Protein AF-0000000075579940 (afdb_homodimer)

Sequence (576 aa):
MAILERKIIHEIDTSCSHIIYPQFVLPRHKHAEYEIMLFTQGSGKQFVGEGVADFQEGDIALIGSNVPHLHLCNSKLNPVANTVCSAGEALQFLPDIFPVHIENLPDYQEIYRLLRKSQYGVRFYDKGLYDEVKELFQEMDLLKHTNRLITILRILGRLTECRNIKLLSDVAYNGSNRLLEVNEPVNKVYTYLFNHFKEKVLLQEVADYVKQNPSALCRYFKQRTDKSIFQCLAEIRIEHACKLLSYSNLSVSQIAFESGFNSVPYFIKQFQSITEKTPGEYRELIGRMAILERKIIHEIDTSCSHIIYPQFVLPRHKHAEYEIMLFTQGSGKQFVGEGVADFQEGDIALIGSNVPHLHLCNSKLNPVANTVCSAGEALQFLPDIFPVHIENLPDYQEIYRLLRKSQYGVRFYDKGLYDEVKELFQEMDLLKHTNRLITILRILGRLTECRNIKLLSDVAYNGSNRLLEVNEPVNKVYTYLFNHFKEKVLLQEVADYVKQNPSALCRYFKQRTDKSIFQCLAEIRIEHACKLLSYSNLSVSQIAFESGFNSVPYFIKQFQSITEKTPGEYRELIGR

Foldseek 3Di:
DAAAEDEDDDDPFAQKDKDWFQAFDDFWYAYQWKKKKAWAAFKFWKDWQPFIDIDHHLKIKIAAGGIIMGTDGVCVVPVVPPGDGIIIMMMIGHPVVDDPPLCPDPVCPLVVVVNQLNLQMKIFDDPPLSVVLVVLSVVLVVDGDPVNVVSVVVNSVSVSVGDDMDGRHPDGDDCVVVVVNCLDLLHQLSVVLLVDLLEDDDLVVSCVSNVHDSVVSQVVNCVVGVDGSVLSSLVQLLVQLLVCLQPHPDDLVRSCNRSNHPDSVVNQVSNCVVSVDGSVVSSVVNPD/DAAAEDDDDDDPFAQKDKDWFQAFDDFWYAYQWKKKKAWAAFKFWKDWQPFIDIDHHLKIKIAAGGIIMGTDGVCVVPVVPPGDGIIIMMMIGHPVVDDPPLCPDPVSPLVVVVNQLNLQMKIFDDPPLSVVLVVLSVVLVVDGDPVNVVSVVVNSVSVSVGDDMDGRHPDGDDCVVVVVNCLDLLHQLSVVLLVDLLEDDDLVVSCVSNVHDSVVSQVVNCVVGVDGSVLSSLVQLLSQLLVCLLPHPDDLVRSCNRSNHPDSVVNQVSNCVVRVDGSVVSSVVSPD

InterPro domains:
  IPR003313 AraC-type arabinose-binding/dimerisation domain [PF02311] (13-69)
  IPR009057 Homedomain-like superfamily [SSF46689] (236-284)
  IPR011051 RmlC-like cupin domain superfamily [SSF51182] (19-76)
  IPR014710 RmlC-like jelly roll fold [G3DSA:2.60.120.10] (14-90)
  IPR018060 AraC-like, DNA binding HTH domain [PF12833] (207-284)
  IPR018060 AraC-like, DNA binding HTH domain [PS01124] (187-285)
  IPR018060 AraC-like, DNA binding HTH domain [SM00342] (200-283)
  IPR018062 HTH domain AraC-type, conserved site [PS00041] (237-279)

Secondary structure (DSSP, 8-state):
---EEE-PPPPTT-SEEEEEESS----SEEESSEEEEEEEE-EEEEEETTEEEEEETT-EEEE-TT--EEEEEHHHH-TTS-PPPPEEEEEEE-GGGS-TTGGG-GGGHHHHHHHHHGGG-EEE--TTHHHHHHHHHHHHHT--HHHHHHHHHHHHHHHHH-SSEEES-SS---THHHHHHHT-HHHHHHHHHHHHTTS---HHHHHHHHTS-HHHHHHHHHHHHSS-HHHHHHHHHHHHHHHHHHH----HHHHHHHTT-S-HHHHHHHHHHHHSS-HHHHHHHTT-/---EEE-PPPPTT-SEEEEEESS----SEEESSEEEEEEEE-EEEEEETTEEEEEETT-EEEE-TT--EEEEEHHHH-TTS-PPPPEEEEEEE-GGGS-TTGGG-GGGHHHHHHHHHGGG-EEE--TTHHHHHHHHHHHHHT--HHHHHHHHHHHHHHHHH-SSEEES-SS---THHHHHHHT-HHHHHHHHHHHHTTS---HHHHHHHHTS-HHHHHHHHHHHHSS-HHHHHHHHHHHHHHHHHHH----HHHHHHHTT-S-HHHHHHHHHHHHSS-HHHHHHHTT-

Structure (mmCIF, N/CA/C/O backbone):
data_AF-0000000075579940-model_v1
#
loop_
_entity.id
_entity.type
_entity.pdbx_description
1 polymer 'AraC-family transcriptional regulator'
#
loop_
_atom_site.group_PDB
_atom_site.id
_atom_site.type_symbol
_atom_site.label_atom_id
_atom_site.label_alt_id
_atom_site.label_comp_id
_atom_site.label_asym_id
_atom_site.label_entity_id
_atom_site.label_seq_id
_atom_site.pdbx_PDB_ins_code
_atom_site.Cartn_x
_atom_site.Cartn_y
_atom_site.Cartn_z
_atom_site.occupancy
_atom_site.B_iso_or_equiv
_atom_site.auth_seq_id
_atom_site.auth_comp_id
_atom_site.auth_asym_id
_atom_site.auth_atom_id
_atom_site.pdbx_PDB_model_num
ATOM 1 N N . MET A 1 1 ? 11.875 24.016 24.141 1 36.66 1 MET A N 1
ATOM 2 C CA . MET A 1 1 ? 10.609 24.5 23.594 1 36.66 1 MET A CA 1
ATOM 3 C C . MET A 1 1 ? 9.617 23.344 23.406 1 36.66 1 MET A C 1
ATOM 5 O O . MET A 1 1 ? 10 22.25 22.969 1 36.66 1 MET A O 1
ATOM 9 N N . ALA A 1 2 ? 8.461 23.453 24.047 1 41.75 2 ALA A N 1
ATOM 10 C CA . ALA A 1 2 ? 7.441 22.406 24.094 1 41.75 2 ALA A CA 1
ATOM 11 C C . ALA A 1 2 ? 7.02 21.984 22.688 1 41.75 2 ALA A C 1
ATOM 13 O O . ALA A 1 2 ? 6.867 22.828 21.797 1 41.75 2 ALA A O 1
ATOM 14 N N . ILE A 1 3 ? 7.328 20.828 22.281 1 46.09 3 ILE A N 1
ATOM 15 C CA . ILE A 1 3 ? 6.875 20.266 21.016 1 46.09 3 ILE A CA 1
ATOM 16 C C . ILE A 1 3 ? 5.406 19.875 21.125 1 46.09 3 ILE A C 1
ATOM 18 O O . ILE A 1 3 ? 5.035 19.047 21.969 1 46.09 3 ILE A O 1
ATOM 22 N N . LEU A 1 4 ? 4.504 20.578 20.344 1 44.56 4 LEU A N 1
ATOM 23 C CA . LEU A 1 4 ? 3.07 20.297 20.328 1 44.56 4 LEU A CA 1
ATOM 24 C C . LEU A 1 4 ? 2.781 19.016 19.578 1 44.56 4 LEU A C 1
ATOM 26 O O . LEU A 1 4 ? 3.268 18.812 18.453 1 44.56 4 LEU A O 1
ATOM 30 N N . GLU A 1 5 ? 2.139 18.016 20.25 1 47.25 5 GLU A N 1
ATOM 31 C CA . GLU A 1 5 ? 1.646 16.844 19.547 1 47.25 5 GLU A CA 1
ATOM 32 C C . GLU A 1 5 ? 0.311 17.125 18.859 1 47.25 5 GLU A C 1
ATOM 34 O O . GLU A 1 5 ? -0.676 17.438 19.531 1 47.25 5 GLU A O 1
ATOM 39 N N . ARG A 1 6 ? 0.292 17.156 17.531 1 48.59 6 ARG A N 1
ATOM 40 C CA . ARG A 1 6 ? -0.914 17.438 16.75 1 48.59 6 ARG A CA 1
ATOM 41 C C . ARG A 1 6 ? -1.572 16.141 16.281 1 48.59 6 ARG A C 1
ATOM 43 O O . ARG A 1 6 ? -0.886 15.211 15.859 1 48.59 6 ARG A O 1
ATOM 50 N N . LYS A 1 7 ? -2.922 16.016 16.547 1 45.16 7 LYS A N 1
ATOM 51 C CA . LYS A 1 7 ? -3.711 14.961 15.906 1 45.16 7 LYS A CA 1
ATOM 52 C C . LYS A 1 7 ? -4.34 15.469 14.617 1 45.16 7 LYS A C 1
ATOM 54 O O . LYS A 1 7 ? -5.121 16.422 14.625 1 45.16 7 LYS A O 1
ATOM 59 N N . ILE A 1 8 ? -3.842 14.992 13.547 1 54.12 8 ILE A N 1
ATOM 60 C CA . ILE A 1 8 ? -4.395 15.367 12.25 1 54.12 8 ILE A CA 1
ATOM 61 C C . ILE A 1 8 ? -5.707 14.625 12.016 1 54.12 8 ILE A C 1
ATOM 63 O O . ILE A 1 8 ? -5.785 13.414 12.211 1 54.12 8 ILE A O 1
ATOM 67 N N . ILE A 1 9 ? -6.734 15.367 11.781 1 43.97 9 ILE A N 1
ATOM 68 C CA . ILE A 1 9 ? -8.031 14.766 11.492 1 43.97 9 ILE A CA 1
ATOM 69 C C . ILE A 1 9 ? -8.156 14.5 9.992 1 43.97 9 ILE A C 1
ATOM 71 O O . ILE A 1 9 ? -8.039 15.422 9.18 1 43.97 9 ILE A O 1
ATOM 75 N N . HIS A 1 10 ? -8.266 13.289 9.734 1 50.88 10 HIS A N 1
ATOM 76 C CA . HIS A 1 10 ? -8.492 12.883 8.352 1 50.88 10 HIS A CA 1
ATOM 77 C C . HIS A 1 10 ? -9.984 12.742 8.055 1 50.88 10 HIS A C 1
ATOM 79 O O . HIS A 1 10 ? -10.781 12.5 8.961 1 50.88 10 HIS A O 1
ATOM 85 N N . GLU A 1 11 ? -10.281 13.008 6.777 1 53.34 11 GLU A N 1
ATOM 86 C CA . GLU A 1 11 ? -11.641 12.695 6.352 1 53.34 11 GLU A CA 1
ATOM 87 C C . GLU A 1 11 ? -11.961 11.219 6.598 1 53.34 11 GLU A C 1
ATOM 89 O O . GLU A 1 11 ? -11.062 10.375 6.613 1 53.34 11 GLU A O 1
ATOM 94 N N . ILE A 1 12 ? -13.188 11.047 6.879 1 49.69 12 ILE A N 1
ATOM 95 C CA . ILE A 1 12 ? -13.648 9.711 7.23 1 49.69 12 ILE A CA 1
ATOM 96 C C . ILE A 1 12 ? -13.258 8.719 6.133 1 49.69 12 ILE A C 1
ATOM 98 O O . ILE A 1 12 ? -13 7.547 6.406 1 49.69 12 ILE A O 1
ATOM 102 N N . ASP A 1 13 ? -13.117 9.227 5.059 1 63.84 13 ASP A N 1
ATOM 103 C CA . ASP A 1 13 ? -12.984 8.305 3.936 1 63.84 13 ASP A CA 1
ATOM 104 C C . ASP A 1 13 ? -11.531 8.203 3.479 1 63.84 13 ASP A C 1
ATOM 106 O O . ASP A 1 13 ? -11.242 7.633 2.424 1 63.84 13 ASP A O 1
ATOM 110 N N . THR A 1 14 ? -10.664 8.797 4.336 1 77.62 14 THR A N 1
ATOM 111 C CA . THR A 1 14 ? -9.273 8.695 3.902 1 77.62 14 THR A CA 1
ATOM 112 C C . THR A 1 14 ? -8.328 8.781 5.098 1 77.62 14 THR A C 1
ATOM 114 O O . THR A 1 14 ? -8.672 9.359 6.129 1 77.62 14 THR A O 1
ATOM 117 N N . SER A 1 15 ? -7.195 8.203 4.938 1 78.19 15 SER A N 1
ATOM 118 C CA . SER A 1 15 ? -6.102 8.328 5.895 1 78.19 15 SER A CA 1
ATOM 119 C C . SER A 1 15 ? -5.082 9.359 5.438 1 78.19 15 SER A C 1
ATOM 121 O O . SER A 1 15 ? -4.016 9.5 6.039 1 78.19 15 SER A O 1
ATOM 123 N N . CYS A 1 16 ? -5.395 10.016 4.355 1 86.69 16 CYS A N 1
ATOM 124 C CA . CYS A 1 16 ? -4.535 11.039 3.764 1 86.69 16 CYS A CA 1
ATOM 125 C C . CYS A 1 16 ? -5.273 12.367 3.631 1 86.69 16 CYS A C 1
ATOM 127 O O . CYS A 1 16 ? -6.387 12.414 3.104 1 86.69 16 CYS A O 1
ATOM 129 N N . SER A 1 17 ? -4.648 13.422 4.125 1 85.62 17 SER A N 1
ATOM 130 C CA . SER A 1 17 ? -5.289 14.734 4.09 1 85.62 17 SER A CA 1
ATOM 131 C C . SER A 1 17 ? -4.426 15.75 3.357 1 85.62 17 SER A C 1
ATOM 133 O O . SER A 1 17 ? -3.213 15.812 3.572 1 85.62 17 SER A O 1
ATOM 135 N N . HIS A 1 18 ? -5.059 16.391 2.439 1 89.5 18 HIS A N 1
ATOM 136 C CA . HIS A 1 18 ? -4.473 17.562 1.811 1 89.5 18 HIS A CA 1
ATOM 137 C C . HIS A 1 18 ? -4.945 18.844 2.488 1 89.5 18 HIS A C 1
ATOM 139 O O . HIS A 1 18 ? -6.133 19.172 2.449 1 89.5 18 HIS A O 1
ATOM 145 N N . ILE A 1 19 ? -4 19.578 3.107 1 83.19 19 ILE A N 1
ATOM 146 C CA . ILE A 1 19 ? -4.34 20.781 3.881 1 83.19 19 ILE A CA 1
ATOM 147 C C . ILE A 1 19 ? -3.664 22 3.268 1 83.19 19 ILE A C 1
ATOM 149 O O . ILE A 1 19 ? -2.469 21.969 2.973 1 83.19 19 ILE A O 1
ATOM 153 N N . ILE A 1 20 ? -4.426 22.969 3.078 1 82.75 20 ILE A N 1
ATOM 154 C CA . ILE A 1 20 ? -3.902 24.25 2.578 1 82.75 20 ILE A CA 1
ATOM 155 C C . ILE A 1 20 ? -3.691 25.203 3.744 1 82.75 20 ILE A C 1
ATOM 157 O O . ILE A 1 20 ? -4.602 25.438 4.547 1 82.75 20 ILE A O 1
ATOM 161 N N . TYR A 1 21 ? -2.488 25.75 3.846 1 79.31 21 TYR A N 1
ATOM 162 C CA . TYR A 1 21 ? -2.141 26.766 4.832 1 79.31 21 TYR A CA 1
ATOM 163 C C . TYR A 1 21 ? -1.938 28.125 4.164 1 79.31 21 TYR A C 1
ATOM 165 O O . TYR A 1 21 ? -0.864 28.406 3.627 1 79.31 21 TYR A O 1
ATOM 173 N N . PRO A 1 22 ? -2.877 28.938 4.227 1 76.88 22 PRO A N 1
ATOM 174 C CA . PRO A 1 22 ? -2.729 30.266 3.611 1 76.88 22 PRO A CA 1
ATOM 175 C C . PRO A 1 22 ? -1.65 31.109 4.281 1 76.88 22 PRO A C 1
ATOM 177 O O . PRO A 1 22 ? -1.083 32 3.652 1 76.88 22 PRO A O 1
ATOM 180 N N . GLN A 1 23 ? -1.472 30.844 5.555 1 75.19 23 GLN A N 1
ATOM 181 C CA . GLN A 1 23 ? -0.4 31.438 6.348 1 75.19 23 GLN A CA 1
ATOM 182 C C . GLN A 1 23 ? 0.121 30.453 7.391 1 75.19 23 GLN A C 1
ATOM 184 O O . GLN A 1 23 ? -0.66 29.734 8.016 1 75.19 23 GLN A O 1
ATOM 189 N N . PHE A 1 24 ? 1.455 30.469 7.461 1 72.56 24 PHE A N 1
ATOM 190 C CA . PHE A 1 24 ? 2.025 29.609 8.492 1 72.56 24 PHE A CA 1
ATOM 191 C C . PHE A 1 24 ? 1.885 30.25 9.867 1 72.56 24 PHE A C 1
ATOM 193 O O . PHE A 1 24 ? 2.436 31.312 10.117 1 72.56 24 PHE A O 1
ATOM 200 N N . VAL A 1 25 ? 1.138 29.578 10.734 1 60 25 VAL A N 1
ATOM 201 C CA . VAL A 1 25 ? 0.918 30.156 12.055 1 60 25 VAL A CA 1
ATOM 202 C C . VAL A 1 25 ? 1.103 29.078 13.125 1 60 25 VAL A C 1
ATOM 204 O O . VAL A 1 25 ? 1.058 29.375 14.32 1 60 25 VAL A O 1
ATOM 207 N N . LEU A 1 26 ? 1.456 27.922 12.68 1 63.75 26 LEU A N 1
ATOM 208 C CA . LEU A 1 26 ? 1.506 26.812 13.641 1 63.75 26 LEU A CA 1
ATOM 209 C C . LEU A 1 26 ? 2.795 26.859 14.453 1 63.75 26 LEU A C 1
ATOM 211 O O . LEU A 1 26 ? 3.871 27.109 13.906 1 63.75 26 LEU A O 1
ATOM 215 N N . PRO A 1 27 ? 2.68 26.703 15.766 1 60.94 27 PRO A N 1
ATOM 216 C CA . PRO A 1 27 ? 3.885 26.547 16.594 1 60.94 27 PRO A CA 1
ATOM 217 C C . PRO A 1 27 ? 4.641 25.266 16.297 1 60.94 27 PRO A C 1
ATOM 219 O O . PRO A 1 27 ? 4.188 24.438 15.492 1 60.94 27 PRO A O 1
ATOM 222 N N . ARG A 1 28 ? 5.805 25.141 16.938 1 72.56 28 ARG A N 1
ATOM 223 C CA . ARG A 1 28 ? 6.551 23.906 16.828 1 72.56 28 ARG A CA 1
ATOM 224 C C . ARG A 1 28 ? 5.703 22.703 17.25 1 72.56 28 ARG A C 1
ATOM 226 O O . ARG A 1 28 ? 5.094 22.734 18.328 1 72.56 28 ARG A O 1
ATOM 233 N N . HIS A 1 29 ? 5.547 21.719 16.438 1 74.06 29 HIS A N 1
ATOM 234 C CA . HIS A 1 29 ? 4.637 20.609 16.703 1 74.06 29 HIS A CA 1
ATOM 235 C C . HIS A 1 29 ? 5.102 19.344 16.016 1 74.06 29 HIS A C 1
ATOM 237 O O . HIS A 1 29 ? 6.055 19.359 15.234 1 74.06 29 HIS A O 1
ATOM 243 N N . LYS A 1 30 ? 4.492 18.281 16.438 1 80.06 30 LYS A N 1
ATOM 244 C CA . LYS A 1 30 ? 4.695 16.984 15.805 1 80.06 30 LYS A CA 1
ATOM 245 C C . LYS A 1 30 ? 3.373 16.219 15.664 1 80.06 30 LYS A C 1
ATOM 247 O O . LYS A 1 30 ? 2.381 16.578 16.312 1 80.06 30 LYS A O 1
ATOM 252 N N . HIS A 1 31 ? 3.262 15.312 14.82 1 77.88 31 HIS A N 1
ATOM 253 C CA . HIS A 1 31 ? 2.104 14.453 14.594 1 77.88 31 HIS A CA 1
ATOM 254 C C . HIS A 1 31 ? 2.518 13.117 13.984 1 77.88 31 HIS A C 1
ATOM 256 O O . HIS A 1 31 ? 3.646 12.977 13.516 1 77.88 31 HIS A O 1
ATOM 262 N N . ALA A 1 32 ? 1.557 12.188 14.047 1 83.06 32 ALA A N 1
ATOM 263 C CA . ALA A 1 32 ? 1.831 10.805 13.656 1 83.06 32 ALA A CA 1
ATOM 264 C C . ALA A 1 32 ? 2.018 10.695 12.148 1 83.06 32 ALA A C 1
ATOM 266 O O . ALA A 1 32 ? 2.676 9.766 11.664 1 83.06 32 ALA A O 1
ATOM 267 N N . GLU A 1 33 ? 1.493 11.609 11.438 1 90 33 GLU A N 1
ATOM 268 C CA . GLU A 1 33 ? 1.5 11.539 9.984 1 90 33 GLU A CA 1
ATOM 269 C C . GLU A 1 33 ? 2.873 11.891 9.422 1 90 33 GLU A C 1
ATOM 271 O O . GLU A 1 33 ? 3.586 12.727 9.984 1 90 33 GLU A O 1
ATOM 276 N N . TYR A 1 34 ? 3.25 11.258 8.352 1 95.5 34 TYR A N 1
ATOM 277 C CA . TYR A 1 34 ? 4.211 11.867 7.441 1 95.5 34 TYR A CA 1
ATOM 278 C C . TYR A 1 34 ? 3.641 13.141 6.816 1 95.5 34 TYR A C 1
ATOM 280 O O . TYR A 1 34 ? 2.422 13.273 6.668 1 95.5 34 TYR A O 1
ATOM 288 N N . GLU A 1 35 ? 4.52 14.055 6.5 1 96.44 35 GLU A N 1
ATOM 289 C CA . GLU A 1 35 ? 4.043 15.289 5.895 1 96.44 35 GLU A CA 1
ATOM 290 C C . GLU A 1 35 ? 4.914 15.695 4.707 1 96.44 35 GLU A C 1
ATOM 292 O O . GLU A 1 35 ? 6.137 15.766 4.824 1 96.44 35 GLU A O 1
ATOM 297 N N . ILE A 1 36 ? 4.293 15.836 3.543 1 98.44 36 ILE A N 1
ATOM 298 C CA . ILE A 1 36 ? 4.918 16.484 2.396 1 98.44 36 ILE A CA 1
ATOM 299 C C . ILE A 1 36 ? 4.461 17.938 2.314 1 98.44 36 ILE A C 1
ATOM 301 O O . ILE A 1 36 ? 3.268 18.219 2.182 1 98.44 36 ILE A O 1
ATOM 305 N N . MET A 1 37 ? 5.344 18.844 2.377 1 97.56 37 MET A N 1
ATOM 306 C CA . MET A 1 37 ? 5.039 20.266 2.381 1 97.56 37 MET A CA 1
ATOM 307 C C . MET A 1 37 ? 5.465 20.922 1.07 1 97.56 37 MET A C 1
ATOM 309 O O . MET A 1 37 ? 6.613 20.781 0.648 1 97.56 37 MET A O 1
ATOM 313 N N . LEU A 1 38 ? 4.562 21.547 0.384 1 98 38 LEU A N 1
ATOM 314 C CA . LEU A 1 38 ? 4.828 22.453 -0.718 1 98 38 LEU A CA 1
ATOM 315 C C . LEU A 1 38 ? 4.801 23.906 -0.236 1 98 38 LEU A C 1
ATOM 317 O O . LEU A 1 38 ? 3.783 24.375 0.274 1 98 38 LEU A O 1
ATOM 321 N N . PHE A 1 39 ? 5.879 24.594 -0.348 1 96.44 39 PHE A N 1
ATOM 322 C CA . PHE A 1 39 ? 5.887 26 -0.008 1 96.44 39 PHE A CA 1
ATOM 323 C C . PHE A 1 39 ? 5.402 26.844 -1.183 1 96.44 39 PHE A C 1
ATOM 325 O O . PHE A 1 39 ? 6.113 27 -2.178 1 96.44 39 PHE A O 1
ATOM 332 N N . THR A 1 40 ? 4.242 27.406 -1.021 1 95.81 40 THR A N 1
ATOM 333 C CA . THR A 1 40 ? 3.557 27.953 -2.182 1 95.81 40 THR A CA 1
ATOM 334 C C . THR A 1 40 ? 3.748 29.469 -2.252 1 95.81 40 THR A C 1
ATOM 336 O O . THR A 1 40 ? 3.496 30.094 -3.291 1 95.81 40 THR A O 1
ATOM 339 N N . GLN A 1 41 ? 4.098 30.094 -1.17 1 92.88 41 GLN A N 1
ATOM 340 C CA . GLN A 1 41 ? 4.285 31.531 -1.14 1 92.88 41 GLN A CA 1
ATOM 341 C C . GLN A 1 41 ? 5.281 31.938 -0.056 1 92.88 41 GLN A C 1
ATOM 343 O O . GLN A 1 41 ? 5.309 31.344 1.022 1 92.88 41 GLN A O 1
ATOM 348 N N . GLY A 1 42 ? 6.152 32.938 -0.404 1 91.12 42 GLY A N 1
ATOM 349 C CA . GLY A 1 42 ? 6.992 33.594 0.601 1 91.12 42 GLY A CA 1
ATOM 350 C C . GLY A 1 42 ? 8.242 32.781 0.917 1 91.12 42 GLY A C 1
ATOM 351 O O . GLY A 1 42 ? 8.711 32 0.09 1 91.12 42 GLY A O 1
ATOM 352 N N . SER A 1 43 ? 8.914 33.219 2.01 1 89.06 43 SER A N 1
ATOM 353 C CA . SER A 1 43 ? 10.141 32.594 2.484 1 89.06 43 SER A CA 1
ATOM 354 C C . SER A 1 43 ? 10.25 32.656 4.004 1 89.06 43 SER A C 1
ATOM 356 O O . SER A 1 43 ? 9.492 33.375 4.648 1 89.06 43 SER A O 1
ATOM 358 N N . GLY A 1 44 ? 11.172 31.828 4.539 1 85.56 44 GLY A N 1
ATOM 359 C CA . GLY A 1 44 ? 11.375 31.812 5.98 1 85.56 44 GLY A CA 1
ATOM 360 C C . GLY A 1 44 ? 12.328 30.719 6.434 1 85.56 44 GLY A C 1
ATOM 361 O O . GLY A 1 44 ? 13.227 30.328 5.684 1 85.56 44 GLY A O 1
ATOM 362 N N . LYS A 1 45 ? 12.156 30.391 7.715 1 84.75 45 LYS A N 1
ATOM 363 C CA . LYS A 1 45 ? 12.984 29.344 8.305 1 84.75 45 LYS A CA 1
ATOM 364 C C . LYS A 1 45 ? 12.148 28.125 8.664 1 84.75 45 LYS A C 1
ATOM 366 O O . LYS A 1 45 ? 11.055 28.266 9.227 1 84.75 45 LYS A O 1
ATOM 371 N N . GLN A 1 46 ? 12.656 27.047 8.266 1 89.94 46 GLN A N 1
ATOM 372 C CA . GLN A 1 46 ? 12.016 25.781 8.609 1 89.94 46 GLN A CA 1
ATOM 373 C C . GLN A 1 46 ? 12.836 25.016 9.633 1 89.94 46 GLN A C 1
ATOM 375 O O . GLN A 1 46 ? 14.031 24.781 9.438 1 89.94 46 GLN A O 1
ATOM 380 N N . PHE A 1 47 ? 12.141 24.688 10.695 1 82.56 47 PHE A N 1
ATOM 381 C CA . PHE A 1 47 ? 12.734 23.844 11.727 1 82.56 47 PHE A CA 1
ATOM 382 C C . PHE A 1 47 ? 12.211 22.406 11.625 1 82.56 47 PHE A C 1
ATOM 384 O O . PHE A 1 47 ? 11 22.188 11.578 1 82.56 47 PHE A O 1
ATOM 391 N N . VAL A 1 48 ? 13.133 21.484 11.547 1 88.94 48 VAL A N 1
ATOM 392 C CA . VAL A 1 48 ? 12.781 20.062 11.516 1 88.94 48 VAL A CA 1
ATOM 393 C C . VAL A 1 48 ? 13.719 19.281 12.438 1 88.94 48 VAL A C 1
ATOM 395 O O . VAL A 1 48 ? 14.93 19.25 12.211 1 88.94 48 VAL A O 1
ATOM 398 N N . GLY A 1 49 ? 13.062 18.578 13.375 1 80.69 49 GLY A N 1
ATOM 399 C CA . GLY A 1 49 ? 13.938 17.984 14.375 1 80.69 49 GLY A CA 1
ATOM 400 C C . GLY A 1 49 ? 14.891 18.984 15 1 80.69 49 GLY A C 1
ATOM 401 O O . GLY A 1 49 ? 14.469 20 15.547 1 80.69 49 GLY A O 1
ATOM 402 N N . GLU A 1 50 ? 16.172 18.734 14.766 1 74.56 50 GLU A N 1
ATOM 403 C CA . GLU A 1 50 ? 17.188 19.625 15.328 1 74.56 50 GLU A CA 1
ATOM 404 C C . GLU A 1 50 ? 17.781 20.531 14.25 1 74.56 50 GLU A C 1
ATOM 406 O O . GLU A 1 50 ? 18.672 21.344 14.531 1 74.56 50 GLU A O 1
ATOM 411 N N . GLY A 1 51 ? 17.297 20.359 13.133 1 77.25 51 GLY A N 1
ATOM 412 C CA . GLY A 1 51 ? 17.844 21.109 12.023 1 77.25 51 GLY A CA 1
ATOM 413 C C . GLY A 1 51 ? 17.031 22.359 11.688 1 77.25 51 GLY A C 1
ATOM 414 O O . GLY A 1 51 ? 15.859 22.453 12.047 1 77.25 51 GLY A O 1
ATOM 415 N N . VAL A 1 52 ? 17.734 23.328 11.055 1 83.38 52 VAL A N 1
ATOM 416 C CA . VAL A 1 52 ? 17.109 24.562 10.578 1 83.38 52 VAL A CA 1
ATOM 417 C C . VAL A 1 52 ? 17.578 24.859 9.156 1 83.38 52 VAL A C 1
ATOM 419 O O . VAL A 1 52 ? 18.75 24.672 8.836 1 83.38 52 VAL A O 1
ATOM 422 N N . ALA A 1 53 ? 16.656 25.25 8.344 1 87.75 53 ALA A N 1
ATOM 423 C CA . ALA A 1 53 ? 17 25.625 6.98 1 87.75 53 ALA A CA 1
ATOM 424 C C . ALA A 1 53 ? 16.062 26.719 6.461 1 87.75 53 ALA A C 1
ATOM 426 O O . ALA A 1 53 ? 14.93 26.844 6.922 1 87.75 53 ALA A O 1
ATOM 427 N N . ASP A 1 54 ? 16.609 27.469 5.539 1 89.31 54 ASP A N 1
ATOM 428 C CA . ASP A 1 54 ? 15.734 28.422 4.848 1 89.31 54 ASP A CA 1
ATOM 429 C C . ASP A 1 54 ? 14.781 27.719 3.896 1 89.31 54 ASP A C 1
ATOM 431 O O . ASP A 1 54 ? 15.094 26.641 3.383 1 89.31 54 ASP A O 1
ATOM 435 N N . PHE A 1 55 ? 13.594 28.297 3.77 1 93.5 55 PHE A N 1
ATOM 436 C CA . PHE A 1 55 ? 12.695 27.844 2.709 1 93.5 55 PHE A CA 1
ATOM 437 C C . PHE A 1 55 ? 12.227 29.031 1.861 1 93.5 55 PHE A C 1
ATOM 439 O O . PHE A 1 55 ? 12.305 30.172 2.291 1 93.5 55 PHE A O 1
ATOM 446 N N . GLN A 1 56 ? 11.805 28.766 0.625 1 94.69 56 GLN A N 1
ATOM 447 C CA . GLN A 1 56 ? 11.211 29.734 -0.281 1 94.69 56 GLN A CA 1
ATOM 448 C C . GLN A 1 56 ? 10.117 29.109 -1.141 1 94.69 56 GLN A C 1
ATOM 450 O O . GLN A 1 56 ? 10.047 27.875 -1.253 1 94.69 56 GLN A O 1
ATOM 455 N N . GLU A 1 57 ? 9.344 29.984 -1.729 1 96 57 GLU A N 1
ATOM 456 C CA . GLU A 1 57 ? 8.328 29.516 -2.674 1 96 57 GLU A CA 1
ATOM 457 C C . GLU A 1 57 ? 8.93 28.562 -3.705 1 96 57 GLU A C 1
ATOM 459 O O . GLU A 1 57 ? 10 28.828 -4.254 1 96 57 GLU A O 1
ATOM 464 N N . GLY A 1 58 ? 8.227 27.391 -3.879 1 97.44 58 GLY A N 1
ATOM 465 C CA . GLY A 1 58 ? 8.703 26.422 -4.855 1 97.44 58 GLY A CA 1
ATOM 466 C C . GLY A 1 58 ? 9.422 25.25 -4.227 1 97.44 58 GLY A C 1
ATOM 467 O O . GLY A 1 58 ? 9.68 24.25 -4.895 1 97.44 58 GLY A O 1
ATOM 468 N N . ASP A 1 59 ? 9.719 25.344 -2.961 1 97.5 59 ASP A N 1
ATOM 469 C CA . ASP A 1 59 ? 10.414 24.266 -2.271 1 97.5 59 ASP A CA 1
ATOM 470 C C . ASP A 1 59 ? 9.445 23.141 -1.898 1 97.5 59 ASP A C 1
ATOM 472 O O . ASP A 1 59 ? 8.242 23.375 -1.74 1 97.5 59 ASP A O 1
ATOM 476 N N . ILE A 1 60 ? 10 21.938 -1.789 1 98.69 60 ILE A N 1
ATOM 477 C CA . ILE A 1 60 ? 9.305 20.75 -1.313 1 98.69 60 ILE A CA 1
ATOM 478 C C . ILE A 1 60 ? 10.07 20.125 -0.152 1 98.69 60 ILE A C 1
ATOM 480 O O . ILE A 1 60 ? 11.297 19.984 -0.21 1 98.69 60 ILE A O 1
ATOM 484 N N . ALA A 1 61 ? 9.367 19.75 0.864 1 98.56 61 ALA A N 1
ATOM 485 C CA . ALA A 1 61 ? 10 19.031 1.973 1 98.56 61 ALA A CA 1
ATOM 486 C C . ALA A 1 61 ? 9.172 17.828 2.395 1 98.56 61 ALA A C 1
ATOM 488 O O . ALA A 1 61 ? 7.941 17.844 2.309 1 98.56 61 ALA A O 1
ATOM 489 N N . LEU A 1 62 ? 9.844 16.781 2.789 1 98.69 62 LEU A N 1
ATOM 490 C CA . LEU A 1 62 ? 9.227 15.617 3.414 1 98.69 62 LEU A CA 1
ATOM 491 C C . LEU A 1 62 ? 9.664 15.484 4.867 1 98.69 62 LEU A C 1
ATOM 493 O O . LEU A 1 62 ? 10.867 15.43 5.16 1 98.69 62 LEU A O 1
ATOM 497 N N . ILE A 1 63 ? 8.695 15.516 5.773 1 96.88 63 ILE A N 1
ATOM 498 C CA . ILE A 1 63 ? 8.922 15.43 7.211 1 96.88 63 ILE A CA 1
ATOM 499 C C . ILE A 1 63 ? 8.406 14.094 7.738 1 96.88 63 ILE A C 1
ATOM 501 O O . ILE A 1 63 ? 7.266 13.711 7.453 1 96.88 63 ILE A O 1
ATOM 505 N N . GLY A 1 64 ? 9.203 13.422 8.516 1 95.62 64 GLY A N 1
ATOM 506 C CA . GLY A 1 64 ? 8.867 12.094 9.008 1 95.62 64 GLY A CA 1
ATOM 507 C C . GLY A 1 64 ? 7.797 12.102 10.078 1 95.62 64 GLY A C 1
ATOM 508 O O . GLY A 1 64 ? 7.43 13.156 10.594 1 95.62 64 GLY A O 1
ATOM 509 N N . SER A 1 65 ? 7.27 10.898 10.312 1 92 65 SER A N 1
ATOM 510 C CA . SER A 1 65 ? 6.27 10.695 11.359 1 92 65 SER A CA 1
ATOM 511 C C . SER A 1 65 ? 6.82 11.062 12.727 1 92 65 SER A C 1
ATOM 513 O O . SER A 1 65 ? 7.93 10.664 13.086 1 92 65 SER A O 1
ATOM 515 N N . ASN A 1 66 ? 6.082 11.938 13.406 1 85.19 66 ASN A N 1
ATOM 516 C CA . ASN A 1 66 ? 6.355 12.367 14.773 1 85.19 66 ASN A CA 1
ATOM 517 C C . ASN A 1 66 ? 7.629 13.203 14.852 1 85.19 66 ASN A C 1
ATOM 519 O O . ASN A 1 66 ? 8.234 13.312 15.922 1 85.19 66 ASN A O 1
ATOM 523 N N . VAL A 1 67 ? 8.094 13.711 13.836 1 88.31 67 VAL A N 1
ATOM 524 C CA . VAL A 1 67 ? 9.234 14.625 13.836 1 88.31 67 VAL A CA 1
ATOM 525 C C . VAL A 1 67 ? 8.75 16.047 14.133 1 88.31 67 VAL A C 1
ATOM 527 O O . VAL A 1 67 ? 7.941 16.594 13.383 1 88.31 67 VAL A O 1
ATOM 530 N N . PRO A 1 68 ? 9.219 16.625 15.164 1 82.5 68 PRO A N 1
ATOM 531 C CA . PRO A 1 68 ? 8.836 18.016 15.438 1 82.5 68 PRO A CA 1
ATOM 532 C C . PRO A 1 68 ? 9.266 18.969 14.328 1 82.5 68 PRO A C 1
ATOM 534 O O . PRO A 1 68 ? 10.352 18.828 13.766 1 82.5 68 PRO A O 1
ATOM 537 N N . HIS A 1 69 ? 8.359 19.938 14.016 1 87.62 69 HIS A N 1
ATOM 538 C CA . HIS A 1 69 ? 8.688 20.891 12.961 1 87.62 69 HIS A CA 1
ATOM 539 C C . HIS A 1 69 ? 7.938 22.203 13.156 1 87.62 69 HIS A C 1
ATOM 541 O O . HIS A 1 69 ? 6.965 22.25 13.914 1 87.62 69 HIS A O 1
ATOM 547 N N . LEU A 1 70 ? 8.539 23.219 12.555 1 79 70 LEU A N 1
ATOM 548 C CA . LEU A 1 70 ? 8.047 24.594 12.609 1 79 70 LEU A CA 1
ATOM 549 C C . LEU A 1 70 ? 8.438 25.359 11.359 1 79 70 LEU A C 1
ATOM 551 O O . LEU A 1 70 ? 9.57 25.25 10.891 1 79 70 LEU A O 1
ATOM 555 N N . HIS A 1 71 ? 7.457 26.016 10.805 1 85.31 71 HIS A N 1
ATOM 556 C CA . HIS A 1 71 ? 7.715 26.953 9.711 1 85.31 71 HIS A CA 1
ATOM 557 C C . HIS A 1 71 ? 7.551 28.391 10.164 1 85.31 71 HIS A C 1
ATOM 559 O O . HIS A 1 71 ? 6.438 28.828 10.492 1 85.31 71 HIS A O 1
ATOM 565 N N . LEU A 1 72 ? 8.633 29.094 10.219 1 75.38 72 LEU A N 1
ATOM 566 C CA . LEU A 1 72 ? 8.609 30.5 10.609 1 75.38 72 LEU A CA 1
ATOM 567 C C . LEU A 1 72 ? 8.672 31.406 9.383 1 75.38 72 LEU A C 1
ATOM 569 O O . LEU A 1 72 ? 9.531 31.219 8.516 1 75.38 72 LEU A O 1
ATOM 573 N N . CYS A 1 73 ? 7.742 32.344 9.32 1 75.19 73 CYS A N 1
ATOM 574 C CA . CYS A 1 73 ? 7.711 33.312 8.227 1 75.19 73 CYS A CA 1
ATOM 575 C C . CYS A 1 73 ? 8.703 34.438 8.469 1 75.19 73 CYS A C 1
ATOM 577 O O . CYS A 1 73 ? 8.883 34.875 9.609 1 75.19 73 CYS A O 1
ATOM 579 N N . ASN A 1 74 ? 9.43 34.844 7.48 1 65.75 74 ASN A N 1
ATOM 580 C CA . ASN A 1 74 ? 10.375 35.938 7.598 1 65.75 74 ASN A CA 1
ATOM 581 C C . ASN A 1 74 ? 9.695 37.219 8.07 1 65.75 74 ASN A C 1
ATOM 583 O O . ASN A 1 74 ? 10.312 38.031 8.758 1 65.75 74 ASN A O 1
ATOM 587 N N . SER A 1 75 ? 8.438 37.375 7.574 1 58.94 75 SER A N 1
ATOM 588 C CA . SER A 1 75 ? 7.766 38.594 8.016 1 58.94 75 SER A CA 1
ATOM 589 C C . SER A 1 75 ? 7.695 38.688 9.539 1 58.94 75 SER A C 1
ATOM 591 O O . SER A 1 75 ? 7.707 39.781 10.109 1 58.94 75 SER A O 1
ATOM 593 N N . LYS A 1 76 ? 7.633 37.594 10.125 1 54.59 76 LYS A N 1
ATOM 594 C CA . LYS A 1 76 ? 7.59 37.562 11.578 1 54.59 76 LYS A CA 1
ATOM 595 C C . LYS A 1 76 ? 8.977 37.812 12.18 1 54.59 76 LYS A C 1
ATOM 597 O O . LYS A 1 76 ? 9.102 38.25 13.312 1 54.59 76 LYS A O 1
ATOM 602 N N . LEU A 1 77 ? 9.906 37.531 11.398 1 50.06 77 LEU A N 1
ATOM 603 C CA . LEU A 1 77 ? 11.281 37.75 11.844 1 50.06 77 LEU A CA 1
ATOM 604 C C . LEU A 1 77 ? 11.68 39.219 11.711 1 50.06 77 LEU A C 1
ATOM 606 O O . LEU A 1 77 ? 12.492 39.719 12.484 1 50.06 77 LEU A O 1
ATOM 610 N N . ASN A 1 78 ? 11.078 39.844 10.648 1 49.22 78 ASN A N 1
ATOM 611 C CA . ASN A 1 78 ? 11.281 41.281 10.445 1 49.22 78 ASN A CA 1
ATOM 612 C C . ASN A 1 78 ? 9.977 42 10.109 1 49.22 78 ASN A C 1
ATOM 614 O O . ASN A 1 78 ? 9.617 42.125 8.938 1 49.22 78 ASN A O 1
ATOM 618 N N . PRO A 1 79 ? 9.148 42.312 11.148 1 48.75 79 PRO A N 1
ATOM 619 C CA . PRO A 1 79 ? 7.82 42.906 10.938 1 48.75 79 PRO A CA 1
ATOM 620 C C . PRO A 1 79 ? 7.859 44.156 10.094 1 48.75 79 PRO A C 1
ATOM 622 O O . PRO A 1 79 ? 6.824 44.594 9.578 1 48.75 79 PRO A O 1
ATOM 625 N N . VAL A 1 80 ? 8.805 45 10.086 1 51.5 80 VAL A N 1
ATOM 626 C CA . VAL A 1 80 ? 8.844 46.25 9.359 1 51.5 80 VAL A CA 1
ATOM 627 C C . VAL A 1 80 ? 8.797 46 7.859 1 51.5 80 VAL A C 1
ATOM 629 O O . VAL A 1 80 ? 8.531 46.906 7.07 1 51.5 80 VAL A O 1
ATOM 632 N N . ALA A 1 81 ? 9.344 44.781 7.434 1 50.53 81 ALA A N 1
ATOM 633 C CA . ALA A 1 81 ? 9.5 44.562 6 1 50.53 81 ALA A CA 1
ATOM 634 C C . ALA A 1 81 ? 8.211 44.031 5.379 1 50.53 81 ALA A C 1
ATOM 636 O O . ALA A 1 81 ? 7.457 43.312 6.023 1 50.53 81 ALA A O 1
ATOM 637 N N . ASN A 1 82 ? 7.492 44.719 4.625 1 53.97 82 ASN A N 1
ATOM 638 C CA . ASN A 1 82 ? 6.375 44.312 3.771 1 53.97 82 ASN A CA 1
ATOM 639 C C . ASN A 1 82 ? 6.48 42.875 3.314 1 53.97 82 ASN A C 1
ATOM 641 O O . ASN A 1 82 ? 6.562 42.594 2.117 1 53.97 82 ASN A O 1
ATOM 645 N N . THR A 1 83 ? 6.879 42.094 4.219 1 58.44 83 THR A N 1
ATOM 646 C CA . THR A 1 83 ? 7.211 40.75 3.738 1 58.44 83 THR A CA 1
ATOM 647 C C . THR A 1 83 ? 5.949 39.906 3.576 1 58.44 83 THR A C 1
ATOM 649 O O . THR A 1 83 ? 5 40.031 4.352 1 58.44 83 THR A O 1
ATOM 652 N N . VAL A 1 84 ? 5.676 39.312 2.426 1 66.38 84 VAL A N 1
ATOM 653 C CA . VAL A 1 84 ? 4.609 38.438 1.969 1 66.38 84 VAL A CA 1
ATOM 654 C C . VAL A 1 84 ? 4.457 37.25 2.938 1 66.38 84 VAL A C 1
ATOM 656 O O . VAL A 1 84 ? 5.453 36.688 3.377 1 66.38 84 VAL A O 1
ATOM 659 N N . CYS A 1 85 ? 3.219 37.188 3.438 1 77.81 85 CYS A N 1
ATOM 660 C CA . CYS A 1 85 ? 2.914 36.031 4.277 1 77.81 85 CYS A CA 1
ATOM 661 C C . CYS A 1 85 ? 3.33 34.75 3.594 1 77.81 85 CYS A C 1
ATOM 663 O O . CYS A 1 85 ? 3.256 34.625 2.369 1 77.81 85 CYS A O 1
ATOM 665 N N . SER A 1 86 ? 4.008 33.875 4.402 1 84.88 86 SER A N 1
ATOM 666 C CA . SER A 1 86 ? 4.387 32.562 3.865 1 84.88 86 SER A CA 1
ATOM 667 C C . SER A 1 86 ? 3.234 31.578 3.963 1 84.88 86 SER A C 1
ATOM 669 O O . SER A 1 86 ? 2.49 31.578 4.945 1 84.88 86 SER A O 1
ATOM 671 N N . ALA A 1 87 ? 3.021 30.875 2.871 1 87.88 87 ALA A N 1
ATOM 672 C CA . ALA A 1 87 ? 1.929 29.906 2.746 1 87.88 87 ALA A CA 1
ATOM 673 C C . ALA A 1 87 ? 2.43 28.578 2.209 1 87.88 87 ALA A C 1
ATOM 675 O O . ALA A 1 87 ? 3.537 28.484 1.67 1 87.88 87 ALA A O 1
ATOM 676 N N . GLY A 1 88 ? 1.632 27.531 2.459 1 91.81 88 GLY A N 1
ATOM 677 C CA . GLY A 1 88 ? 1.993 26.219 1.964 1 91.81 88 GLY A CA 1
ATOM 678 C C . GLY A 1 88 ? 0.823 25.25 1.924 1 91.81 88 GLY A C 1
ATOM 679 O O . GLY A 1 88 ? -0.288 25.594 2.328 1 91.81 88 GLY A O 1
ATOM 680 N N . GLU A 1 89 ? 1.067 24.141 1.252 1 93.94 89 GLU A N 1
ATOM 681 C CA . GLU A 1 89 ? 0.142 23.016 1.222 1 93.94 89 GLU A CA 1
ATOM 682 C C . GLU A 1 89 ? 0.81 21.734 1.73 1 93.94 89 GLU A C 1
ATOM 684 O O . GLU A 1 89 ? 1.963 21.453 1.396 1 93.94 89 GLU A O 1
ATOM 689 N N . ALA A 1 90 ? 0.069 21.062 2.611 1 94.06 90 ALA A N 1
ATOM 690 C CA . ALA A 1 90 ? 0.625 19.844 3.199 1 94.06 90 ALA A CA 1
ATOM 691 C C . ALA A 1 90 ? -0.196 18.625 2.807 1 94.06 90 ALA A C 1
ATOM 693 O O . ALA A 1 90 ? -1.428 18.688 2.766 1 94.06 90 ALA A O 1
ATOM 694 N N . LEU A 1 91 ? 0.465 17.625 2.398 1 95.69 91 LEU A N 1
ATOM 695 C CA . LEU A 1 91 ? -0.121 16.297 2.334 1 95.69 91 LEU A CA 1
ATOM 696 C C . LEU A 1 91 ? 0.312 15.453 3.529 1 95.69 91 LEU A C 1
ATOM 698 O O . LEU A 1 91 ? 1.505 15.219 3.727 1 95.69 91 LEU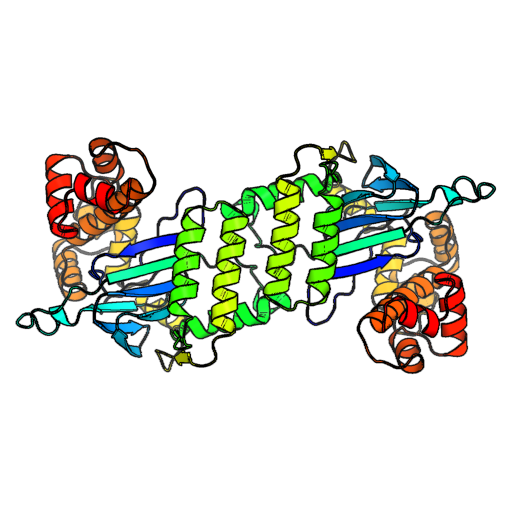 A O 1
ATOM 702 N N . GLN A 1 92 ? -0.656 15.078 4.312 1 93.19 92 GLN A N 1
ATOM 703 C CA . GLN A 1 92 ? -0.388 14.32 5.527 1 93.19 92 GLN A CA 1
ATOM 704 C C . GLN A 1 92 ? -1.026 12.938 5.461 1 93.19 92 GLN A C 1
ATOM 706 O O . GLN A 1 92 ? -2.197 12.805 5.102 1 93.19 92 GLN A O 1
ATOM 711 N N . PHE A 1 93 ? -0.243 11.906 5.707 1 94.06 93 PHE A N 1
ATOM 712 C CA . PHE A 1 93 ? -0.76 10.547 5.648 1 94.06 93 PHE A CA 1
ATOM 713 C C . PHE A 1 93 ? -0.157 9.695 6.754 1 94.06 93 PHE A C 1
ATOM 715 O O . PHE A 1 93 ? 1.005 9.875 7.125 1 94.06 93 PHE A O 1
ATOM 722 N N . LEU A 1 94 ? -0.904 8.773 7.254 1 89.19 94 LEU A N 1
ATOM 723 C CA . LEU A 1 94 ? -0.52 7.957 8.398 1 89.19 94 LEU A CA 1
ATOM 724 C C . LEU A 1 94 ? 0.411 6.828 7.98 1 89.19 94 LEU A C 1
ATOM 726 O O . LEU A 1 94 ? 0.283 6.289 6.879 1 89.19 94 LEU A O 1
ATOM 730 N N . PRO A 1 95 ? 1.295 6.422 8.906 1 91.31 95 PRO A N 1
ATOM 731 C CA . PRO A 1 95 ? 2.193 5.305 8.609 1 91.31 95 PRO A CA 1
ATOM 732 C C . PRO A 1 95 ? 1.444 4 8.352 1 91.31 95 PRO A C 1
ATOM 734 O O . PRO A 1 95 ? 1.955 3.119 7.652 1 91.31 95 PRO A O 1
ATOM 737 N N . ASP A 1 96 ? 0.269 3.859 8.836 1 89.06 96 ASP A N 1
ATOM 738 C CA . ASP A 1 96 ? -0.424 2.574 8.812 1 89.06 96 ASP A CA 1
ATOM 739 C C . ASP A 1 96 ? -0.972 2.27 7.422 1 89.06 96 ASP A C 1
ATOM 741 O O . ASP A 1 96 ? -1.472 1.17 7.176 1 89.06 96 ASP A O 1
ATOM 745 N N . ILE A 1 97 ? -0.858 3.174 6.484 1 93.81 97 ILE A N 1
ATOM 746 C CA . ILE A 1 97 ? -1.273 2.869 5.117 1 93.81 97 ILE A CA 1
ATOM 747 C C . ILE A 1 97 ? -0.247 1.952 4.457 1 93.81 97 ILE A C 1
ATOM 749 O O . ILE A 1 97 ? -0.492 1.412 3.377 1 93.81 97 ILE A O 1
ATOM 753 N N . PHE A 1 98 ? 0.88 1.821 5.109 1 95.19 98 PHE A N 1
ATOM 754 C CA . PHE A 1 98 ? 1.929 0.941 4.605 1 95.19 98 PHE A CA 1
ATOM 755 C C . PHE A 1 98 ? 1.952 -0.371 5.379 1 95.19 98 PHE A C 1
ATOM 757 O O . PHE A 1 98 ? 1.483 -0.434 6.52 1 95.19 98 PHE A O 1
ATOM 764 N N . PRO A 1 99 ? 2.539 -1.385 4.738 1 92.5 99 PRO A N 1
ATOM 765 C CA . PRO A 1 99 ? 2.707 -2.648 5.457 1 92.5 99 PRO A CA 1
ATOM 766 C C . PRO A 1 99 ? 3.605 -2.512 6.688 1 92.5 99 PRO A C 1
ATOM 768 O O . PRO A 1 99 ? 4.531 -1.696 6.691 1 92.5 99 PRO A O 1
ATOM 771 N N . VAL A 1 100 ? 3.369 -3.33 7.707 1 83.25 100 VAL A N 1
ATOM 772 C CA . VAL A 1 100 ? 4.09 -3.277 8.977 1 83.25 100 VAL A CA 1
ATOM 773 C C . VAL A 1 100 ? 5.555 -3.643 8.758 1 83.25 100 VAL A C 1
ATOM 775 O O . VAL A 1 100 ? 6.449 -3.039 9.359 1 83.25 100 VAL A O 1
ATOM 778 N N . HIS A 1 101 ? 5.895 -4.57 7.945 1 84.12 101 HIS A N 1
ATOM 779 C CA . HIS A 1 101 ? 7.27 -4.973 7.668 1 84.12 101 HIS A CA 1
ATOM 780 C C . HIS A 1 101 ? 7.719 -4.488 6.293 1 84.12 101 HIS A C 1
ATOM 782 O O . HIS A 1 101 ? 8.25 -5.266 5.5 1 84.12 101 HIS A O 1
ATOM 788 N N . ILE A 1 102 ? 7.422 -3.219 6.152 1 92.38 102 ILE A N 1
ATOM 789 C CA . ILE A 1 102 ? 7.684 -2.598 4.859 1 92.38 102 ILE A CA 1
ATOM 790 C C . ILE A 1 102 ? 9.164 -2.748 4.504 1 92.38 102 ILE A C 1
ATOM 792 O O . ILE A 1 102 ? 9.516 -2.867 3.326 1 92.38 102 ILE A O 1
ATOM 796 N N . GLU A 1 103 ? 10.07 -2.832 5.484 1 87.5 103 GLU A N 1
ATOM 797 C CA . GLU A 1 103 ? 11.516 -2.92 5.285 1 87.5 103 GLU A CA 1
ATOM 798 C C . GLU A 1 103 ? 11.906 -4.25 4.648 1 87.5 103 GLU A C 1
ATOM 800 O O . GLU A 1 103 ? 12.961 -4.355 4.016 1 87.5 103 GLU A O 1
ATOM 805 N N . ASN A 1 104 ? 11.031 -5.207 4.781 1 85.12 104 ASN A N 1
ATOM 806 C CA . ASN A 1 104 ? 11.336 -6.547 4.285 1 85.12 104 ASN A CA 1
ATOM 807 C C . ASN A 1 104 ? 10.711 -6.793 2.914 1 85.12 104 ASN A C 1
ATOM 809 O O . ASN A 1 104 ? 10.867 -7.871 2.342 1 85.12 104 ASN A O 1
ATOM 813 N N . LEU A 1 105 ? 10.039 -5.871 2.379 1 90.44 105 LEU A N 1
ATOM 814 C CA . LEU A 1 105 ? 9.344 -6.035 1.111 1 90.44 105 LEU A CA 1
ATOM 815 C C . LEU A 1 105 ? 10.102 -5.363 -0.024 1 90.44 105 LEU A C 1
ATOM 817 O O . LEU A 1 105 ? 10.242 -4.137 -0.042 1 90.44 105 LEU A O 1
ATOM 821 N N . PRO A 1 106 ? 10.469 -6.078 -0.966 1 87 106 PRO A N 1
ATOM 822 C CA . PRO A 1 106 ? 11.344 -5.551 -2.018 1 87 106 PRO A CA 1
ATOM 823 C C . PRO A 1 106 ? 10.695 -4.414 -2.807 1 87 106 PRO A C 1
ATOM 825 O O . PRO A 1 106 ? 11.352 -3.43 -3.137 1 87 106 PRO A O 1
ATOM 828 N N . ASP A 1 107 ? 9.445 -4.566 -3.068 1 92.25 107 ASP A N 1
ATOM 829 C CA . ASP A 1 107 ? 8.773 -3.578 -3.91 1 92.25 107 ASP A CA 1
ATOM 830 C C . ASP A 1 107 ? 8.625 -2.248 -3.178 1 92.25 107 ASP A C 1
ATOM 832 O O . ASP A 1 107 ? 8.406 -1.209 -3.807 1 92.25 107 ASP A O 1
ATOM 836 N N . TYR A 1 108 ? 8.773 -2.232 -1.819 1 94.88 108 TYR A N 1
ATOM 837 C CA . TYR A 1 108 ? 8.633 -1.025 -1.012 1 94.88 108 TYR A CA 1
ATOM 838 C C . TYR A 1 108 ? 10 -0.45 -0.652 1 94.88 108 TYR A C 1
ATOM 840 O O . TYR A 1 108 ? 10.094 0.545 0.071 1 94.88 108 TYR A O 1
ATOM 848 N N . GLN A 1 109 ? 11.031 -1.006 -1.112 1 91.12 109 GLN A N 1
ATOM 849 C CA . GLN A 1 109 ? 12.367 -0.686 -0.607 1 91.12 109 GLN A CA 1
ATOM 850 C C . GLN A 1 109 ? 12.68 0.796 -0.787 1 91.12 109 GLN A C 1
ATOM 852 O O . GLN A 1 109 ? 13.203 1.44 0.125 1 91.12 109 GLN A O 1
ATOM 857 N N . GLU A 1 110 ? 12.406 1.303 -1.933 1 94.56 110 GLU A N 1
ATOM 858 C CA . GLU A 1 110 ? 12.711 2.705 -2.197 1 94.56 110 GLU A CA 1
ATOM 859 C C . GLU A 1 110 ? 11.852 3.627 -1.332 1 94.56 110 GLU A C 1
ATOM 861 O O . GLU A 1 110 ? 12.344 4.637 -0.821 1 94.56 110 GLU A O 1
ATOM 866 N N . ILE A 1 111 ? 10.586 3.264 -1.202 1 96.88 111 ILE A N 1
ATOM 867 C CA . ILE A 1 111 ? 9.695 4.043 -0.357 1 96.88 111 ILE A CA 1
ATOM 868 C C . ILE A 1 111 ? 10.156 3.971 1.096 1 96.88 111 ILE A C 1
ATOM 870 O O . ILE A 1 111 ? 10.188 4.984 1.796 1 96.88 111 ILE A O 1
ATOM 874 N N . TYR A 1 112 ? 10.539 2.801 1.514 1 95.56 112 TYR A N 1
ATOM 875 C CA . TYR A 1 112 ? 11.031 2.605 2.873 1 95.56 112 TYR A CA 1
ATOM 876 C C . TYR A 1 112 ? 12.234 3.492 3.15 1 95.56 112 TYR A C 1
ATOM 878 O O . TYR A 1 112 ? 12.297 4.168 4.18 1 95.56 112 TYR A O 1
ATOM 886 N N . ARG A 1 113 ? 13.125 3.494 2.254 1 95.12 113 ARG A N 1
ATOM 887 C CA . ARG A 1 113 ? 14.328 4.301 2.42 1 95.12 113 ARG A CA 1
ATOM 888 C C . ARG A 1 113 ? 13.992 5.785 2.48 1 95.12 113 ARG A C 1
ATOM 890 O O . ARG A 1 113 ? 14.57 6.527 3.279 1 95.12 113 ARG A O 1
ATOM 897 N N . LEU A 1 114 ? 13.125 6.18 1.615 1 97.75 114 LEU A N 1
ATOM 898 C CA . LEU A 1 114 ? 12.703 7.578 1.609 1 97.75 114 LEU A CA 1
ATOM 899 C C . LEU A 1 114 ? 12.062 7.953 2.939 1 97.75 114 LEU A C 1
ATOM 901 O O . LEU A 1 114 ? 12.367 9.008 3.502 1 97.75 114 LEU A O 1
ATOM 905 N N . LEU A 1 115 ? 11.148 7.113 3.422 1 96.75 115 LEU A N 1
ATOM 906 C CA . LEU A 1 115 ? 10.445 7.395 4.664 1 96.75 115 LEU A CA 1
ATOM 907 C C . LEU A 1 115 ? 11.406 7.406 5.848 1 96.75 115 LEU A C 1
ATOM 909 O O . LEU A 1 115 ? 11.227 8.18 6.793 1 96.75 115 LEU A O 1
ATOM 913 N N . ARG A 1 116 ? 12.43 6.598 5.766 1 93.25 116 ARG A N 1
ATOM 914 C CA . ARG A 1 116 ? 13.469 6.625 6.793 1 93.25 116 ARG A CA 1
ATOM 915 C C . ARG A 1 116 ? 14.234 7.945 6.766 1 93.25 116 ARG A C 1
ATOM 917 O O . ARG A 1 116 ? 14.508 8.531 7.816 1 93.25 116 ARG A O 1
ATOM 924 N N . LYS A 1 117 ? 14.578 8.367 5.625 1 95.62 117 LYS A N 1
ATOM 925 C CA . LYS A 1 117 ? 15.289 9.633 5.477 1 95.62 117 LYS A CA 1
ATOM 926 C C . LYS A 1 117 ? 14.445 10.805 5.98 1 95.62 117 LYS A C 1
ATOM 928 O O . LYS A 1 117 ? 14.977 11.797 6.473 1 95.62 117 LYS A O 1
ATOM 933 N N . SER A 1 118 ? 13.164 10.617 5.863 1 96.88 118 SER A N 1
ATOM 934 C CA . SER A 1 118 ? 12.266 11.695 6.25 1 96.88 118 SER A CA 1
ATOM 935 C C . SER A 1 118 ? 12.367 12 7.742 1 96.88 118 SER A C 1
ATOM 937 O O . SER A 1 118 ? 11.953 13.07 8.195 1 96.88 118 SER A O 1
ATOM 939 N N . GLN A 1 119 ? 12.93 11.109 8.523 1 92.62 119 GLN A N 1
ATOM 940 C CA . GLN A 1 119 ? 13.141 11.328 9.953 1 92.62 119 GLN A CA 1
ATOM 941 C C . GLN A 1 119 ? 14.188 12.414 10.188 1 92.62 119 GLN A C 1
ATOM 943 O O . GLN A 1 119 ? 14.281 12.961 11.289 1 92.62 119 GLN A O 1
ATOM 948 N N . TYR A 1 120 ? 14.969 12.734 9.156 1 91.12 120 TYR A N 1
ATOM 949 C CA . TYR A 1 120 ? 15.914 13.852 9.164 1 91.12 120 TYR A CA 1
ATOM 950 C C . TYR A 1 120 ? 15.289 15.094 8.547 1 91.12 120 TYR A C 1
ATOM 952 O O . TYR A 1 120 ? 15.891 16.172 8.586 1 91.12 120 TYR A O 1
ATOM 960 N N . GLY A 1 121 ? 14.125 14.961 8.039 1 96.12 121 GLY A N 1
ATOM 961 C CA . GLY A 1 121 ? 13.648 15.977 7.109 1 96.12 121 GLY A CA 1
ATOM 962 C C . GLY A 1 121 ? 14.406 15.984 5.797 1 96.12 121 GLY A C 1
ATOM 963 O O . GLY A 1 121 ? 15.633 15.836 5.781 1 96.12 121 GLY A O 1
ATOM 964 N N . VAL A 1 122 ? 13.672 16.078 4.691 1 98.19 122 VAL A N 1
ATOM 965 C CA . VAL A 1 122 ? 14.32 16.062 3.385 1 98.19 122 VAL A CA 1
ATOM 966 C C . VAL A 1 122 ? 13.812 17.219 2.533 1 98.19 122 VAL A C 1
ATOM 968 O O . VAL A 1 122 ? 12.609 17.484 2.484 1 98.19 122 VAL A O 1
ATOM 971 N N . ARG A 1 123 ? 14.695 17.938 1.892 1 98.44 123 ARG A N 1
ATOM 972 C CA . ARG A 1 123 ? 14.391 18.953 0.888 1 98.44 123 ARG A CA 1
ATOM 973 C C . ARG A 1 123 ? 14.711 18.453 -0.515 1 98.44 123 ARG A C 1
ATOM 975 O O . ARG A 1 123 ? 15.727 17.781 -0.723 1 98.44 123 ARG A O 1
ATOM 982 N N . PHE A 1 124 ? 13.859 18.75 -1.476 1 98.44 124 PHE A N 1
ATOM 983 C CA . PHE A 1 124 ? 14.008 18.281 -2.846 1 98.44 124 PHE A CA 1
ATOM 984 C C . PHE A 1 124 ? 14.188 19.453 -3.805 1 98.44 124 PHE A C 1
ATOM 986 O O . PHE A 1 124 ? 13.453 20.438 -3.719 1 98.44 124 PHE A O 1
ATOM 993 N N . TYR A 1 125 ? 15.094 19.281 -4.848 1 96.69 125 TYR A N 1
ATOM 994 C CA . TYR A 1 125 ? 15.461 20.469 -5.617 1 96.69 125 TYR A CA 1
ATOM 995 C C . TYR A 1 125 ? 15.383 20.203 -7.113 1 96.69 125 TYR A C 1
ATOM 997 O O . TYR A 1 125 ? 15.719 21.062 -7.93 1 96.69 125 TYR A O 1
ATOM 1005 N N . ASP A 1 126 ? 15.031 19.047 -7.574 1 97.12 126 ASP A N 1
ATOM 1006 C CA . ASP A 1 126 ? 15.008 18.766 -9.008 1 97.12 126 ASP A CA 1
ATOM 1007 C C . ASP A 1 126 ? 14.07 19.719 -9.734 1 97.12 126 ASP A C 1
ATOM 1009 O O . ASP A 1 126 ? 12.969 20 -9.25 1 97.12 126 ASP A O 1
ATOM 1013 N N . LYS A 1 127 ? 14.484 20.125 -10.891 1 95.88 127 LYS A N 1
ATOM 1014 C CA . LYS A 1 127 ? 13.68 21.016 -11.719 1 95.88 127 LYS A CA 1
ATOM 1015 C C . LYS A 1 127 ? 12.367 20.359 -12.133 1 95.88 127 LYS A C 1
ATOM 1017 O O . LYS A 1 127 ? 12.352 19.188 -12.539 1 95.88 127 LYS A O 1
ATOM 1022 N N . GLY A 1 128 ? 11.281 21.125 -11.953 1 96.75 128 GLY A N 1
ATOM 1023 C CA . GLY A 1 128 ? 9.984 20.656 -12.406 1 96.75 128 GLY A CA 1
ATOM 1024 C C . GLY A 1 128 ? 9.258 19.812 -11.383 1 96.75 128 GLY A C 1
ATOM 1025 O O . GLY A 1 128 ? 8.055 19.562 -11.5 1 96.75 128 GLY A O 1
ATOM 1026 N N . LEU A 1 129 ? 10 19.344 -10.359 1 98.06 129 LEU A N 1
ATOM 1027 C CA . LEU A 1 129 ? 9.422 18.453 -9.367 1 98.06 129 LEU A CA 1
ATOM 1028 C C . LEU A 1 129 ? 8.281 19.125 -8.625 1 98.06 129 LEU A C 1
ATOM 1030 O O . LEU A 1 129 ? 7.23 18.531 -8.391 1 98.06 129 LEU A O 1
ATOM 1034 N N . TYR A 1 130 ? 8.461 20.328 -8.266 1 98.12 130 TYR A N 1
ATOM 1035 C CA . TYR A 1 130 ? 7.457 21.094 -7.531 1 98.12 130 TYR A CA 1
ATOM 1036 C C . TYR A 1 130 ? 6.137 21.125 -8.289 1 98.12 130 TYR A C 1
ATOM 1038 O O . TYR A 1 130 ? 5.086 20.812 -7.723 1 98.12 130 TYR A O 1
ATOM 1046 N N . ASP A 1 131 ? 6.184 21.5 -9.523 1 98.06 131 ASP A N 1
ATOM 1047 C CA . ASP A 1 131 ? 4.977 21.594 -10.336 1 98.06 131 ASP A CA 1
ATOM 1048 C C . ASP A 1 131 ? 4.297 20.234 -10.477 1 98.06 131 ASP A C 1
ATOM 1050 O O . ASP A 1 131 ? 3.068 20.141 -10.445 1 98.06 131 ASP A O 1
ATOM 1054 N N . GLU A 1 132 ? 5.094 19.25 -10.656 1 98.06 132 GLU A N 1
ATOM 1055 C CA . GLU A 1 132 ? 4.559 17.906 -10.789 1 98.06 132 GLU A CA 1
ATOM 1056 C C . GLU A 1 132 ? 3.832 17.469 -9.516 1 98.06 132 GLU A C 1
ATOM 1058 O O . GLU A 1 132 ? 2.709 16.969 -9.578 1 98.06 132 GLU A O 1
ATOM 1063 N N . VAL A 1 133 ? 4.484 17.656 -8.406 1 98.38 133 VAL A N 1
ATOM 1064 C CA . VAL A 1 133 ? 3.912 17.234 -7.133 1 98.38 133 VAL A CA 1
ATOM 1065 C C . VAL A 1 133 ? 2.672 18.062 -6.824 1 98.38 133 VAL A C 1
ATOM 1067 O O . VAL A 1 133 ? 1.666 17.547 -6.344 1 98.38 133 VAL A O 1
ATOM 1070 N N . LYS A 1 134 ? 2.719 19.297 -7.098 1 97.81 134 LYS A N 1
ATOM 1071 C CA . LYS A 1 134 ? 1.566 20.172 -6.891 1 97.81 134 LYS A CA 1
ATOM 1072 C C . LYS A 1 134 ? 0.367 19.703 -7.711 1 97.81 134 LYS A C 1
ATOM 1074 O O . LYS A 1 134 ? -0.761 19.688 -7.215 1 97.81 134 LYS A O 1
ATOM 1079 N N . GLU A 1 135 ? 0.603 19.375 -8.891 1 97.69 135 GLU A N 1
ATOM 1080 C CA . GLU A 1 135 ? -0.46 18.844 -9.742 1 97.69 135 GLU A CA 1
ATOM 1081 C C . GLU A 1 135 ? -1.05 17.562 -9.164 1 97.69 135 GLU A C 1
ATOM 1083 O O . GLU A 1 135 ? -2.264 17.359 -9.211 1 97.69 135 GLU A O 1
ATOM 1088 N N . LEU A 1 136 ? -0.241 16.719 -8.672 1 97.69 136 LEU A N 1
ATOM 1089 C CA . LEU A 1 136 ? -0.7 15.469 -8.086 1 97.69 136 LEU A CA 1
ATOM 1090 C C . LEU A 1 136 ? -1.518 15.727 -6.828 1 97.69 136 LEU A C 1
ATOM 1092 O O . LEU A 1 136 ? -2.488 15.016 -6.555 1 97.69 136 LEU A O 1
ATOM 1096 N N . PHE A 1 137 ? -1.089 16.75 -6.023 1 96 137 PHE A N 1
ATOM 1097 C CA . PHE A 1 137 ? -1.9 17.172 -4.883 1 96 137 PHE A CA 1
ATOM 1098 C C . PHE A 1 137 ? -3.318 17.5 -5.324 1 96 137 PHE A C 1
ATOM 1100 O O . PHE A 1 137 ? -4.289 17.047 -4.723 1 96 137 PHE A O 1
ATOM 1107 N N . GLN A 1 138 ? -3.42 18.266 -6.371 1 94.19 138 GLN A N 1
ATOM 1108 C CA . GLN A 1 138 ? -4.715 18.688 -6.883 1 94.19 138 GLN A CA 1
ATOM 1109 C C . GLN A 1 138 ? -5.527 17.516 -7.402 1 94.19 138 GLN A C 1
ATOM 1111 O O . GLN A 1 138 ? -6.734 17.422 -7.168 1 94.19 138 GLN A O 1
ATOM 1116 N N . GLU A 1 139 ? -4.867 16.656 -8.086 1 94.44 139 GLU A N 1
ATOM 1117 C CA . GLU A 1 139 ? -5.527 15.461 -8.586 1 94.44 139 GLU A CA 1
ATOM 1118 C C . GLU A 1 139 ? -6.09 14.617 -7.449 1 94.44 139 GLU A C 1
ATOM 1120 O O . GLU A 1 139 ? -7.195 14.078 -7.555 1 94.44 139 GLU A O 1
ATOM 1125 N N . MET A 1 140 ? -5.336 14.5 -6.473 1 91.88 140 MET A N 1
ATOM 1126 C CA . MET A 1 140 ? -5.703 13.664 -5.336 1 91.88 140 MET A CA 1
ATOM 1127 C C . MET A 1 140 ? -7.02 14.125 -4.723 1 91.88 140 MET A C 1
ATOM 1129 O O . MET A 1 140 ? -7.82 13.305 -4.266 1 91.88 140 MET A O 1
ATOM 1133 N N . ASP A 1 141 ? -7.254 15.422 -4.703 1 88.19 141 ASP A N 1
ATOM 1134 C CA . ASP A 1 141 ? -8.453 15.992 -4.102 1 88.19 141 ASP A CA 1
ATOM 1135 C C . ASP A 1 141 ? -9.711 15.523 -4.824 1 88.19 141 ASP A C 1
ATOM 1137 O O . ASP A 1 141 ? -10.797 15.523 -4.25 1 88.19 141 ASP A O 1
ATOM 1141 N N . LEU A 1 142 ? -9.508 15.133 -6.023 1 90.06 142 LEU A N 1
ATOM 1142 C CA . LEU A 1 142 ? -10.656 14.727 -6.84 1 90.06 142 LEU A CA 1
ATOM 1143 C C . LEU A 1 142 ? -10.836 13.219 -6.812 1 90.06 142 LEU A C 1
ATOM 1145 O O . LEU A 1 142 ? -11.805 12.695 -7.371 1 90.06 142 LEU A O 1
ATOM 1149 N N . LEU A 1 143 ? -9.953 12.547 -6.188 1 90.56 143 LEU A N 1
ATOM 1150 C CA . LEU A 1 143 ? -9.938 11.086 -6.23 1 90.56 143 LEU A CA 1
ATOM 1151 C C . LEU A 1 143 ? -10.375 10.5 -4.895 1 90.56 143 LEU A C 1
ATOM 1153 O O . LEU A 1 143 ? -10.406 11.203 -3.883 1 90.56 143 LEU A O 1
ATOM 1157 N N . LYS A 1 144 ? -10.758 9.188 -4.961 1 87.44 144 LYS A N 1
ATOM 1158 C CA . LYS A 1 144 ? -11.18 8.477 -3.76 1 87.44 144 LYS A CA 1
ATOM 1159 C C . LYS A 1 144 ? -10.555 7.086 -3.701 1 87.44 144 LYS A C 1
ATOM 1161 O O . LYS A 1 144 ? -10.102 6.559 -4.723 1 87.44 144 LYS A O 1
ATOM 1166 N N . HIS A 1 145 ? -10.438 6.621 -2.494 1 90.31 145 HIS A N 1
ATOM 1167 C CA . HIS A 1 145 ? -10.109 5.223 -2.221 1 90.31 145 HIS A CA 1
ATOM 1168 C C . HIS A 1 145 ? -8.812 4.816 -2.91 1 90.31 145 HIS A C 1
ATOM 1170 O O . HIS A 1 145 ? -7.773 5.449 -2.711 1 90.31 145 HIS A O 1
ATOM 1176 N N . THR A 1 146 ? -8.906 3.779 -3.797 1 92.94 146 THR A N 1
ATOM 1177 C CA . THR A 1 146 ? -7.715 3.174 -4.387 1 92.94 146 THR A CA 1
ATOM 1178 C C . THR A 1 146 ? -6.93 4.199 -5.199 1 92.94 146 THR A C 1
ATOM 1180 O O . THR A 1 146 ? -5.699 4.223 -5.156 1 92.94 146 THR A O 1
ATOM 1183 N N . ASN A 1 147 ? -7.637 5.043 -5.902 1 94.38 147 ASN A N 1
ATOM 1184 C CA . ASN A 1 147 ? -6.961 6.02 -6.746 1 94.38 147 ASN A CA 1
ATOM 1185 C C . ASN A 1 147 ? -6.172 7.027 -5.91 1 94.38 147 ASN A C 1
ATOM 1187 O O . ASN A 1 147 ? -5.133 7.523 -6.348 1 94.38 147 ASN A O 1
ATOM 1191 N N . ARG A 1 148 ? -6.676 7.324 -4.773 1 94 148 ARG A N 1
ATOM 1192 C CA . ARG A 1 148 ? -5.914 8.18 -3.869 1 94 148 ARG A CA 1
ATOM 1193 C C . ARG A 1 148 ? -4.621 7.504 -3.428 1 94 148 ARG A C 1
ATOM 1195 O O . ARG A 1 148 ? -3.566 8.141 -3.387 1 94 148 ARG A O 1
ATOM 1202 N N . LEU A 1 149 ? -4.703 6.246 -3.115 1 94.81 149 LEU A N 1
ATOM 1203 C CA . LEU A 1 149 ? -3.525 5.473 -2.742 1 94.81 149 LEU A CA 1
ATOM 1204 C C . LEU A 1 149 ? -2.498 5.469 -3.869 1 94.81 149 LEU A C 1
ATOM 1206 O O . LEU A 1 149 ? -1.304 5.656 -3.629 1 94.81 149 LEU A O 1
ATOM 1210 N N . ILE A 1 150 ? -2.982 5.246 -5.008 1 96.75 150 ILE A N 1
ATOM 1211 C CA . ILE A 1 150 ? -2.125 5.227 -6.184 1 96.75 150 ILE A CA 1
ATOM 1212 C C . ILE A 1 150 ? -1.403 6.566 -6.32 1 96.75 150 ILE A C 1
ATOM 1214 O O . ILE A 1 150 ? -0.196 6.605 -6.57 1 96.75 150 ILE A O 1
ATOM 1218 N N . THR A 1 151 ? -2.143 7.602 -6.121 1 97.12 151 THR A N 1
ATOM 1219 C CA . THR A 1 151 ? -1.566 8.938 -6.266 1 97.12 151 THR A CA 1
ATOM 1220 C C . THR A 1 151 ? -0.508 9.188 -5.195 1 97.12 151 THR A C 1
ATOM 1222 O O . THR A 1 151 ? 0.539 9.773 -5.473 1 97.12 151 THR A O 1
ATOM 1225 N N . ILE A 1 152 ? -0.763 8.773 -4.016 1 96.81 152 ILE A N 1
ATOM 1226 C CA . ILE A 1 152 ? 0.219 8.914 -2.947 1 96.81 152 ILE A CA 1
ATOM 1227 C C . ILE A 1 152 ? 1.5 8.172 -3.324 1 96.81 152 ILE A C 1
ATOM 1229 O O . ILE A 1 152 ? 2.6 8.711 -3.199 1 96.81 152 ILE A O 1
ATOM 1233 N N . LEU A 1 153 ? 1.357 6.965 -3.797 1 97.44 153 LEU A N 1
ATOM 1234 C CA . LEU A 1 153 ? 2.523 6.184 -4.191 1 97.44 153 LEU A CA 1
ATOM 1235 C C . LEU A 1 153 ? 3.244 6.836 -5.367 1 97.44 153 LEU A C 1
ATOM 1237 O O . LEU A 1 153 ? 4.473 6.789 -5.449 1 97.44 153 LEU A O 1
ATOM 1241 N N . ARG A 1 154 ? 2.506 7.406 -6.277 1 97.62 154 ARG A N 1
ATOM 1242 C CA . ARG A 1 154 ? 3.111 8.133 -7.391 1 97.62 154 ARG A CA 1
ATOM 1243 C C . ARG A 1 154 ? 3.949 9.305 -6.887 1 97.62 154 ARG A C 1
ATOM 1245 O O . ARG A 1 154 ? 5.062 9.531 -7.371 1 97.62 154 ARG A O 1
ATOM 1252 N N . ILE A 1 155 ? 3.391 10.039 -5.953 1 98.31 155 ILE A N 1
ATOM 1253 C CA . ILE A 1 155 ? 4.109 11.164 -5.379 1 98.31 155 ILE A CA 1
ATOM 1254 C C . ILE A 1 155 ? 5.398 10.68 -4.719 1 98.31 155 ILE A C 1
ATOM 1256 O O . ILE A 1 155 ? 6.48 11.195 -5 1 98.31 155 ILE A O 1
ATOM 1260 N N . LEU A 1 156 ? 5.289 9.695 -3.908 1 98.31 156 LEU A N 1
ATOM 1261 C CA . LEU A 1 156 ? 6.453 9.164 -3.215 1 98.31 156 LEU A CA 1
ATOM 1262 C C . LEU A 1 156 ? 7.469 8.602 -4.211 1 98.31 156 LEU A C 1
ATOM 1264 O O . LEU A 1 156 ? 8.68 8.766 -4.027 1 98.31 156 LEU A O 1
ATOM 1268 N N . GLY A 1 157 ? 6.945 7.922 -5.227 1 97.44 157 GLY A N 1
ATOM 1269 C CA . GLY A 1 157 ? 7.832 7.438 -6.273 1 97.44 157 GLY A CA 1
ATOM 1270 C C . GLY A 1 157 ? 8.641 8.539 -6.93 1 97.44 157 GLY A C 1
ATOM 1271 O O . GLY A 1 157 ? 9.844 8.391 -7.156 1 97.44 157 GLY A O 1
ATOM 1272 N N . ARG A 1 158 ? 8.031 9.609 -7.211 1 97.38 158 ARG A N 1
ATOM 1273 C CA . ARG A 1 158 ? 8.719 10.742 -7.816 1 97.38 158 ARG A CA 1
ATOM 1274 C C . ARG A 1 158 ? 9.766 11.32 -6.867 1 97.38 158 ARG A C 1
ATOM 1276 O O . ARG A 1 158 ? 10.859 11.703 -7.301 1 97.38 158 ARG A O 1
ATOM 1283 N N . LEU A 1 159 ? 9.422 11.414 -5.613 1 98.38 159 LEU A N 1
ATOM 1284 C CA . LEU A 1 159 ? 10.359 11.938 -4.621 1 98.38 159 LEU A CA 1
ATOM 1285 C C . LEU A 1 159 ? 11.57 11.023 -4.492 1 98.38 159 LEU A C 1
ATOM 1287 O O . LEU A 1 159 ? 12.695 11.5 -4.328 1 98.38 159 LEU A O 1
ATOM 1291 N N . THR A 1 160 ? 11.359 9.742 -4.602 1 97 160 THR A N 1
ATOM 1292 C CA . THR A 1 160 ? 12.461 8.789 -4.531 1 97 160 THR A CA 1
ATOM 1293 C C . THR A 1 160 ? 13.414 8.984 -5.707 1 97 160 THR A C 1
ATOM 1295 O O . THR A 1 160 ? 14.617 8.719 -5.59 1 97 160 THR A O 1
ATOM 1298 N N . GLU A 1 161 ? 12.938 9.422 -6.816 1 95.81 161 GLU A N 1
ATOM 1299 C CA . GLU A 1 161 ? 13.727 9.57 -8.039 1 95.81 161 GLU A CA 1
ATOM 1300 C C . GLU A 1 161 ? 14.508 10.875 -8.039 1 95.81 161 GLU A C 1
ATOM 1302 O O . GLU A 1 161 ? 15.398 11.07 -8.875 1 95.81 161 GLU A O 1
ATOM 1307 N N . CYS A 1 162 ? 14.141 11.766 -7.105 1 96.69 162 CYS A N 1
ATOM 1308 C CA . CYS A 1 162 ? 14.828 13.055 -7.039 1 96.69 162 CYS A CA 1
ATOM 1309 C C . CYS A 1 162 ? 16.312 12.867 -6.746 1 96.69 162 CYS A C 1
ATOM 1311 O O . CYS A 1 162 ? 16.672 12.156 -5.805 1 96.69 162 CYS A O 1
ATOM 1313 N N . ARG A 1 163 ? 17.156 13.531 -7.516 1 94.75 163 ARG A N 1
ATOM 1314 C CA . ARG A 1 163 ? 18.609 13.359 -7.379 1 94.75 163 ARG A CA 1
ATOM 1315 C C . ARG A 1 163 ? 19.203 14.445 -6.488 1 94.75 163 ARG A C 1
ATOM 1317 O O . ARG A 1 163 ? 20.203 14.219 -5.805 1 94.75 163 ARG A O 1
ATOM 1324 N N . ASN A 1 164 ? 18.625 15.602 -6.582 1 96.94 164 ASN A N 1
ATOM 1325 C CA . ASN A 1 164 ? 19.109 16.719 -5.773 1 96.94 164 ASN A CA 1
ATOM 1326 C C . ASN A 1 164 ? 18.297 16.875 -4.492 1 96.94 164 ASN A C 1
ATOM 1328 O O . ASN A 1 164 ? 17.266 17.547 -4.484 1 96.94 164 ASN A O 1
ATOM 1332 N N . ILE A 1 165 ? 18.875 16.25 -3.426 1 97.38 165 ILE A N 1
ATOM 1333 C CA . ILE A 1 165 ? 18.172 16.328 -2.146 1 97.38 165 ILE A CA 1
ATOM 1334 C C . ILE A 1 165 ? 19.109 16.859 -1.071 1 97.38 165 ILE A C 1
ATOM 1336 O O . ILE A 1 165 ? 20.344 16.797 -1.228 1 97.38 165 ILE A O 1
ATOM 1340 N N . LYS A 1 166 ? 18.562 17.406 -0.043 1 96.69 166 LYS A N 1
ATOM 1341 C CA . LYS A 1 166 ? 19.297 17.859 1.142 1 96.69 166 LYS A CA 1
ATOM 1342 C C . LYS A 1 166 ? 18.578 17.422 2.42 1 96.69 166 LYS A C 1
ATOM 1344 O O . LYS A 1 166 ? 17.375 17.625 2.555 1 96.69 166 LYS A O 1
ATOM 1349 N N . LEU A 1 167 ? 19.328 16.828 3.34 1 94.81 167 LEU A N 1
ATOM 1350 C CA . LEU A 1 167 ? 18.781 16.547 4.66 1 94.81 167 LEU A CA 1
ATOM 1351 C C . LEU A 1 167 ? 18.703 17.812 5.5 1 94.81 167 LEU A C 1
ATOM 1353 O O . LEU A 1 167 ? 19.594 18.656 5.453 1 94.81 167 LEU A O 1
ATOM 1357 N N . LEU A 1 168 ? 17.656 17.922 6.25 1 93.75 168 LEU A N 1
ATOM 1358 C CA . LEU A 1 168 ? 17.406 19.141 7 1 93.75 168 LEU A CA 1
ATOM 1359 C C . LEU A 1 168 ? 18 19.047 8.406 1 93.75 168 LEU A C 1
ATOM 1361 O O . LEU A 1 168 ? 18.188 20.078 9.07 1 93.75 168 LEU A O 1
ATOM 1365 N N . SER A 1 169 ? 18.234 17.875 8.898 1 87.88 169 SER A N 1
ATOM 1366 C CA . SER A 1 169 ? 18.859 17.625 10.188 1 87.88 169 SER A CA 1
ATOM 1367 C C . SER A 1 169 ? 20 16.625 10.062 1 87.88 169 SER A C 1
ATOM 1369 O O . SER A 1 169 ? 19.938 15.727 9.219 1 87.88 169 SER A O 1
ATOM 1371 N N . ASP A 1 170 ? 21.031 16.734 10.922 1 80.75 170 ASP A N 1
ATOM 1372 C CA . ASP A 1 170 ? 22.156 15.805 10.914 1 80.75 170 ASP A CA 1
ATOM 1373 C C . ASP A 1 170 ? 21.828 14.539 11.695 1 80.75 170 ASP A C 1
ATOM 1375 O O . ASP A 1 170 ? 22.516 13.523 11.562 1 80.75 170 ASP A O 1
ATOM 1379 N N . VAL A 1 171 ? 20.781 14.688 12.5 1 79.12 171 VAL A N 1
ATOM 1380 C CA . VAL A 1 171 ? 20.391 13.539 13.312 1 79.12 171 VAL A CA 1
ATOM 1381 C C . VAL A 1 171 ? 18.938 13.188 13.055 1 79.12 171 VAL A C 1
ATOM 1383 O O . VAL A 1 171 ? 18.094 14.078 12.906 1 79.12 171 VAL A O 1
ATOM 1386 N N . ALA A 1 172 ? 18.734 11.867 12.93 1 84.88 172 ALA A N 1
ATOM 1387 C CA . ALA A 1 172 ? 17.359 11.414 12.797 1 84.88 172 ALA A CA 1
ATOM 1388 C C . ALA A 1 172 ? 16.578 11.617 14.102 1 84.88 172 ALA A C 1
ATOM 1390 O O . ALA A 1 172 ? 17.125 11.391 15.188 1 84.88 172 ALA A O 1
ATOM 1391 N N . TYR A 1 173 ? 15.43 12.172 13.906 1 78.12 173 TYR A N 1
ATOM 1392 C CA . TYR A 1 173 ? 14.602 12.234 15.109 1 78.12 173 TYR A CA 1
ATOM 1393 C C . TYR A 1 173 ? 14.055 10.859 15.469 1 78.12 173 TYR A C 1
ATOM 1395 O O . TYR A 1 173 ? 13.445 10.188 14.633 1 78.12 173 TYR A O 1
ATOM 1403 N N . ASN A 1 174 ? 14.477 10.172 16.5 1 62.09 174 ASN A N 1
ATOM 1404 C CA . ASN A 1 174 ? 14.023 8.852 16.922 1 62.09 174 ASN A CA 1
ATOM 1405 C C . ASN A 1 174 ? 13.336 8.906 18.297 1 62.09 174 ASN A C 1
ATOM 1407 O O . ASN A 1 174 ? 13.422 9.922 18.984 1 62.09 174 ASN A O 1
ATOM 1411 N N . GLY A 1 175 ? 12.273 8.016 18.609 1 53.41 175 GLY A N 1
ATOM 1412 C CA . GLY A 1 175 ? 11.5 7.879 19.828 1 53.41 175 GLY A CA 1
ATOM 1413 C C . GLY A 1 175 ? 12.344 8.023 21.078 1 53.41 175 GLY A C 1
ATOM 1414 O O . GLY A 1 175 ? 11.812 8.102 22.188 1 53.41 175 GLY A O 1
ATOM 1415 N N . SER A 1 176 ? 13.469 7.523 21.078 1 45.94 176 SER A N 1
ATOM 1416 C CA . SER A 1 176 ? 14.172 7.688 22.344 1 45.94 176 SER A CA 1
ATOM 1417 C C . SER A 1 176 ? 14.078 9.125 22.844 1 45.94 176 SER A C 1
ATOM 1419 O O . SER A 1 176 ? 14.016 9.359 24.062 1 45.94 176 SER A O 1
ATOM 1421 N N . ASN A 1 177 ? 14.125 10.008 22.062 1 42.81 177 ASN A N 1
ATOM 1422 C CA . ASN A 1 177 ? 13.906 11.375 22.516 1 42.81 177 ASN A CA 1
ATOM 1423 C C . ASN A 1 177 ? 12.438 11.617 22.875 1 42.81 177 ASN A C 1
ATOM 1425 O O . ASN A 1 177 ? 12.102 12.625 23.5 1 42.81 177 ASN A O 1
ATOM 1429 N N . ARG A 1 178 ? 11.594 10.664 22.422 1 45.25 178 ARG A N 1
ATOM 1430 C CA . ARG A 1 178 ? 10.164 10.602 22.703 1 45.25 178 ARG A CA 1
ATOM 1431 C C . ARG A 1 178 ? 9.906 10.57 24.203 1 45.25 178 ARG A C 1
ATOM 1433 O O . ARG A 1 178 ? 8.906 11.125 24.672 1 45.25 178 ARG A O 1
ATOM 1440 N N . LEU A 1 179 ? 10.688 9.734 24.844 1 41.22 179 LEU A N 1
ATOM 1441 C CA . LEU A 1 179 ? 10.453 9.586 26.281 1 41.22 179 LEU A CA 1
ATOM 1442 C C . LEU A 1 179 ? 10.422 10.953 26.953 1 41.22 179 LEU A C 1
ATOM 1444 O O . LEU A 1 179 ? 9.633 11.164 27.875 1 41.22 179 LEU A O 1
ATOM 1448 N N . LEU A 1 180 ? 11.406 11.695 26.734 1 42.53 180 LEU A N 1
ATOM 1449 C CA . LEU A 1 180 ? 11.469 12.953 27.469 1 42.53 180 LEU A CA 1
ATOM 1450 C C . LEU A 1 180 ? 10.273 13.844 27.141 1 42.53 180 LEU A C 1
ATOM 1452 O O . LEU A 1 180 ? 9.82 14.617 27.984 1 42.53 180 LEU A O 1
ATOM 1456 N N . GLU A 1 181 ? 9.695 13.688 26.031 1 46.78 181 GLU A N 1
ATOM 1457 C CA . GLU A 1 181 ? 8.703 14.633 25.516 1 46.78 181 GLU A CA 1
ATOM 1458 C C . GLU A 1 181 ? 7.301 14.273 26 1 46.78 181 GLU A C 1
ATOM 1460 O O . GLU A 1 181 ? 6.488 15.164 26.266 1 46.78 181 GLU A O 1
ATOM 1465 N N . VAL A 1 182 ? 7 12.984 26.094 1 45.69 182 VAL A N 1
ATOM 1466 C CA . VAL A 1 182 ? 5.656 12.555 26.469 1 45.69 182 VAL A CA 1
ATOM 1467 C C . VAL A 1 182 ? 5.32 13.078 27.859 1 45.69 182 VAL A C 1
ATOM 1469 O O . VAL A 1 182 ? 4.172 13.43 28.141 1 45.69 182 VAL A O 1
ATOM 1472 N N . ASN A 1 183 ? 6.309 13.203 28.719 1 50.25 183 ASN A N 1
ATOM 1473 C CA . ASN A 1 183 ? 6.004 13.609 30.094 1 50.25 183 ASN A CA 1
ATOM 1474 C C . ASN A 1 183 ? 6.027 15.125 30.25 1 50.25 183 ASN A C 1
ATOM 1476 O O . ASN A 1 183 ? 5.867 15.641 31.359 1 50.25 183 ASN A O 1
ATOM 1480 N N . GLU A 1 184 ? 6.105 15.742 29.219 1 60 184 GLU A N 1
ATOM 1481 C CA . GLU A 1 184 ? 6.129 17.203 29.312 1 60 184 GLU A CA 1
ATOM 1482 C C . GLU A 1 184 ? 4.715 17.766 29.391 1 60 184 GLU A C 1
ATOM 1484 O O . GLU A 1 184 ? 3.838 17.391 28.609 1 60 184 GLU A O 1
ATOM 1489 N N . PRO A 1 185 ? 4.379 18.484 30.469 1 69 185 PRO A N 1
ATOM 1490 C CA . PRO A 1 185 ? 3.037 19 30.734 1 69 185 PRO A CA 1
ATOM 1491 C C . PRO A 1 185 ? 2.404 19.656 29.516 1 69 185 PRO A C 1
ATOM 1493 O O . PRO A 1 185 ? 1.201 19.5 29.281 1 69 185 PRO A O 1
ATOM 1496 N N . VAL A 1 186 ? 3.279 20.188 28.703 1 72.62 186 VAL A N 1
ATOM 1497 C CA . VAL A 1 186 ? 2.75 20.875 27.531 1 72.62 186 VAL A CA 1
ATOM 1498 C C . VAL A 1 186 ? 2.131 19.859 26.578 1 72.62 186 VAL A C 1
ATOM 1500 O O . VAL A 1 186 ? 1.033 20.078 26.062 1 72.62 186 VAL A O 1
ATOM 1503 N N . ASN A 1 187 ? 2.77 18.766 26.5 1 67.88 187 ASN A N 1
ATOM 1504 C CA . ASN A 1 187 ? 2.252 17.75 25.609 1 67.88 187 ASN A CA 1
ATOM 1505 C C . ASN A 1 187 ? 0.962 17.125 26.141 1 67.88 187 ASN A C 1
ATOM 1507 O O . ASN A 1 187 ? 0.045 16.828 25.375 1 67.88 187 ASN A O 1
ATOM 1511 N N . LYS A 1 188 ? 0.923 16.969 27.328 1 72.69 188 LYS A N 1
ATOM 1512 C CA . LYS A 1 188 ? -0.28 16.438 27.953 1 72.69 188 LYS A CA 1
ATOM 1513 C C . LYS A 1 188 ? -1.461 17.375 27.781 1 72.69 188 LYS A C 1
ATOM 1515 O O . LYS A 1 188 ? -2.592 16.938 27.562 1 72.69 188 LYS A O 1
ATOM 1520 N N . VAL A 1 189 ? -1.188 18.672 27.859 1 80.31 189 VAL A N 1
ATOM 1521 C CA . VAL A 1 189 ? -2.238 19.672 27.672 1 80.31 189 VAL A CA 1
ATOM 1522 C C . VAL A 1 189 ? -2.787 19.578 26.25 1 80.31 189 VAL A C 1
ATOM 1524 O O . VAL A 1 189 ? -4.004 19.516 26.047 1 80.31 189 VAL A O 1
ATOM 1527 N N . TYR A 1 190 ? -1.856 19.5 25.359 1 73.25 190 TYR A N 1
ATOM 1528 C CA . TYR A 1 190 ? -2.295 19.422 23.969 1 73.25 190 TYR A CA 1
ATOM 1529 C C . TYR A 1 190 ? -3.113 18.156 23.734 1 73.25 190 TYR A C 1
ATOM 1531 O O . TYR A 1 190 ? -4.148 18.203 23.062 1 73.25 190 TYR A O 1
ATOM 1539 N N . THR A 1 191 ? -2.646 17.047 24.266 1 67.81 191 THR A N 1
ATOM 1540 C CA . THR A 1 191 ? -3.377 15.781 24.141 1 67.81 191 THR A CA 1
ATOM 1541 C C . THR A 1 191 ? -4.797 15.922 24.672 1 67.81 191 THR A C 1
ATOM 1543 O O . THR A 1 191 ? -5.758 15.5 24.031 1 67.81 191 THR A O 1
ATOM 1546 N N . TYR A 1 192 ? -4.887 16.547 25.797 1 78.62 192 TYR A N 1
ATOM 1547 C CA . TYR A 1 192 ? -6.195 16.766 26.406 1 78.62 192 TYR A CA 1
ATOM 1548 C C . TYR A 1 192 ? -7.07 17.625 25.5 1 78.62 192 TYR A C 1
ATOM 1550 O O . TYR A 1 192 ? -8.227 17.281 25.234 1 78.62 192 TYR A O 1
ATOM 1558 N N . LEU A 1 193 ? -6.523 18.703 25 1 81.75 193 LEU A N 1
ATOM 1559 C CA . LEU A 1 193 ? -7.289 19.656 24.188 1 81.75 193 LEU A CA 1
ATOM 1560 C C . LEU A 1 193 ? -7.773 19.016 22.891 1 81.75 193 LEU A C 1
ATOM 1562 O O . LEU A 1 193 ? -8.914 19.219 22.484 1 81.75 193 LEU A O 1
ATOM 1566 N N . PHE A 1 194 ? -6.945 18.234 22.344 1 73.81 194 PHE A N 1
ATOM 1567 C CA . PHE A 1 194 ? -7.305 17.609 21.078 1 73.81 194 PHE A CA 1
ATOM 1568 C C . PHE A 1 194 ? -8.43 16.594 21.281 1 73.81 194 PHE A C 1
ATOM 1570 O O . PHE A 1 194 ? -9.297 16.453 20.406 1 73.81 194 PHE A O 1
ATOM 1577 N N . ASN A 1 195 ? -8.352 15.977 22.344 1 71.88 195 ASN A N 1
ATOM 1578 C CA . ASN A 1 195 ? -9.344 14.938 22.609 1 71.88 195 ASN A CA 1
ATOM 1579 C C . ASN A 1 195 ? -10.656 15.523 23.109 1 71.88 195 ASN A C 1
ATOM 1581 O O . ASN A 1 195 ? -11.703 14.883 23.031 1 71.88 195 ASN A O 1
ATOM 1585 N N . HIS A 1 196 ? -10.594 16.797 23.5 1 80.19 196 HIS A N 1
ATOM 1586 C CA . HIS A 1 196 ? -11.766 17.328 24.172 1 80.19 196 HIS A CA 1
ATOM 1587 C C . HIS A 1 196 ? -12.188 18.672 23.578 1 80.19 196 HIS A C 1
ATOM 1589 O O . HIS A 1 196 ? -13.008 19.375 24.156 1 80.19 196 HIS A O 1
ATOM 1595 N N . PHE A 1 197 ? -11.656 19 22.391 1 84.94 197 PHE A N 1
ATOM 1596 C CA . PHE A 1 197 ? -11.836 20.359 21.891 1 84.94 197 PHE A CA 1
ATOM 1597 C C . PHE A 1 197 ? -13.297 20.625 21.547 1 84.94 197 PHE A C 1
ATOM 1599 O O . PHE A 1 197 ? -13.719 21.781 21.453 1 84.94 197 PHE A O 1
ATOM 1606 N N . LYS A 1 198 ? -14.023 19.609 21.344 1 86.5 198 LYS A N 1
ATOM 1607 C CA . LYS A 1 198 ? -15.414 19.781 20.938 1 86.5 198 LYS A CA 1
ATOM 1608 C C . LYS A 1 198 ? -16.297 20.078 22.156 1 86.5 198 LYS A C 1
ATOM 1610 O O . LYS A 1 198 ? -17.438 20.516 22 1 86.5 198 LYS A O 1
ATOM 1615 N N . GLU A 1 199 ? -15.805 19.891 23.297 1 86.31 199 GLU A N 1
ATOM 1616 C CA . GLU A 1 199 ? -16.562 20.078 24.531 1 86.31 199 GLU A CA 1
ATOM 1617 C C . GLU A 1 199 ? -16.094 21.328 25.297 1 86.31 199 GLU A C 1
ATOM 1619 O O . GLU A 1 199 ? -15.172 22 24.859 1 86.31 199 GLU A O 1
ATOM 1624 N N . LYS A 1 200 ? -16.969 21.625 26.359 1 90.12 200 LYS A N 1
ATOM 1625 C CA . LYS A 1 200 ? -16.531 22.688 27.234 1 90.12 200 LYS A CA 1
ATOM 1626 C C . LYS A 1 200 ? -15.266 22.297 28 1 90.12 200 LYS A C 1
ATOM 1628 O O . LYS A 1 200 ? -15.258 21.266 28.688 1 90.12 200 LYS A O 1
ATOM 1633 N N . VAL A 1 201 ? -14.25 23.078 27.75 1 91 201 VAL A N 1
ATOM 1634 C CA . VAL A 1 201 ? -12.969 22.781 28.391 1 91 201 VAL A CA 1
ATOM 1635 C C . VAL A 1 201 ? -12.758 23.75 29.562 1 91 201 VAL A C 1
ATOM 1637 O O . VAL A 1 201 ? -12.836 24.969 29.391 1 91 201 VAL A O 1
ATOM 1640 N N . LEU A 1 202 ? -12.609 23.172 30.734 1 90.69 202 LEU A N 1
ATOM 1641 C CA . LEU A 1 202 ? -12.32 23.953 31.938 1 90.69 202 LEU A CA 1
ATOM 1642 C C . LEU A 1 202 ? -10.859 23.812 32.344 1 90.69 202 LEU A C 1
ATOM 1644 O O . LEU A 1 202 ? -10.281 22.734 32.25 1 90.69 202 LEU A O 1
ATOM 1648 N N . LEU A 1 203 ? -10.312 24.969 32.75 1 91.5 203 LEU A N 1
ATOM 1649 C CA . LEU A 1 203 ? -8.906 24.984 33.125 1 91.5 203 LEU A CA 1
ATOM 1650 C C . LEU A 1 203 ? -8.617 23.938 34.219 1 91.5 203 LEU A C 1
ATOM 1652 O O . LEU A 1 203 ? -7.59 23.266 34.156 1 91.5 203 LEU A O 1
ATOM 1656 N N . GLN A 1 204 ? -9.578 23.828 35.094 1 92 204 GLN A N 1
ATOM 1657 C CA . GLN A 1 204 ? -9.398 22.906 36.219 1 92 204 GLN A CA 1
ATOM 1658 C C . GLN A 1 204 ? -9.289 21.469 35.719 1 92 204 GLN A C 1
ATOM 1660 O O . GLN A 1 204 ? -8.484 20.688 36.219 1 92 204 GLN A O 1
ATOM 1665 N N . GLU A 1 205 ? -10.055 21.125 34.781 1 91.44 205 GLU A N 1
ATOM 1666 C CA . GLU A 1 205 ? -10.047 19.781 34.219 1 91.44 205 GLU A CA 1
ATOM 1667 C C . GLU A 1 205 ? -8.742 19.469 33.5 1 91.44 205 GLU A C 1
ATOM 1669 O O . GLU A 1 205 ? -8.211 18.359 33.625 1 91.44 205 GLU A O 1
ATOM 1674 N N . VAL A 1 206 ? -8.242 20.469 32.781 1 91 206 VAL A N 1
ATOM 1675 C CA . VAL A 1 206 ? -6.961 20.312 32.062 1 91 206 VAL A CA 1
ATOM 1676 C C . VAL A 1 206 ? -5.84 20.141 33.094 1 91 206 VAL A C 1
ATOM 1678 O O . VAL A 1 206 ? -4.992 19.266 32.969 1 91 206 VAL A O 1
ATOM 1681 N N . ALA A 1 207 ? -5.879 20.953 34.094 1 91.12 207 ALA A N 1
ATOM 1682 C CA . ALA A 1 207 ? -4.867 20.922 35.156 1 91.12 207 ALA A CA 1
ATOM 1683 C C . ALA A 1 207 ? -4.867 19.562 35.875 1 91.12 207 ALA A C 1
ATOM 1685 O O . ALA A 1 207 ? -3.809 19 36.156 1 91.12 207 ALA A O 1
ATOM 1686 N N . ASP A 1 208 ? -6.047 19.078 36.188 1 90.56 208 ASP A N 1
ATOM 1687 C CA . ASP A 1 208 ? -6.188 17.766 36.844 1 90.56 208 ASP A CA 1
ATOM 1688 C C . ASP A 1 208 ? -5.605 16.656 35.969 1 90.56 208 ASP A C 1
ATOM 1690 O O . ASP A 1 208 ? -4.941 15.75 36.469 1 90.56 208 ASP A O 1
ATOM 1694 N N . TYR A 1 209 ? -5.82 16.766 34.75 1 84.75 209 TYR A N 1
ATOM 1695 C CA . TYR A 1 209 ? -5.348 15.773 33.781 1 84.75 209 TYR A CA 1
ATOM 1696 C C . TYR A 1 209 ? -3.824 15.719 33.781 1 84.75 209 TYR A C 1
ATOM 1698 O O . TYR A 1 209 ? -3.238 14.633 33.688 1 84.75 209 TYR A O 1
ATOM 1706 N N . VAL A 1 210 ? -3.219 16.891 33.812 1 81.56 210 VAL A N 1
ATOM 1707 C CA . VAL A 1 210 ? -1.764 16.938 33.719 1 81.56 210 VAL A CA 1
ATOM 1708 C C . VAL A 1 210 ? -1.148 16.922 35.125 1 81.56 210 VAL A C 1
ATOM 1710 O O . VAL A 1 210 ? 0.074 16.984 35.25 1 81.56 210 VAL A O 1
ATOM 1713 N N . LYS A 1 211 ? -1.979 16.891 36.188 1 87.12 211 LYS A N 1
ATOM 1714 C CA . LYS A 1 211 ? -1.594 16.797 37.594 1 87.12 211 LYS A CA 1
ATOM 1715 C C . LYS A 1 211 ? -0.754 18 38.031 1 87.12 211 LYS A C 1
ATOM 1717 O O . LYS A 1 211 ? 0.31 17.844 38.625 1 87.12 211 LYS A O 1
ATOM 1722 N N . GLN A 1 212 ? -1.266 19.156 37.688 1 84.69 212 GLN A N 1
ATOM 1723 C CA . GLN A 1 212 ? -0.646 20.422 38.094 1 84.69 212 GLN A CA 1
ATOM 1724 C C . GLN A 1 212 ? -1.69 21.422 38.562 1 84.69 212 GLN A C 1
ATOM 1726 O O . GLN A 1 212 ? -2.889 21.234 38.344 1 84.69 212 GLN A O 1
ATOM 1731 N N . ASN A 1 213 ? -1.289 22.375 39.375 1 89.62 213 ASN A N 1
ATOM 1732 C CA . ASN A 1 213 ? -2.17 23.484 39.719 1 89.62 213 ASN A CA 1
ATOM 1733 C C . ASN A 1 213 ? -2.463 24.375 38.531 1 89.62 213 ASN A C 1
ATOM 1735 O O . ASN A 1 213 ? -1.584 24.625 37.688 1 89.62 213 ASN A O 1
ATOM 1739 N N . PRO A 1 214 ? -3.725 24.875 38.438 1 91.12 214 PRO A N 1
ATOM 1740 C CA . PRO A 1 214 ? -4.148 25.641 37.25 1 91.12 214 PRO A CA 1
ATOM 1741 C C . PRO A 1 214 ? -3.262 26.844 37 1 91.12 214 PRO A C 1
ATOM 1743 O O . PRO A 1 214 ? -2.859 27.078 35.844 1 91.12 214 PRO A O 1
ATOM 1746 N N . SER A 1 215 ? -2.939 27.531 38.094 1 90.25 215 SER A N 1
ATOM 1747 C CA . SER A 1 215 ? -2.152 28.75 37.906 1 90.25 215 SER A CA 1
ATOM 1748 C C . SER A 1 215 ? -0.741 28.438 37.406 1 90.25 215 SER A C 1
ATOM 1750 O O . SER A 1 215 ? -0.214 29.109 36.531 1 90.25 215 SER A O 1
ATOM 1752 N N . ALA A 1 216 ? -0.112 27.438 37.938 1 87.75 216 ALA A N 1
ATOM 1753 C CA . ALA A 1 216 ? 1.228 27 37.562 1 87.75 216 ALA A CA 1
ATOM 1754 C C . ALA A 1 216 ? 1.23 26.453 36.125 1 87.75 216 ALA A C 1
ATOM 1756 O O . ALA A 1 216 ? 2.148 26.734 35.344 1 87.75 216 ALA A O 1
ATOM 1757 N N . LEU A 1 217 ? 0.175 25.812 35.844 1 89.25 217 LEU A N 1
ATOM 1758 C CA . LEU A 1 217 ? 0.065 25.234 34.5 1 89.25 217 LEU A CA 1
ATOM 1759 C C . LEU A 1 217 ? -0.032 26.328 33.438 1 89.25 217 LEU A C 1
ATOM 1761 O O . LEU A 1 217 ? 0.649 26.266 32.438 1 89.25 217 LEU A O 1
ATOM 1765 N N . CYS A 1 218 ? -0.872 27.281 33.719 1 87.25 218 CYS A N 1
ATOM 1766 C CA . CYS A 1 218 ? -1.055 28.375 32.75 1 87.25 218 CYS A CA 1
ATOM 1767 C C . CYS A 1 218 ? 0.257 29.109 32.531 1 87.25 218 CYS A C 1
ATOM 1769 O O . CYS A 1 218 ? 0.61 29.391 31.375 1 87.25 218 CYS A O 1
ATOM 1771 N N . ARG A 1 219 ? 0.98 29.328 33.594 1 83.06 219 ARG A N 1
ATOM 1772 C CA . ARG A 1 219 ? 2.254 30.031 33.469 1 83.06 219 ARG A CA 1
ATOM 1773 C C . ARG A 1 219 ? 3.27 29.188 32.688 1 83.06 219 ARG A C 1
ATOM 1775 O O . ARG A 1 219 ? 3.926 29.703 31.781 1 83.06 219 ARG A O 1
ATOM 1782 N N . TYR A 1 220 ? 3.371 28 33.062 1 78.25 220 TYR A N 1
ATOM 1783 C CA . TYR A 1 220 ? 4.301 27.078 32.438 1 78.25 220 TYR A CA 1
ATOM 1784 C C . TYR A 1 220 ? 3.992 26.938 30.938 1 78.25 220 TYR A C 1
ATOM 1786 O O . TYR A 1 220 ? 4.895 27.016 30.109 1 78.25 220 TYR A O 1
ATOM 1794 N N . PHE A 1 221 ? 2.756 26.75 30.688 1 81.75 221 PHE A N 1
ATOM 1795 C CA . PHE A 1 221 ? 2.305 26.562 29.312 1 81.75 221 PHE A CA 1
ATOM 1796 C C . PHE A 1 221 ? 2.615 27.797 28.469 1 81.75 221 PHE A C 1
ATOM 1798 O O . PHE A 1 221 ? 3.145 27.672 27.359 1 81.75 221 PHE A O 1
ATOM 1805 N N . LYS A 1 222 ? 2.303 28.906 28.984 1 77.12 222 LYS A N 1
ATOM 1806 C CA . LYS A 1 222 ? 2.553 30.156 28.266 1 77.12 222 LYS A CA 1
ATOM 1807 C C . LYS A 1 222 ? 4.047 30.375 28.047 1 77.12 222 LYS A C 1
ATOM 1809 O O . LYS A 1 222 ? 4.465 30.797 26.969 1 77.12 222 LYS A O 1
ATOM 1814 N N . GLN A 1 223 ? 4.777 30.078 29.016 1 71.62 223 GLN A N 1
ATOM 1815 C CA . GLN A 1 223 ? 6.227 30.219 28.922 1 71.62 223 GLN A CA 1
ATOM 1816 C C . GLN A 1 223 ? 6.809 29.312 27.844 1 71.62 223 GLN A C 1
ATOM 1818 O O . GLN A 1 223 ? 7.73 29.703 27.125 1 71.62 223 GLN A O 1
ATOM 1823 N N . ARG A 1 224 ? 6.176 28.234 27.75 1 65.19 224 ARG A N 1
ATOM 1824 C CA . ARG A 1 224 ? 6.742 27.219 26.859 1 65.19 224 ARG A CA 1
ATOM 1825 C C . ARG A 1 224 ? 6.203 27.359 25.438 1 65.19 224 ARG A C 1
ATOM 1827 O O . ARG A 1 224 ? 6.871 26.984 24.484 1 65.19 224 ARG A O 1
ATOM 1834 N N . THR A 1 225 ? 4.969 27.906 25.359 1 64.31 225 THR A N 1
ATOM 1835 C CA . THR A 1 225 ? 4.324 27.875 24.062 1 64.31 225 THR A CA 1
ATOM 1836 C C . THR A 1 225 ? 4.059 29.297 23.562 1 64.31 225 THR A C 1
ATOM 1838 O O . THR A 1 225 ? 3.707 29.5 22.391 1 64.31 225 THR A O 1
ATOM 1841 N N . ASP A 1 226 ? 4.188 30.281 24.359 1 65.69 226 ASP A N 1
ATOM 1842 C CA . ASP A 1 226 ? 3.891 31.688 24.109 1 65.69 226 ASP A CA 1
ATOM 1843 C C . ASP A 1 226 ? 2.398 31.891 23.859 1 65.69 226 ASP A C 1
ATOM 1845 O O . ASP A 1 226 ? 1.999 32.906 23.281 1 65.69 226 ASP A O 1
ATOM 1849 N N . LYS A 1 227 ? 1.602 30.906 24.188 1 73.38 227 LYS A N 1
ATOM 1850 C CA . LYS A 1 227 ? 0.151 30.984 24.047 1 73.38 227 LYS A CA 1
ATOM 1851 C C . LYS A 1 227 ? -0.555 30.5 25.297 1 73.38 227 LYS A C 1
ATOM 1853 O O . LYS A 1 227 ? 0.019 29.734 26.094 1 73.38 227 LYS A O 1
ATOM 1858 N N . SER A 1 228 ? -1.703 31.047 25.5 1 84.81 228 SER A N 1
ATOM 1859 C CA . SER A 1 228 ? -2.516 30.5 26.578 1 84.81 228 SER A CA 1
ATOM 1860 C C . SER A 1 228 ? -3.164 29.188 26.156 1 84.81 228 SER A C 1
ATOM 1862 O O . SER A 1 228 ? -3.277 28.891 24.969 1 84.81 228 SER A O 1
ATOM 1864 N N . ILE A 1 229 ? -3.559 28.453 27.094 1 86.31 229 ILE A N 1
ATOM 1865 C CA . ILE A 1 229 ? -4.223 27.172 26.875 1 86.31 229 ILE A CA 1
ATOM 1866 C C . ILE A 1 229 ? -5.48 27.375 26.047 1 86.31 229 ILE A C 1
ATOM 1868 O O . ILE A 1 229 ? -5.746 26.625 25.109 1 86.31 229 ILE A O 1
ATOM 1872 N N . PHE A 1 230 ? -6.152 28.422 26.281 1 86.5 230 PHE A N 1
ATOM 1873 C CA . PHE A 1 230 ? -7.422 28.641 25.594 1 86.5 230 PHE A CA 1
ATOM 1874 C C . PHE A 1 230 ? -7.188 29.219 24.203 1 86.5 230 PHE A C 1
ATOM 1876 O O . PHE A 1 230 ? -7.996 29 23.297 1 86.5 230 PHE A O 1
ATOM 1883 N N . GLN A 1 231 ? -6.062 29.938 24.047 1 83.19 231 GLN A N 1
ATOM 1884 C CA . GLN A 1 231 ? -5.676 30.297 22.688 1 83.19 231 GLN A CA 1
ATOM 1885 C C . GLN A 1 231 ? -5.391 29.062 21.844 1 83.19 231 GLN A C 1
ATOM 1887 O O . GLN A 1 231 ? -5.801 28.984 20.672 1 83.19 231 GLN A O 1
ATOM 1892 N N . CYS A 1 232 ? -4.727 28.141 22.484 1 81.12 232 CYS A N 1
ATOM 1893 C CA . CYS A 1 232 ? -4.449 26.875 21.812 1 81.12 232 CYS A CA 1
ATOM 1894 C C . CYS A 1 232 ? -5.738 26.125 21.5 1 81.12 232 CYS A C 1
ATOM 1896 O O . CYS A 1 232 ? -5.895 25.578 20.406 1 81.12 232 CYS A O 1
ATOM 1898 N N . LEU A 1 233 ? -6.625 26.109 22.422 1 86.69 233 LEU A N 1
ATOM 1899 C CA . LEU A 1 233 ? -7.93 25.484 22.203 1 86.69 233 LEU A CA 1
ATOM 1900 C C . LEU A 1 233 ? -8.641 26.125 21.016 1 86.69 233 LEU A C 1
ATOM 1902 O O . LEU A 1 233 ? -9.164 25.406 20.156 1 86.69 233 LEU A O 1
ATOM 1906 N N . ALA A 1 234 ? -8.594 27.375 20.938 1 86.75 234 ALA A N 1
ATOM 1907 C CA . ALA A 1 234 ? -9.242 28.094 19.844 1 86.75 234 ALA A CA 1
ATOM 1908 C C . ALA A 1 234 ? -8.625 27.719 18.5 1 86.75 234 ALA A C 1
ATOM 1910 O O . ALA A 1 234 ? -9.336 27.516 17.516 1 86.75 234 ALA A O 1
ATOM 1911 N N . GLU A 1 235 ? -7.367 27.641 18.5 1 80.62 235 GLU A N 1
ATOM 1912 C CA . GLU A 1 235 ? -6.668 27.281 17.266 1 80.62 235 GLU A CA 1
ATOM 1913 C C . GLU A 1 235 ? -7.039 25.891 16.797 1 80.62 235 GLU A C 1
ATOM 1915 O O . GLU A 1 235 ? -7.258 25.656 15.602 1 80.62 235 GLU A O 1
ATOM 1920 N N . ILE A 1 236 ? -7.07 24.984 17.703 1 78.31 236 ILE A N 1
ATOM 1921 C CA . ILE A 1 236 ? -7.465 23.625 17.391 1 78.31 236 ILE A CA 1
ATOM 1922 C C . ILE A 1 236 ? -8.883 23.609 16.828 1 78.31 236 ILE A C 1
ATOM 1924 O O . ILE A 1 236 ? -9.148 22.953 15.812 1 78.31 236 ILE A O 1
ATOM 1928 N N . ARG A 1 237 ? -9.734 24.281 17.469 1 84.94 237 ARG A N 1
ATOM 1929 C CA . ARG A 1 237 ? -11.125 24.344 17.062 1 84.94 237 ARG A CA 1
ATOM 1930 C C . ARG A 1 237 ? -11.266 24.984 15.68 1 84.94 237 ARG A C 1
ATOM 1932 O O . ARG A 1 237 ? -12.023 24.5 14.836 1 84.94 237 ARG A O 1
ATOM 1939 N N . ILE A 1 238 ? -10.516 26.031 15.445 1 83.88 238 ILE A N 1
ATOM 1940 C CA . ILE A 1 238 ? -10.594 26.734 14.172 1 83.88 238 ILE A CA 1
ATOM 1941 C C . ILE A 1 238 ? -10.016 25.875 13.055 1 83.88 238 ILE A C 1
ATOM 1943 O O . ILE A 1 238 ? -10.539 25.859 11.938 1 83.88 238 ILE A O 1
ATOM 1947 N N . GLU A 1 239 ? -8.984 25.203 13.406 1 74 239 GLU A N 1
ATOM 1948 C CA . GLU A 1 239 ? -8.438 24.281 12.422 1 74 239 GLU A CA 1
ATOM 1949 C C . GLU A 1 239 ? -9.484 23.25 12.008 1 74 239 GLU A C 1
ATOM 1951 O O . GLU A 1 239 ? -9.609 22.938 10.82 1 74 239 GLU A O 1
ATOM 1956 N N . HIS A 1 240 ? -10.125 22.719 12.898 1 76.25 240 HIS A N 1
ATOM 1957 C CA . HIS A 1 240 ? -11.203 21.766 12.617 1 76.25 240 HIS A CA 1
ATOM 1958 C C . HIS A 1 240 ? -12.297 22.422 11.773 1 76.25 240 HIS A C 1
ATOM 1960 O O . HIS A 1 240 ? -12.812 21.797 10.844 1 76.25 240 HIS A O 1
ATOM 1966 N N . ALA A 1 241 ? -12.547 23.594 12.094 1 81.31 241 ALA A N 1
ATOM 1967 C CA . ALA A 1 241 ? -13.555 24.328 11.344 1 81.31 241 ALA A CA 1
ATOM 1968 C C . ALA A 1 241 ? -13.133 24.516 9.891 1 81.31 241 ALA A C 1
ATOM 1970 O O . ALA A 1 241 ? -13.945 24.359 8.977 1 81.31 241 ALA A O 1
ATOM 1971 N N . CYS A 1 242 ? -11.906 24.844 9.758 1 74.25 242 CYS A N 1
ATOM 1972 C CA . CYS A 1 242 ? -11.383 25.016 8.406 1 74.25 242 CYS A CA 1
ATOM 1973 C C . CYS A 1 242 ? -11.523 23.734 7.594 1 74.25 242 CYS A C 1
ATOM 1975 O O . CYS A 1 242 ? -11.906 23.766 6.422 1 74.25 242 CYS A O 1
ATOM 1977 N N . LYS A 1 243 ? -11.305 22.703 8.234 1 68.5 243 LYS A N 1
ATOM 1978 C CA . LYS A 1 243 ? -11.445 21.391 7.59 1 68.5 243 LYS A CA 1
ATOM 1979 C C . LYS A 1 243 ? -12.891 21.141 7.176 1 68.5 243 LYS A C 1
ATOM 1981 O O . LYS A 1 243 ? -13.156 20.719 6.047 1 68.5 243 LYS A O 1
ATOM 1986 N N . LEU A 1 244 ? -13.734 21.422 8.07 1 73.38 244 LEU A N 1
ATOM 1987 C CA . LEU A 1 244 ? -15.156 21.219 7.793 1 73.38 244 LEU A CA 1
ATOM 1988 C C . LEU A 1 244 ? -15.625 22.125 6.66 1 73.38 244 LEU A C 1
ATOM 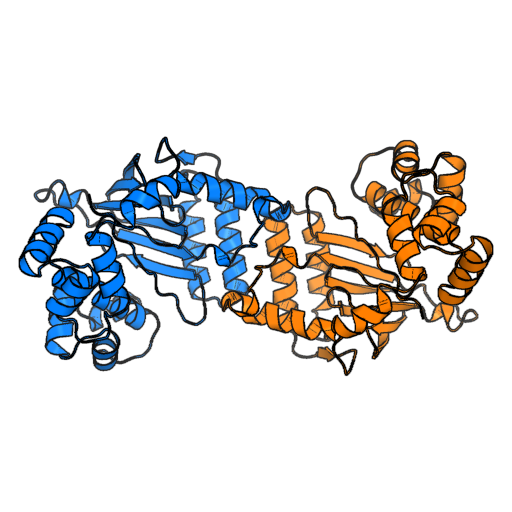1990 O O . LEU A 1 244 ? -16.438 21.719 5.828 1 73.38 244 LEU A O 1
ATOM 1994 N N . LEU A 1 245 ? -15.062 23.297 6.652 1 76.81 245 LEU A N 1
ATOM 1995 C CA . LEU A 1 245 ? -15.43 24.234 5.605 1 76.81 245 LEU A CA 1
ATOM 1996 C C . LEU A 1 245 ? -14.961 23.75 4.238 1 76.81 245 LEU A C 1
ATOM 1998 O O . LEU A 1 245 ? -15.602 24.016 3.221 1 76.81 245 LEU A O 1
ATOM 2002 N N . SER A 1 246 ? -13.906 23.062 4.32 1 65.19 246 SER A N 1
ATOM 2003 C CA . SER A 1 246 ? -13.273 22.609 3.082 1 65.19 246 SER A CA 1
ATOM 2004 C C . SER A 1 246 ? -13.969 21.391 2.512 1 65.19 246 SER A C 1
ATOM 2006 O O . SER A 1 246 ? -14.008 21.188 1.295 1 65.19 246 SER A O 1
ATOM 2008 N N . TYR A 1 247 ? -14.555 20.594 3.395 1 59.75 247 TYR A N 1
ATOM 2009 C CA . TYR A 1 247 ? -14.953 19.297 2.838 1 59.75 247 TYR A CA 1
ATOM 2010 C C . TYR A 1 247 ? -16.438 19.031 3.076 1 59.75 247 TYR A C 1
ATOM 2012 O O . TYR A 1 247 ? -16.953 18 2.645 1 59.75 247 TYR A O 1
ATOM 2020 N N . SER A 1 248 ? -17 19.922 3.834 1 62.41 248 SER A N 1
ATOM 2021 C CA . SER A 1 248 ? -18.406 19.688 4.145 1 62.41 248 SER A CA 1
ATOM 2022 C C . SER A 1 248 ? -19.297 20.812 3.621 1 62.41 248 SER A C 1
ATOM 2024 O O . SER A 1 248 ? -18.797 21.859 3.195 1 62.41 248 SER A O 1
ATOM 2026 N N . ASN A 1 249 ? -20.562 20.469 3.543 1 76.06 249 ASN A N 1
ATOM 2027 C CA . ASN A 1 249 ? -21.547 21.484 3.184 1 76.06 249 ASN A CA 1
ATOM 2028 C C . ASN A 1 249 ? -22.281 22 4.41 1 76.06 249 ASN A C 1
ATOM 2030 O O . ASN A 1 249 ? -23.391 22.531 4.289 1 76.06 249 ASN A O 1
ATOM 2034 N N . LEU A 1 250 ? -21.688 21.844 5.512 1 81.44 250 LEU A N 1
ATOM 2035 C CA . LEU A 1 250 ? -22.312 22.312 6.746 1 81.44 250 LEU A CA 1
ATOM 2036 C C . LEU A 1 250 ? -22.375 23.828 6.781 1 81.44 250 LEU A C 1
ATOM 2038 O O . LEU A 1 250 ? -21.5 24.5 6.215 1 81.44 250 LEU A O 1
ATOM 2042 N N . SER A 1 251 ? -23.5 24.281 7.348 1 89.38 251 SER A N 1
ATOM 2043 C CA . SER A 1 251 ? -23.594 25.734 7.527 1 89.38 251 SER A CA 1
ATOM 2044 C C . SER A 1 251 ? -22.531 26.234 8.508 1 89.38 251 SER A C 1
ATOM 2046 O O . SER A 1 251 ? -21.984 25.453 9.297 1 89.38 251 SER A O 1
ATOM 2048 N N . VAL A 1 252 ? -22.297 27.484 8.422 1 90.75 252 VAL A N 1
ATOM 2049 C CA . VAL A 1 252 ? -21.328 28.109 9.312 1 90.75 252 VAL A CA 1
ATOM 2050 C C . VAL A 1 252 ? -21.719 27.875 10.766 1 90.75 252 VAL A C 1
ATOM 2052 O O . VAL A 1 252 ? -20.859 27.609 11.609 1 90.75 252 VAL A O 1
ATOM 2055 N N . SER A 1 253 ? -23.047 27.906 10.992 1 92.19 253 SER A N 1
ATOM 2056 C CA . SER A 1 253 ? -23.531 27.672 12.344 1 92.19 253 SER A CA 1
ATOM 2057 C C . SER A 1 253 ? -23.25 26.234 12.781 1 92.19 253 SER A C 1
ATOM 2059 O O . SER A 1 253 ? -22.797 26 13.898 1 92.19 253 SER A O 1
ATOM 2061 N N . GLN A 1 254 ? -23.469 25.328 11.961 1 90.94 254 GLN A N 1
ATOM 2062 C CA . GLN A 1 254 ? -23.219 23.922 12.258 1 90.94 254 GLN A CA 1
ATOM 2063 C C . GLN A 1 254 ? -21.734 23.672 12.5 1 90.94 254 GLN A C 1
ATOM 2065 O O . GLN A 1 254 ? -21.375 22.938 13.414 1 90.94 254 GLN A O 1
ATOM 2070 N N . ILE A 1 255 ? -20.953 24.328 11.703 1 90.5 255 ILE A N 1
ATOM 2071 C CA . ILE A 1 255 ? -19.516 24.156 11.805 1 90.5 255 ILE A CA 1
ATOM 2072 C C . ILE A 1 255 ? -19.016 24.719 13.133 1 90.5 255 ILE A C 1
ATOM 2074 O O . ILE A 1 255 ? -18.141 24.125 13.781 1 90.5 255 ILE A O 1
ATOM 2078 N N . ALA A 1 256 ? -19.609 25.828 13.5 1 92.69 256 ALA A N 1
ATOM 2079 C CA . ALA A 1 256 ? -19.234 26.438 14.781 1 92.69 256 ALA A CA 1
ATOM 2080 C C . ALA A 1 256 ? -19.453 25.453 15.93 1 92.69 256 ALA A C 1
ATOM 2082 O O . ALA A 1 256 ? -18.547 25.203 16.734 1 92.69 256 ALA A O 1
ATOM 2083 N N . PHE A 1 257 ? -20.594 24.828 15.898 1 89.5 257 PHE A N 1
ATOM 2084 C CA . PHE A 1 257 ? -20.953 23.906 16.984 1 89.5 257 PHE A CA 1
ATOM 2085 C C . PHE A 1 257 ? -20.141 22.625 16.891 1 89.5 257 PHE A C 1
ATOM 2087 O O . PHE A 1 257 ? -19.656 22.109 17.906 1 89.5 257 PHE A O 1
ATOM 2094 N N . GLU A 1 258 ? -19.906 22.188 15.719 1 86.44 258 GLU A N 1
ATOM 2095 C CA . GLU A 1 258 ? -19.156 20.953 15.508 1 86.44 258 GLU A CA 1
ATOM 2096 C C . GLU A 1 258 ? -17.688 21.141 15.891 1 86.44 258 GLU A C 1
ATOM 2098 O O . GLU A 1 258 ? -16.984 20.172 16.156 1 86.44 258 GLU A O 1
ATOM 2103 N N . SER A 1 259 ? -17.328 22.328 15.875 1 88.06 259 SER A N 1
ATOM 2104 C CA . SER A 1 259 ? -15.93 22.625 16.172 1 88.06 259 SER A CA 1
ATOM 2105 C C . SER A 1 259 ? -15.734 22.938 17.656 1 88.06 259 SER A C 1
ATOM 2107 O O . SER A 1 259 ? -14.617 23.203 18.094 1 88.06 259 SER A O 1
ATOM 2109 N N . GLY A 1 260 ? -16.766 22.969 18.422 1 90.88 260 GLY A N 1
ATOM 2110 C CA . GLY A 1 260 ? -16.641 23.078 19.875 1 90.88 260 GLY A CA 1
ATOM 2111 C C . GLY A 1 260 ? -17.031 24.453 20.391 1 90.88 260 GLY A C 1
ATOM 2112 O O . GLY A 1 260 ? -16.891 24.734 21.578 1 90.88 260 GLY A O 1
ATOM 2113 N N . PHE A 1 261 ? -17.547 25.328 19.531 1 92.25 261 PHE A N 1
ATOM 2114 C CA . PHE A 1 261 ? -18 26.656 19.969 1 92.25 261 PHE A CA 1
ATOM 2115 C C . PHE A 1 261 ? -19.453 26.609 20.375 1 92.25 261 PHE A C 1
ATOM 2117 O O . PHE A 1 261 ? -20.266 25.891 19.781 1 92.25 261 PHE A O 1
ATOM 2124 N N . ASN A 1 262 ? -19.75 27.422 21.453 1 88.69 262 ASN A N 1
ATOM 2125 C CA . ASN A 1 262 ? -21.125 27.5 21.922 1 88.69 262 ASN A CA 1
ATOM 2126 C C . ASN A 1 262 ? -21.781 28.812 21.531 1 88.69 262 ASN A C 1
ATOM 2128 O O . ASN A 1 262 ? -22.875 29.141 22 1 88.69 262 ASN A O 1
ATOM 2132 N N . SER A 1 263 ? -21.109 29.594 20.828 1 91.38 263 SER A N 1
ATOM 2133 C CA . SER A 1 263 ? -21.578 30.891 20.328 1 91.38 263 SER A CA 1
ATOM 2134 C C . SER A 1 263 ? -21.047 31.172 18.922 1 91.38 263 SER A C 1
ATOM 2136 O O . SER A 1 263 ? -19.828 31.25 18.719 1 91.38 263 SER A O 1
ATOM 2138 N N . VAL A 1 264 ? -22.016 31.344 17.969 1 92 264 VAL A N 1
ATOM 2139 C CA . VAL A 1 264 ? -21.625 31.562 16.578 1 92 264 VAL A CA 1
ATOM 2140 C C . VAL A 1 264 ? -20.906 32.906 16.438 1 92 264 VAL A C 1
ATOM 2142 O O . VAL A 1 264 ? -19.844 32.969 15.805 1 92 264 VAL A O 1
ATOM 2145 N N . PRO A 1 265 ? -21.406 33.938 17.125 1 91.19 265 PRO A N 1
ATOM 2146 C CA . PRO A 1 265 ? -20.656 35.188 17.047 1 91.19 265 PRO A CA 1
ATOM 2147 C C . PRO A 1 265 ? -19.234 35.062 17.562 1 91.19 265 PRO A C 1
ATOM 2149 O O . PRO A 1 265 ? -18.297 35.625 16.969 1 91.19 265 PRO A O 1
ATOM 2152 N N . TYR A 1 266 ? -19.125 34.344 18.656 1 92.19 266 TYR A N 1
ATOM 2153 C CA . TYR A 1 266 ? -17.797 34.125 19.219 1 92.19 266 TYR A CA 1
ATOM 2154 C C . TYR A 1 266 ? -16.922 33.312 18.281 1 92.19 266 TYR A C 1
ATOM 2156 O O . TYR A 1 266 ? -15.734 33.594 18.109 1 92.19 266 TYR A O 1
ATOM 2164 N N . PHE A 1 267 ? -17.484 32.312 17.672 1 94.56 267 PHE A N 1
ATOM 2165 C CA . PHE A 1 267 ? -16.781 31.531 16.672 1 94.56 267 PHE A CA 1
ATOM 2166 C C . PHE A 1 267 ? -16.297 32.406 15.531 1 94.56 267 PHE A C 1
ATOM 2168 O O . PHE A 1 267 ? -15.125 32.344 15.156 1 94.56 267 PHE A O 1
ATOM 2175 N N . ILE A 1 268 ? -17.141 33.25 15.008 1 90.31 268 ILE A N 1
ATOM 2176 C CA . ILE A 1 268 ? -16.812 34.094 13.867 1 90.31 268 ILE A CA 1
ATOM 2177 C C . ILE A 1 268 ? -15.664 35.031 14.242 1 90.31 268 ILE A C 1
ATOM 2179 O O . ILE A 1 268 ? -14.727 35.219 13.469 1 90.31 268 ILE A O 1
ATOM 2183 N N . LYS A 1 269 ? -15.734 35.562 15.422 1 91.75 269 LYS A N 1
ATOM 2184 C CA . LYS A 1 269 ? -14.688 36.469 15.906 1 91.75 269 LYS A CA 1
ATOM 2185 C C . LYS A 1 269 ? -13.344 35.75 16 1 91.75 269 LYS A C 1
ATOM 2187 O O . LYS A 1 269 ? -12.328 36.25 15.523 1 91.75 269 LYS A O 1
ATOM 2192 N N . GLN A 1 270 ? -13.344 34.562 16.594 1 89.44 270 GLN A N 1
ATOM 2193 C CA . GLN A 1 270 ? -12.117 33.812 16.734 1 89.44 270 GLN A CA 1
ATOM 2194 C C . GLN A 1 270 ? -11.57 33.344 15.383 1 89.44 270 GLN A C 1
ATOM 2196 O O . GLN A 1 270 ? -10.359 33.406 15.148 1 89.44 270 GLN A O 1
ATOM 2201 N N . PHE A 1 271 ? -12.438 32.938 14.508 1 89.25 271 PHE A N 1
ATOM 2202 C CA . PHE A 1 271 ? -12.062 32.5 13.172 1 89.25 271 PHE A CA 1
ATOM 2203 C C . PHE A 1 271 ? -11.344 33.594 12.414 1 89.25 271 PHE A C 1
ATOM 2205 O O . PHE A 1 271 ? -10.258 33.406 11.867 1 89.25 271 PHE A O 1
ATOM 2212 N N . GLN A 1 272 ? -11.93 34.781 12.523 1 86.31 272 GLN A N 1
ATOM 2213 C CA . GLN A 1 272 ? -11.352 35.938 11.852 1 86.31 272 GLN A CA 1
ATOM 2214 C C . GLN A 1 272 ? -10 36.312 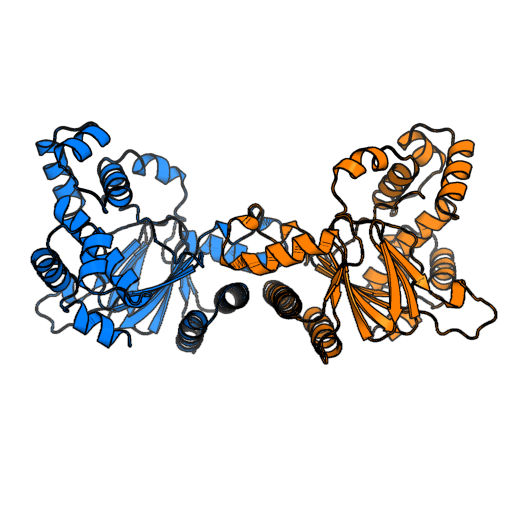12.461 1 86.31 272 GLN A C 1
ATOM 2216 O O . GLN A 1 272 ? -9.062 36.656 11.742 1 86.31 272 GLN A O 1
ATOM 2221 N N . SER A 1 273 ? -9.984 36.281 13.711 1 82.38 273 SER A N 1
ATOM 2222 C CA . SER A 1 273 ? -8.75 36.656 14.406 1 82.38 273 SER A CA 1
ATOM 2223 C C . SER A 1 273 ? -7.605 35.719 14.031 1 82.38 273 SER A C 1
ATOM 2225 O O . SER A 1 273 ? -6.457 36.156 13.922 1 82.38 273 SER A O 1
ATOM 2227 N N . ILE A 1 274 ? -7.957 34.531 13.836 1 76.62 274 ILE A N 1
ATOM 2228 C CA . ILE A 1 274 ? -6.93 33.5 13.641 1 76.62 274 ILE A CA 1
ATOM 2229 C C . ILE A 1 274 ? -6.621 33.344 12.148 1 76.62 274 ILE A C 1
ATOM 2231 O O . ILE A 1 274 ? -5.461 33.25 11.758 1 76.62 274 ILE A O 1
ATOM 2235 N N . THR A 1 275 ? -7.684 33.406 11.273 1 74.12 275 THR A N 1
ATOM 2236 C CA . THR A 1 275 ? -7.492 33.094 9.852 1 74.12 275 THR A CA 1
ATOM 2237 C C . THR A 1 275 ? -7.438 34.406 9.047 1 74.12 275 THR A C 1
ATOM 2239 O O . THR A 1 275 ? -7.055 34.406 7.871 1 74.12 275 THR A O 1
ATOM 2242 N N . GLU A 1 276 ? -7.82 35.469 9.656 1 74 276 GLU A N 1
ATOM 2243 C CA . GLU A 1 276 ? -7.891 36.781 9.055 1 74 276 GLU A CA 1
ATOM 2244 C C . GLU A 1 276 ? -8.953 36.844 7.965 1 74 276 GLU A C 1
ATOM 2246 O O . GLU A 1 276 ? -8.914 37.719 7.098 1 74 276 GLU A O 1
ATOM 2251 N N . LYS A 1 277 ? -9.852 35.812 7.941 1 78.38 277 LYS A N 1
ATOM 2252 C CA . LYS A 1 277 ? -11.008 35.75 7.051 1 78.38 277 LYS A CA 1
ATOM 2253 C C . LYS A 1 277 ? -12.25 35.281 7.797 1 78.38 277 LYS A C 1
ATOM 2255 O O . LYS A 1 277 ? -12.148 34.625 8.828 1 78.38 277 LYS A O 1
ATOM 2260 N N . THR A 1 278 ? -13.359 35.719 7.262 1 86.88 278 THR A N 1
ATOM 2261 C CA . THR A 1 278 ? -14.586 35.125 7.785 1 86.88 278 THR A CA 1
ATOM 2262 C C . THR A 1 278 ? -14.773 33.719 7.266 1 86.88 278 THR A C 1
ATOM 2264 O O . THR A 1 278 ? -14.18 33.344 6.254 1 86.88 278 THR A O 1
ATOM 2267 N N . PRO A 1 279 ? -15.523 32.969 8.086 1 87.56 279 PRO A N 1
ATOM 2268 C CA . PRO A 1 279 ? -15.797 31.609 7.59 1 87.56 279 PRO A CA 1
ATOM 2269 C C . PRO A 1 279 ? -16.359 31.609 6.168 1 87.56 279 PRO A C 1
ATOM 2271 O O . PRO A 1 279 ? -15.984 30.766 5.355 1 87.56 279 PRO A O 1
ATOM 2274 N N . GLY A 1 280 ? -17.172 32.5 5.844 1 84.56 280 GLY A N 1
ATOM 2275 C CA . GLY A 1 280 ? -17.719 32.625 4.504 1 84.56 280 GLY A CA 1
ATOM 2276 C C . GLY A 1 280 ? -16.656 32.906 3.455 1 84.56 280 GLY A C 1
ATOM 2277 O O . GLY A 1 280 ? -16.625 32.281 2.4 1 84.56 280 GLY A O 1
ATOM 2278 N N . GLU A 1 281 ? -15.836 33.875 3.721 1 78.62 281 GLU A N 1
ATOM 2279 C CA . GLU A 1 281 ? -14.742 34.219 2.828 1 78.62 281 GLU A CA 1
ATOM 2280 C C . GLU A 1 281 ? -13.797 33.031 2.613 1 78.62 281 GLU A C 1
ATOM 2282 O O . GLU A 1 281 ? -13.297 32.844 1.503 1 78.62 281 GLU A O 1
ATOM 2287 N N . TYR A 1 282 ? -13.523 32.438 3.727 1 77.69 282 TYR A N 1
ATOM 2288 C CA . TYR A 1 282 ? -12.648 31.266 3.662 1 77.69 282 TYR A CA 1
ATOM 2289 C C . TYR A 1 282 ? -13.211 30.219 2.717 1 77.69 282 TYR A C 1
ATOM 2291 O O . TYR A 1 282 ? -12.484 29.656 1.887 1 77.69 282 TYR A O 1
ATOM 2299 N N . ARG A 1 283 ? -14.438 29.875 2.879 1 79.31 283 ARG A N 1
ATOM 2300 C CA . ARG A 1 283 ? -15.109 28.906 2.014 1 79.31 283 ARG A CA 1
ATOM 2301 C C . ARG A 1 283 ? -15.039 29.328 0.553 1 79.31 283 ARG A C 1
ATOM 2303 O O . ARG A 1 283 ? -14.797 28.516 -0.331 1 79.31 283 ARG A O 1
ATOM 2310 N N . GLU A 1 284 ? -15.258 30.562 0.28 1 73.31 284 GLU A N 1
ATOM 2311 C CA . GLU A 1 284 ? -15.164 31.094 -1.077 1 73.31 284 GLU A CA 1
ATOM 2312 C C . GLU A 1 284 ? -13.75 30.938 -1.637 1 73.31 284 GLU A C 1
ATOM 2314 O O . GLU A 1 284 ? -13.578 30.625 -2.816 1 73.31 284 GLU A O 1
ATOM 2319 N N . LEU A 1 285 ? -12.914 31.156 -0.773 1 63.62 285 LEU A N 1
ATOM 2320 C CA . LEU A 1 285 ? -11.508 31.109 -1.155 1 63.62 285 LEU A CA 1
ATOM 2321 C C . LEU A 1 285 ? -11.109 29.703 -1.584 1 63.62 285 LEU A C 1
ATOM 2323 O O . LEU A 1 285 ? -10.312 29.531 -2.51 1 63.62 285 LEU A O 1
ATOM 2327 N N . ILE A 1 286 ? -11.719 28.812 -0.942 1 59.03 286 ILE A N 1
ATOM 2328 C CA . ILE A 1 286 ? -11.305 27.438 -1.243 1 59.03 286 ILE A CA 1
ATOM 2329 C C . ILE A 1 286 ? -12.219 26.859 -2.314 1 59.03 286 ILE A C 1
ATOM 2331 O O . ILE A 1 286 ? -12.102 25.672 -2.658 1 59.03 286 ILE A O 1
ATOM 2335 N N . GLY A 1 287 ? -12.961 27.672 -2.824 1 57 287 GLY A N 1
ATOM 2336 C CA . GLY A 1 287 ? -13.789 27.328 -3.973 1 57 287 GLY A CA 1
ATOM 2337 C C . GLY A 1 287 ? -15.031 26.531 -3.605 1 57 287 GLY A C 1
ATOM 2338 O O . GLY A 1 287 ? -15.461 25.656 -4.359 1 57 287 GLY A O 1
ATOM 2339 N N . ARG A 1 288 ? -15.484 26.625 -2.387 1 57.81 288 ARG A N 1
ATOM 2340 C CA . ARG A 1 288 ? -16.719 25.953 -1.979 1 57.81 288 ARG A CA 1
ATOM 2341 C C . ARG A 1 288 ? -17.828 26.984 -1.74 1 57.81 288 ARG A C 1
ATOM 2343 O O . ARG A 1 288 ? -17.562 28.125 -1.4 1 57.81 288 ARG A O 1
ATOM 2350 N N . MET B 1 1 ? -9.539 -35.094 -2.047 1 36.41 1 MET B N 1
ATOM 2351 C CA . MET B 1 1 ? -8.398 -34.875 -2.936 1 36.41 1 MET B CA 1
ATOM 2352 C C . MET B 1 1 ? -7.387 -33.938 -2.303 1 36.41 1 MET B C 1
ATOM 2354 O O . MET B 1 1 ? -7.762 -32.938 -1.692 1 36.41 1 MET B O 1
ATOM 2358 N N . ALA B 1 2 ? -6.168 -34.406 -2.141 1 42.28 2 ALA B N 1
ATOM 2359 C CA . ALA B 1 2 ? -5.098 -33.688 -1.438 1 42.28 2 ALA B CA 1
ATOM 2360 C C . ALA B 1 2 ? -4.852 -32.312 -2.053 1 42.28 2 ALA B C 1
ATOM 2362 O O . ALA B 1 2 ? -4.891 -32.156 -3.275 1 42.28 2 ALA B O 1
ATOM 2363 N N . ILE B 1 3 ? -5.141 -31.312 -1.397 1 45.97 3 ILE B N 1
ATOM 2364 C CA . ILE B 1 3 ? -4.84 -29.938 -1.814 1 45.97 3 ILE B CA 1
ATOM 2365 C C . ILE B 1 3 ? -3.346 -29.672 -1.652 1 45.97 3 ILE B C 1
ATOM 2367 O O . ILE B 1 3 ? -2.805 -29.781 -0.549 1 45.97 3 ILE B O 1
ATOM 2371 N N . LEU B 1 4 ? -2.617 -29.453 -2.826 1 44.09 4 LEU B N 1
ATOM 2372 C CA . LEU B 1 4 ? -1.186 -29.156 -2.83 1 44.09 4 LEU B CA 1
ATOM 2373 C C . LEU B 1 4 ? -0.912 -27.75 -2.338 1 44.09 4 LEU B C 1
ATOM 2375 O O . LEU B 1 4 ? -1.532 -26.797 -2.809 1 44.09 4 LEU B O 1
ATOM 2379 N N . GLU B 1 5 ? -0.11 -27.594 -1.236 1 47.06 5 GLU B N 1
ATOM 2380 C CA . GLU B 1 5 ? 0.359 -26.281 -0.837 1 47.06 5 GLU B CA 1
ATOM 2381 C C . GLU B 1 5 ? 1.563 -25.844 -1.669 1 47.06 5 GLU B C 1
ATOM 2383 O O . GLU B 1 5 ? 2.609 -26.5 -1.645 1 47.06 5 GLU B O 1
ATOM 2388 N N . ARG B 1 6 ? 1.398 -24.828 -2.521 1 48.56 6 ARG B N 1
ATOM 2389 C CA . ARG B 1 6 ? 2.463 -24.328 -3.391 1 48.56 6 ARG B CA 1
ATOM 2390 C C . ARG B 1 6 ? 3.125 -23.094 -2.793 1 48.56 6 ARG B C 1
ATOM 2392 O O . ARG B 1 6 ? 2.447 -22.219 -2.246 1 48.56 6 ARG B O 1
ATOM 2399 N N . LYS B 1 7 ? 4.504 -23.125 -2.703 1 44.69 7 LYS B N 1
ATOM 2400 C CA . LYS B 1 7 ? 5.258 -21.906 -2.418 1 44.69 7 LYS B CA 1
ATOM 2401 C C . LYS B 1 7 ? 5.656 -21.188 -3.705 1 44.69 7 LYS B C 1
ATOM 2403 O O . LYS B 1 7 ? 6.359 -21.75 -4.547 1 44.69 7 LYS B O 1
ATOM 2408 N N . ILE B 1 8 ? 5.051 -20.109 -3.936 1 53.75 8 ILE B N 1
ATOM 2409 C CA . ILE B 1 8 ? 5.383 -19.312 -5.113 1 53.75 8 ILE B CA 1
ATOM 2410 C C . ILE B 1 8 ? 6.695 -18.578 -4.879 1 53.75 8 ILE B C 1
ATOM 2412 O O . ILE B 1 8 ? 6.883 -17.938 -3.836 1 53.75 8 ILE B O 1
ATOM 2416 N N . ILE B 1 9 ? 7.625 -18.812 -5.738 1 43.81 9 ILE B N 1
ATOM 2417 C CA . ILE B 1 9 ? 8.906 -18.109 -5.641 1 43.81 9 ILE B CA 1
ATOM 2418 C C . ILE B 1 9 ? 8.836 -16.781 -6.387 1 43.81 9 ILE B C 1
ATOM 2420 O O . ILE B 1 9 ? 8.555 -16.766 -7.59 1 43.81 9 ILE B O 1
ATOM 2424 N N . HIS B 1 10 ? 8.984 -15.812 -5.629 1 51.25 10 HIS B N 1
ATOM 2425 C CA . HIS B 1 10 ? 9.039 -14.477 -6.211 1 51.25 10 HIS B CA 1
ATOM 2426 C C . HIS B 1 10 ? 10.484 -14.062 -6.496 1 51.25 10 HIS B C 1
ATOM 2428 O O . HIS B 1 10 ? 11.414 -14.562 -5.863 1 51.25 10 HIS B O 1
ATOM 2434 N N . GLU B 1 11 ? 10.57 -13.227 -7.535 1 53 11 GLU B N 1
ATOM 2435 C CA . GLU B 1 11 ? 11.875 -12.609 -7.746 1 53 11 GLU B CA 1
ATOM 2436 C C . GLU B 1 11 ? 12.336 -11.844 -6.504 1 53 11 GLU B C 1
ATOM 2438 O O . GLU B 1 11 ? 11.508 -11.383 -5.715 1 53 11 GLU B O 1
ATOM 2443 N N . ILE B 1 12 ? 13.594 -11.875 -6.367 1 49.06 12 ILE B N 1
ATOM 2444 C CA . ILE B 1 12 ? 14.188 -11.266 -5.18 1 49.06 12 ILE B CA 1
ATOM 2445 C C . ILE B 1 12 ? 13.711 -9.82 -5.043 1 49.06 12 ILE B C 1
ATOM 2447 O O . ILE B 1 12 ? 13.578 -9.305 -3.932 1 49.06 12 ILE B O 1
ATOM 2451 N N . ASP B 1 13 ? 13.375 -9.312 -6.074 1 64.12 13 ASP B N 1
ATOM 2452 C CA . ASP B 1 13 ? 13.148 -7.875 -6.039 1 64.12 13 ASP B CA 1
ATOM 2453 C C . ASP B 1 13 ? 11.656 -7.555 -6.039 1 64.12 13 ASP B C 1
ATOM 2455 O O . ASP B 1 13 ? 11.258 -6.402 -6.227 1 64.12 13 ASP B O 1
ATOM 2459 N N . THR B 1 14 ? 10.891 -8.641 -5.84 1 77.69 14 THR B N 1
ATOM 2460 C CA . THR B 1 14 ? 9.461 -8.336 -5.832 1 77.69 14 THR B CA 1
ATOM 2461 C C . THR B 1 14 ? 8.695 -9.375 -5.02 1 77.69 14 THR B C 1
ATOM 2463 O O . THR B 1 14 ? 9.141 -10.508 -4.863 1 77.69 14 THR B O 1
ATOM 2466 N N . SER B 1 15 ? 7.594 -8.961 -4.5 1 78.5 15 SER B N 1
ATOM 2467 C CA . SER B 1 15 ? 6.641 -9.852 -3.85 1 78.5 15 SER B CA 1
ATOM 2468 C C . SER B 1 15 ? 5.504 -10.234 -4.793 1 78.5 15 SER B C 1
ATOM 2470 O O . SER B 1 15 ? 4.531 -10.859 -4.379 1 78.5 15 SER B O 1
ATOM 2472 N N . CYS B 1 16 ? 5.609 -9.789 -6.016 1 87.12 16 CYS B N 1
ATOM 2473 C CA . CYS B 1 16 ? 4.609 -10.039 -7.047 1 87.12 16 CYS B CA 1
ATOM 2474 C C . CYS B 1 16 ? 5.23 -10.734 -8.258 1 87.12 16 CYS B C 1
ATOM 2476 O O . CYS B 1 16 ? 6.273 -10.305 -8.758 1 87.12 16 CYS B O 1
ATOM 2478 N N . SER B 1 17 ? 4.602 -11.812 -8.695 1 85.69 17 SER B N 1
ATOM 2479 C CA . SER B 1 17 ? 5.145 -12.57 -9.82 1 85.69 17 SER B CA 1
ATOM 2480 C C . SER B 1 17 ? 4.113 -12.703 -10.938 1 85.69 17 SER B C 1
ATOM 2482 O O . SER B 1 17 ? 2.941 -12.984 -10.68 1 85.69 17 SER B O 1
ATOM 2484 N N . HIS B 1 18 ? 4.566 -12.359 -12.078 1 89.5 18 HIS B N 1
ATOM 2485 C CA . HIS B 1 18 ? 3.816 -12.664 -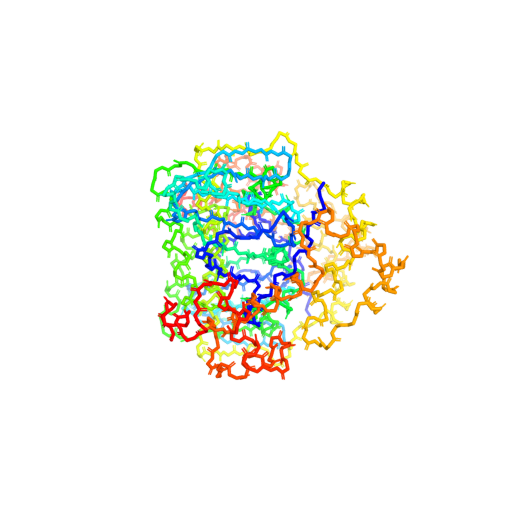13.297 1 89.5 18 HIS B CA 1
ATOM 2486 C C . HIS B 1 18 ? 4.289 -13.969 -13.93 1 89.5 18 HIS B C 1
ATOM 2488 O O . HIS B 1 18 ? 5.434 -14.062 -14.375 1 89.5 18 HIS B O 1
ATOM 2494 N N . ILE B 1 19 ? 3.4 -14.969 -13.977 1 83 19 ILE B N 1
ATOM 2495 C CA . ILE B 1 19 ? 3.77 -16.297 -14.461 1 83 19 ILE B CA 1
ATOM 2496 C C . ILE B 1 19 ? 2.93 -16.656 -15.688 1 83 19 ILE B C 1
ATOM 2498 O O . ILE B 1 19 ? 1.706 -16.5 -15.672 1 83 19 ILE B O 1
ATOM 2502 N N . ILE B 1 20 ? 3.582 -17.062 -16.672 1 82.81 20 ILE B N 1
ATOM 2503 C CA . ILE B 1 20 ? 2.908 -17.531 -17.875 1 82.81 20 ILE B CA 1
ATOM 2504 C C . ILE B 1 20 ? 2.801 -19.047 -17.875 1 82.81 20 ILE B C 1
ATOM 2506 O O . ILE B 1 20 ? 3.799 -19.75 -17.672 1 82.81 20 ILE B O 1
ATOM 2510 N N . TYR B 1 21 ? 1.596 -19.547 -18.047 1 79.19 21 TYR B N 1
ATOM 2511 C CA . TYR B 1 21 ? 1.326 -20.984 -18.172 1 79.19 21 TYR B CA 1
ATOM 2512 C C . TYR B 1 21 ? 0.935 -21.344 -19.594 1 79.19 21 TYR B C 1
ATOM 2514 O O . TYR B 1 21 ? -0.22 -21.172 -19.984 1 79.19 21 TYR B O 1
ATOM 2522 N N . PRO B 1 22 ? 1.82 -21.828 -20.328 1 76.94 22 PRO B N 1
ATOM 2523 C CA . PRO B 1 22 ? 1.494 -22.203 -21.703 1 76.94 22 PRO B CA 1
ATOM 2524 C C . PRO B 1 22 ? 0.467 -23.328 -21.797 1 76.94 22 PRO B C 1
ATOM 2526 O O . PRO B 1 22 ? -0.242 -23.453 -22.797 1 76.94 22 PRO B O 1
ATOM 2529 N N . GLN B 1 23 ? 0.485 -24.156 -20.766 1 75.06 23 GLN B N 1
ATOM 2530 C CA . GLN B 1 23 ? -0.501 -25.219 -20.578 1 75.06 23 GLN B CA 1
ATOM 2531 C C . GLN B 1 23 ? -0.802 -25.422 -19.094 1 75.06 23 GLN B C 1
ATOM 2533 O O . GLN B 1 23 ? 0.107 -25.406 -18.266 1 75.06 23 GLN B O 1
ATOM 2538 N N . PHE B 1 24 ? -2.104 -25.578 -18.891 1 72 24 PHE B N 1
ATOM 2539 C CA . PHE B 1 24 ? -2.463 -25.875 -17.5 1 72 24 PHE B CA 1
ATOM 2540 C C . PHE B 1 24 ? -2.176 -27.328 -17.156 1 72 24 PHE B C 1
ATOM 2542 O O . PHE B 1 24 ? -2.764 -28.234 -17.75 1 72 24 PHE B O 1
ATOM 2549 N N . VAL B 1 25 ? -1.261 -27.531 -16.219 1 59.81 25 VAL B N 1
ATOM 2550 C CA . VAL B 1 25 ? -0.896 -28.891 -15.883 1 59.81 25 VAL B CA 1
ATOM 2551 C C . VAL B 1 25 ? -0.85 -29.062 -14.359 1 59.81 25 VAL B C 1
ATOM 2553 O O . VAL B 1 25 ? -0.664 -30.172 -13.852 1 59.81 25 VAL B O 1
ATOM 2556 N N . LEU B 1 26 ? -1.185 -28 -13.68 1 63.59 26 LEU B N 1
ATOM 2557 C CA . LEU B 1 26 ? -1.021 -28.047 -12.234 1 63.59 26 LEU B CA 1
ATOM 2558 C C . LEU B 1 26 ? -2.182 -28.797 -11.578 1 63.59 26 LEU B C 1
ATOM 2560 O O . LEU B 1 26 ? -3.34 -28.594 -11.961 1 63.59 26 LEU B O 1
ATOM 2564 N N . PRO B 1 27 ? -1.869 -29.688 -10.656 1 60.94 27 PRO B N 1
ATOM 2565 C CA . PRO B 1 27 ? -2.932 -30.297 -9.859 1 60.94 27 PRO B CA 1
ATOM 2566 C C . PRO B 1 27 ? -3.631 -29.312 -8.93 1 60.94 27 PRO B C 1
ATOM 2568 O O . PRO B 1 27 ? -3.244 -28.141 -8.867 1 60.94 27 PRO B O 1
ATOM 2571 N N . ARG B 1 28 ? -4.68 -29.812 -8.281 1 72.44 28 ARG B N 1
ATOM 2572 C CA . ARG B 1 28 ? -5.348 -28.984 -7.289 1 72.44 28 ARG B CA 1
ATOM 2573 C C . ARG B 1 28 ? -4.367 -28.516 -6.223 1 72.44 28 ARG B C 1
ATOM 2575 O O . ARG B 1 28 ? -3.607 -29.312 -5.668 1 72.44 28 ARG B O 1
ATOM 2582 N N . HIS B 1 29 ? -4.262 -27.234 -5.984 1 73.81 29 HIS B N 1
ATOM 2583 C CA . HIS B 1 29 ? -3.246 -26.688 -5.098 1 73.81 29 HIS B CA 1
ATOM 2584 C C . HIS B 1 29 ? -3.719 -25.375 -4.477 1 73.81 29 HIS B C 1
ATOM 2586 O O . HIS B 1 29 ? -4.77 -24.844 -4.848 1 73.81 29 HIS B O 1
ATOM 2592 N N . LYS B 1 30 ? -2.984 -25 -3.477 1 80.19 30 LYS B N 1
ATOM 2593 C CA . LYS B 1 30 ? -3.188 -23.703 -2.844 1 80.19 30 LYS B CA 1
ATOM 2594 C C . LYS B 1 30 ? -1.854 -23.031 -2.539 1 80.19 30 LYS B C 1
ATOM 2596 O O . LYS B 1 30 ? -0.805 -23.672 -2.559 1 80.19 30 LYS B O 1
ATOM 2601 N N . HIS B 1 31 ? -1.802 -21.781 -2.375 1 77.56 31 HIS B N 1
ATOM 2602 C CA . HIS B 1 31 ? -0.632 -20.984 -2.014 1 77.56 31 HIS B CA 1
ATOM 2603 C C . HIS B 1 31 ? -1.037 -19.703 -1.302 1 77.56 31 HIS B C 1
ATOM 2605 O O . HIS B 1 31 ? -2.209 -19.312 -1.32 1 77.56 31 HIS B O 1
ATOM 2611 N N . ALA B 1 32 ? -0.018 -19.094 -0.677 1 83.19 32 ALA B N 1
ATOM 2612 C CA . ALA B 1 32 ? -0.25 -17.938 0.179 1 83.19 32 ALA B CA 1
ATOM 2613 C C . ALA B 1 32 ? -0.642 -16.703 -0.647 1 83.19 32 ALA B C 1
ATOM 2615 O O . ALA B 1 32 ? -1.305 -15.797 -0.145 1 83.19 32 ALA B O 1
ATOM 2616 N N . GLU B 1 33 ? -0.288 -16.719 -1.867 1 90.06 33 GLU B N 1
ATOM 2617 C CA . GLU B 1 33 ? -0.497 -15.547 -2.723 1 90.06 33 GLU B CA 1
ATOM 2618 C C . GLU B 1 33 ? -1.957 -15.43 -3.15 1 90.06 33 GLU B C 1
ATOM 2620 O O . GLU B 1 33 ? -2.637 -16.438 -3.334 1 90.06 33 GLU B O 1
ATOM 2625 N N . TYR B 1 34 ? -2.438 -14.234 -3.268 1 95.56 34 TYR B N 1
ATOM 2626 C CA . TYR B 1 34 ? -3.559 -13.984 -4.168 1 95.56 34 TYR B CA 1
ATOM 2627 C C . TYR B 1 34 ? -3.172 -14.273 -5.613 1 95.56 34 TYR B C 1
ATOM 2629 O O . TYR B 1 34 ? -2.002 -14.156 -5.984 1 95.56 34 TYR B O 1
ATOM 2637 N N . GLU B 1 35 ? -4.141 -14.68 -6.379 1 96.38 35 GLU B N 1
ATOM 2638 C CA . GLU B 1 35 ? -3.844 -14.961 -7.777 1 96.38 35 GLU B CA 1
ATOM 2639 C C . GLU B 1 35 ? -4.902 -14.359 -8.695 1 96.38 35 GLU B C 1
ATOM 2641 O O . GLU B 1 35 ? -6.098 -14.586 -8.508 1 96.38 35 GLU B O 1
ATOM 2646 N N . ILE B 1 36 ? -4.469 -13.508 -9.617 1 98.44 36 ILE B N 1
ATOM 2647 C CA . ILE B 1 36 ? -5.297 -13.078 -10.742 1 98.44 36 ILE B CA 1
ATOM 2648 C C . ILE B 1 36 ? -4.957 -13.906 -11.977 1 98.44 36 ILE B C 1
ATOM 2650 O O . ILE B 1 36 ? -3.814 -13.891 -12.453 1 98.44 36 ILE B O 1
ATOM 2654 N N . MET B 1 37 ? -5.875 -14.578 -12.508 1 97.5 37 MET B N 1
ATOM 2655 C CA . MET B 1 37 ? -5.672 -15.469 -13.648 1 97.5 37 MET B CA 1
ATOM 2656 C C . MET B 1 37 ? -6.324 -14.898 -14.906 1 97.5 37 MET B C 1
ATOM 2658 O O . MET B 1 37 ? -7.512 -14.562 -14.898 1 97.5 37 MET B O 1
ATOM 2662 N N . LEU B 1 38 ? -5.574 -14.703 -15.938 1 98 38 LEU B N 1
ATOM 2663 C CA . LEU B 1 38 ? -6.059 -14.453 -17.281 1 98 38 LEU B CA 1
ATOM 2664 C C . LEU B 1 38 ? -6.062 -15.742 -18.109 1 98 38 LEU B C 1
ATOM 2666 O O . LEU B 1 38 ? -5.016 -16.359 -18.297 1 98 38 LEU B O 1
ATOM 2670 N N . PHE B 1 39 ? -7.184 -16.156 -18.562 1 96.44 39 PHE B N 1
ATOM 2671 C CA . PHE B 1 39 ? -7.242 -17.312 -19.438 1 96.44 39 PHE B CA 1
ATOM 2672 C C . PHE B 1 39 ? -6.992 -16.906 -20.891 1 96.44 39 PHE B C 1
ATOM 2674 O O . PHE B 1 39 ? -7.848 -16.281 -21.516 1 96.44 39 PHE B O 1
ATOM 2681 N N . THR B 1 40 ? -5.863 -17.312 -21.375 1 95.81 40 THR B N 1
ATOM 2682 C CA . THR B 1 40 ? -5.391 -16.719 -22.625 1 95.81 40 THR B CA 1
ATOM 2683 C C . THR B 1 40 ? -5.695 -17.625 -23.812 1 95.81 40 THR B C 1
ATOM 2685 O O . THR B 1 40 ? -5.645 -17.203 -24.969 1 95.81 40 THR B O 1
ATOM 2688 N N . GLN B 1 41 ? -5.922 -18.891 -23.562 1 92.94 41 GLN B N 1
ATOM 2689 C CA . GLN B 1 41 ? -6.199 -19.844 -24.625 1 92.94 41 GLN B CA 1
ATOM 2690 C C . GLN B 1 41 ? -7.055 -21 -24.125 1 92.94 41 GLN B C 1
ATOM 2692 O O . GLN B 1 41 ? -6.883 -21.453 -23 1 92.94 41 GLN B O 1
ATOM 2697 N N . GLY B 1 42 ? -8.016 -21.422 -24.984 1 91.06 42 GLY B N 1
ATOM 2698 C CA . GLY B 1 42 ? -8.75 -22.656 -24.734 1 91.06 42 GLY B CA 1
ATOM 2699 C C . GLY B 1 42 ? -9.883 -22.484 -23.734 1 91.06 42 GLY B C 1
ATOM 2700 O O . GLY B 1 42 ? -10.414 -21.391 -23.578 1 91.06 42 GLY B O 1
ATOM 2701 N N . SER B 1 43 ? -10.414 -23.641 -23.297 1 89 43 SER B N 1
ATOM 2702 C CA . SER B 1 43 ? -11.523 -23.703 -22.344 1 89 43 SER B CA 1
ATOM 2703 C C . SER B 1 43 ? -11.414 -24.922 -21.438 1 89 43 SER B C 1
ATOM 2705 O O . SER B 1 43 ? -10.617 -25.828 -21.703 1 89 43 SER B O 1
ATOM 2707 N N . GLY B 1 44 ? -12.188 -24.875 -20.344 1 85.31 44 GLY B N 1
ATOM 2708 C CA . GLY B 1 44 ? -12.172 -25.984 -19.391 1 85.31 44 GLY B CA 1
ATOM 2709 C C . GLY B 1 44 ? -12.984 -25.719 -18.141 1 85.31 44 GLY B C 1
ATOM 2710 O O . GLY B 1 44 ? -13.953 -24.953 -18.172 1 85.31 44 GLY B O 1
ATOM 2711 N N . LYS B 1 45 ? -12.617 -26.484 -17.125 1 84.44 45 LYS B N 1
ATOM 2712 C CA . LYS B 1 45 ? -13.281 -26.328 -15.828 1 84.44 45 LYS B CA 1
ATOM 2713 C C . LYS B 1 45 ? -12.32 -25.781 -14.773 1 84.44 45 LYS B C 1
ATOM 2715 O O . LYS B 1 45 ? -11.18 -26.234 -14.68 1 84.44 45 LYS B O 1
ATOM 2720 N N . GLN B 1 46 ? -12.797 -24.828 -14.133 1 89.75 46 GLN B N 1
ATOM 2721 C CA . GLN B 1 46 ? -12.039 -24.25 -13.039 1 89.75 46 GLN B CA 1
ATOM 2722 C C . GLN B 1 46 ? -12.648 -24.609 -11.688 1 89.75 46 GLN B C 1
ATOM 2724 O O . GLN B 1 46 ? -13.844 -24.391 -11.461 1 89.75 46 GLN B O 1
ATOM 2729 N N . PHE B 1 47 ? -11.789 -25.156 -10.875 1 82.56 47 PHE B N 1
ATOM 2730 C CA . PHE B 1 47 ? -12.172 -25.453 -9.5 1 82.56 47 PHE B CA 1
ATOM 2731 C C . PHE B 1 47 ? -11.578 -24.438 -8.539 1 82.56 47 PHE B C 1
ATOM 2733 O O . PHE B 1 47 ? -10.375 -24.172 -8.57 1 82.56 47 PHE B O 1
ATOM 2740 N N . VAL B 1 48 ? -12.422 -23.859 -7.738 1 88.94 48 VAL B N 1
ATOM 2741 C CA . VAL B 1 48 ? -11.992 -22.922 -6.715 1 88.94 48 VAL B CA 1
ATOM 2742 C C . VAL B 1 48 ? -12.734 -23.188 -5.41 1 88.94 48 VAL B C 1
ATOM 2744 O O . VAL B 1 48 ? -13.961 -23.078 -5.348 1 88.94 48 VAL B O 1
ATOM 2747 N N . GLY B 1 49 ? -11.898 -23.406 -4.375 1 80.62 49 GLY B N 1
ATOM 2748 C CA . GLY B 1 49 ? -12.578 -23.859 -3.172 1 80.62 49 GLY B CA 1
ATOM 2749 C C . GLY B 1 49 ? -13.5 -25.047 -3.414 1 80.62 49 GLY B C 1
ATOM 2750 O O . GLY B 1 49 ? -13.062 -26.078 -3.918 1 80.62 49 GLY B O 1
ATOM 2751 N N . GLU B 1 50 ? -14.781 -24.812 -3.191 1 74.75 50 GLU B N 1
ATOM 2752 C CA . GLU B 1 50 ? -15.758 -25.875 -3.387 1 74.75 50 GLU B CA 1
ATOM 2753 C C . GLU B 1 50 ? -16.562 -25.656 -4.668 1 74.75 50 GLU B C 1
ATOM 2755 O O . GLU B 1 50 ? -17.453 -26.453 -4.988 1 74.75 50 GLU B O 1
ATOM 2760 N N . GLY B 1 51 ? -16.234 -24.641 -5.289 1 77.19 51 GLY B N 1
ATOM 2761 C CA . GLY B 1 51 ? -16.984 -24.312 -6.488 1 77.19 51 GLY B CA 1
ATOM 2762 C C . GLY B 1 51 ? -16.312 -24.797 -7.766 1 77.19 51 GLY B C 1
ATOM 2763 O O . GLY B 1 51 ? -15.109 -25.031 -7.785 1 77.19 51 GLY B O 1
ATOM 2764 N N . VAL B 1 52 ? -17.172 -24.969 -8.812 1 83.5 52 VAL B N 1
ATOM 2765 C CA . VAL B 1 52 ? -16.688 -25.328 -10.141 1 83.5 52 VAL B CA 1
ATOM 2766 C C . VAL B 1 52 ? -17.391 -24.469 -11.195 1 83.5 52 VAL B C 1
ATOM 2768 O O . VAL B 1 52 ? -18.578 -24.188 -11.078 1 83.5 52 VAL B O 1
ATOM 2771 N N . ALA B 1 53 ? -16.609 -24.016 -12.109 1 87.75 53 ALA B N 1
ATOM 2772 C CA . ALA B 1 53 ? -17.172 -23.219 -13.203 1 87.75 53 ALA B CA 1
ATOM 2773 C C . ALA B 1 53 ? -16.406 -23.453 -14.5 1 87.75 53 ALA B C 1
ATOM 2775 O O . ALA B 1 53 ? -15.227 -23.812 -14.477 1 87.75 53 ALA B O 1
ATOM 2776 N N . ASP B 1 54 ? -17.125 -23.25 -15.586 1 89.12 54 ASP B N 1
ATOM 2777 C CA . ASP B 1 54 ? -16.422 -23.266 -16.875 1 89.12 54 ASP B CA 1
ATOM 2778 C C . ASP B 1 54 ? -15.578 -22.016 -17.047 1 89.12 54 ASP B C 1
ATOM 2780 O O . ASP B 1 54 ? -15.891 -20.953 -16.5 1 89.12 54 ASP B O 1
ATOM 2784 N N . PHE B 1 55 ? -14.461 -22.219 -17.75 1 93.5 55 PHE B N 1
ATOM 2785 C CA . PHE B 1 55 ? -13.703 -21.047 -18.188 1 93.5 55 PHE B CA 1
ATOM 2786 C C . PHE B 1 55 ? -13.445 -21.109 -19.688 1 93.5 55 PHE B C 1
ATOM 2788 O O . PHE B 1 55 ? -13.539 -22.172 -20.312 1 93.5 55 PHE B O 1
ATOM 2795 N N . GLN B 1 56 ? -13.18 -19.953 -20.328 1 94.69 56 GLN B N 1
ATOM 2796 C CA . GLN B 1 56 ? -12.789 -19.844 -21.719 1 94.69 56 GLN B CA 1
ATOM 2797 C C . GLN B 1 56 ? -11.797 -18.703 -21.922 1 94.69 56 GLN B C 1
ATOM 2799 O O . GLN B 1 56 ? -11.656 -17.828 -21.047 1 94.69 56 GLN B O 1
ATOM 2804 N N . GLU B 1 57 ? -11.164 -18.75 -23.078 1 95.94 57 GLU B N 1
ATOM 2805 C CA . GLU B 1 57 ? -10.273 -17.656 -23.453 1 95.94 57 GLU B CA 1
ATOM 2806 C C . GLU B 1 57 ? -10.945 -16.297 -23.266 1 95.94 57 GLU B C 1
ATOM 2808 O O . GLU B 1 57 ? -12.102 -16.125 -23.672 1 95.94 57 GLU B O 1
ATOM 2813 N N . GLY B 1 58 ? -10.195 -15.375 -22.562 1 97.38 58 GLY B N 1
ATOM 2814 C CA . GLY B 1 58 ? -10.742 -14.039 -22.359 1 97.38 58 GLY B CA 1
ATOM 2815 C C . GLY B 1 58 ? -11.289 -13.828 -20.969 1 97.38 58 GLY B C 1
ATOM 2816 O O . GLY B 1 58 ? -11.57 -12.695 -20.562 1 97.38 58 GLY B O 1
ATOM 2817 N N . ASP B 1 59 ? -11.398 -14.891 -20.203 1 97.5 59 ASP B N 1
ATOM 2818 C CA . ASP B 1 59 ? -11.914 -14.781 -18.844 1 97.5 59 ASP B CA 1
ATOM 2819 C C . ASP B 1 59 ? -10.828 -14.289 -17.891 1 97.5 59 ASP B C 1
ATOM 2821 O O . ASP B 1 59 ? -9.633 -14.477 -18.141 1 97.5 59 ASP B O 1
ATOM 2825 N N . ILE B 1 60 ? -11.289 -13.641 -16.812 1 98.69 60 ILE B N 1
ATOM 2826 C CA . ILE B 1 60 ? -10.445 -13.211 -15.703 1 98.69 60 ILE B CA 1
ATOM 2827 C C . ILE B 1 60 ? -11 -13.766 -14.391 1 98.69 60 ILE B C 1
ATOM 2829 O O . ILE B 1 60 ? -12.211 -13.727 -14.148 1 98.69 60 ILE B O 1
ATOM 2833 N N . ALA B 1 61 ? -10.117 -14.258 -13.57 1 98.56 61 ALA B N 1
ATOM 2834 C CA . ALA B 1 61 ? -10.539 -14.711 -12.25 1 98.56 61 ALA B CA 1
ATOM 2835 C C . ALA B 1 61 ? -9.578 -14.203 -11.172 1 98.56 61 ALA B C 1
ATOM 2837 O O . ALA B 1 61 ? -8.383 -14.062 -11.414 1 98.56 61 ALA B O 1
ATOM 2838 N N . LEU B 1 62 ? -10.117 -13.906 -10.023 1 98.69 62 LEU B N 1
ATOM 2839 C CA . LEU B 1 62 ? -9.344 -13.609 -8.82 1 98.69 62 LEU B CA 1
ATOM 2840 C C . LEU B 1 62 ? -9.555 -14.68 -7.754 1 98.69 62 LEU B C 1
ATOM 2842 O O . LEU B 1 62 ? -10.695 -14.953 -7.363 1 98.69 62 LEU B O 1
ATOM 2846 N N . ILE B 1 63 ? -8.469 -15.32 -7.355 1 96.88 63 ILE B N 1
ATOM 2847 C CA . ILE B 1 63 ? -8.484 -16.391 -6.363 1 96.88 63 ILE B CA 1
ATOM 2848 C C . ILE B 1 63 ? -7.805 -15.914 -5.082 1 96.88 63 ILE B C 1
ATOM 2850 O O . ILE B 1 63 ? -6.699 -15.367 -5.121 1 96.88 63 ILE B O 1
ATOM 2854 N N . GLY B 1 64 ? -8.422 -16.156 -3.963 1 95.62 64 GLY B N 1
ATOM 2855 C CA . GLY B 1 64 ? -7.938 -15.664 -2.684 1 95.62 64 GLY B CA 1
ATOM 2856 C C . GLY B 1 64 ? -6.723 -16.422 -2.178 1 95.62 64 GLY B C 1
ATOM 2857 O O . GLY B 1 64 ? -6.355 -17.453 -2.73 1 95.62 64 GLY B O 1
ATOM 2858 N N . SER B 1 65 ? -6.102 -15.797 -1.188 1 92.06 65 SER B N 1
ATOM 2859 C CA . SER B 1 65 ? -4.953 -16.406 -0.523 1 92.06 65 SER B CA 1
ATOM 2860 C C . SER B 1 65 ? -5.324 -17.734 0.122 1 92.06 65 SER B C 1
ATOM 2862 O O . SER B 1 65 ? -6.34 -17.828 0.813 1 92.06 65 SER B O 1
ATOM 2864 N N . ASN B 1 66 ? -4.559 -18.75 -0.248 1 85.31 66 ASN B N 1
ATOM 2865 C CA . ASN B 1 66 ? -4.66 -20.094 0.306 1 85.31 66 ASN B CA 1
ATOM 2866 C C . ASN B 1 66 ? -5.961 -20.766 -0.105 1 85.31 66 ASN B C 1
ATOM 2868 O O . ASN B 1 66 ? -6.418 -21.703 0.558 1 85.31 66 ASN B O 1
ATOM 2872 N N . VAL B 1 67 ? -6.598 -20.344 -1.057 1 88.44 67 VAL B N 1
ATOM 2873 C CA . VAL B 1 67 ? -7.781 -21 -1.595 1 88.44 67 VAL B CA 1
ATOM 2874 C C . VAL B 1 67 ? -7.363 -22.094 -2.576 1 88.44 67 VAL B C 1
ATOM 2876 O O . VAL B 1 67 ? -6.711 -21.812 -3.584 1 88.44 67 VAL B O 1
ATOM 2879 N N . PRO B 1 68 ? -7.719 -23.281 -2.318 1 82.56 68 PRO B N 1
ATOM 2880 C CA . PRO B 1 68 ? -7.391 -24.344 -3.273 1 82.56 68 PRO B CA 1
ATOM 2881 C C . PRO B 1 68 ? -8.039 -24.141 -4.641 1 82.56 68 PRO B C 1
ATOM 2883 O O . PRO B 1 68 ? -9.188 -23.688 -4.719 1 82.56 68 PRO B O 1
ATOM 2886 N N . HIS B 1 69 ? -7.266 -24.438 -5.695 1 87.56 69 HIS B N 1
ATOM 2887 C CA . HIS B 1 69 ? -7.805 -24.266 -7.039 1 87.56 69 HIS B CA 1
ATOM 2888 C C . HIS B 1 69 ? -7.121 -25.188 -8.039 1 87.56 69 HIS B C 1
ATOM 2890 O O . HIS B 1 69 ? -6.059 -25.75 -7.746 1 87.56 69 HIS B O 1
ATOM 2896 N N . LEU B 1 70 ? -7.871 -25.391 -9.109 1 78.62 70 LEU B N 1
ATOM 2897 C CA . LEU B 1 70 ? -7.465 -26.281 -10.203 1 78.62 70 LEU B CA 1
ATOM 2898 C C . LEU B 1 70 ? -8.086 -25.828 -11.523 1 78.62 70 LEU B C 1
ATOM 2900 O O . LEU B 1 70 ? -9.266 -25.469 -11.57 1 78.62 70 LEU B O 1
ATOM 2904 N N . HIS B 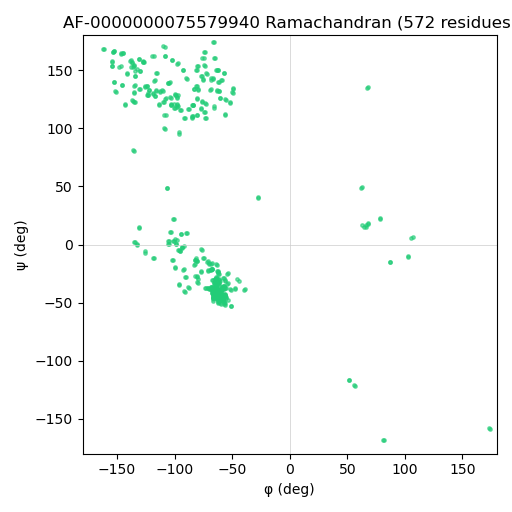1 71 ? -7.238 -25.766 -12.516 1 85.06 71 HIS B N 1
ATOM 2905 C CA . HIS B 1 71 ? -7.707 -25.531 -13.875 1 85.06 71 HIS B CA 1
ATOM 2906 C C . HIS B 1 71 ? -7.57 -26.781 -14.727 1 85.06 71 HIS B C 1
ATOM 2908 O O . HIS B 1 71 ? -6.457 -27.219 -15.023 1 85.06 71 HIS B O 1
ATOM 2914 N N . LEU B 1 72 ? -8.672 -27.328 -15.078 1 74.94 72 LEU B N 1
ATOM 2915 C CA . LEU B 1 72 ? -8.688 -28.516 -15.93 1 74.94 72 LEU B CA 1
ATOM 2916 C C . LEU B 1 72 ? -8.977 -28.141 -17.375 1 74.94 72 LEU B C 1
ATOM 2918 O O . LEU B 1 72 ? -9.938 -27.422 -17.656 1 74.94 72 LEU B O 1
ATOM 2922 N N . CYS B 1 73 ? -8.133 -28.641 -18.266 1 74.62 73 CYS B N 1
ATOM 2923 C CA . CYS B 1 73 ? -8.328 -28.406 -19.688 1 74.62 73 CYS B CA 1
ATOM 2924 C C . CYS B 1 73 ? -9.352 -29.375 -20.266 1 74.62 73 CYS B C 1
ATOM 2926 O O . CYS B 1 73 ? -9.391 -30.547 -19.875 1 74.62 73 CYS B O 1
ATOM 2928 N N . ASN B 1 74 ? -10.25 -28.922 -21.078 1 65.12 74 ASN B N 1
ATOM 2929 C CA . ASN B 1 74 ? -11.25 -29.781 -21.719 1 65.12 74 ASN B CA 1
ATOM 2930 C C . ASN B 1 74 ? -10.602 -30.906 -22.516 1 65.12 74 ASN B C 1
ATOM 2932 O O . ASN B 1 74 ? -11.164 -31.984 -22.641 1 65.12 74 ASN B O 1
ATOM 2936 N N . SER B 1 75 ? -9.422 -30.531 -23.141 1 58.28 75 SER B N 1
ATOM 2937 C CA . SER B 1 75 ? -8.781 -31.594 -23.906 1 58.28 75 SER B CA 1
ATOM 2938 C C . SER B 1 75 ? -8.5 -32.812 -23.031 1 58.28 75 SER B C 1
ATOM 2940 O O . SER B 1 75 ? -8.508 -33.938 -23.516 1 58.28 75 SER B O 1
ATOM 2942 N N . LYS B 1 76 ? -8.258 -32.594 -21.844 1 54.12 76 LYS B N 1
ATOM 2943 C CA . LYS B 1 76 ? -8.008 -33.688 -20.922 1 54.12 76 LYS B CA 1
ATOM 2944 C C . LYS B 1 76 ? -9.305 -34.375 -20.531 1 54.12 76 LYS B C 1
ATOM 2946 O O . LYS B 1 76 ? -9.297 -35.562 -20.172 1 54.12 76 LYS B O 1
ATOM 2951 N N . LEU B 1 77 ? -10.328 -33.688 -20.656 1 49.75 77 LEU B N 1
ATOM 2952 C CA . LEU B 1 77 ? -11.633 -34.25 -20.359 1 49.75 77 LEU B CA 1
ATOM 2953 C C . LEU B 1 77 ? -12.148 -35.094 -21.5 1 49.75 77 LEU B C 1
ATOM 2955 O O . LEU B 1 77 ? -12.875 -36.062 -21.297 1 49.75 77 LEU B O 1
ATOM 2959 N N . ASN B 1 78 ? -11.758 -34.656 -22.766 1 49.03 78 ASN B N 1
ATOM 2960 C CA . ASN B 1 78 ? -12.086 -35.406 -23.969 1 49.03 78 ASN B CA 1
ATOM 2961 C C . ASN B 1 78 ? -10.898 -35.5 -24.906 1 49.03 78 ASN B C 1
ATOM 2963 O O . ASN B 1 78 ? -10.719 -34.656 -25.781 1 49.03 78 ASN B O 1
ATOM 2967 N N . PRO B 1 79 ? -9.938 -36.469 -24.641 1 48.66 79 PRO B N 1
ATOM 2968 C CA . PRO B 1 79 ? -8.703 -36.594 -25.406 1 48.66 79 PRO B CA 1
ATOM 2969 C C . PRO B 1 79 ? -8.945 -36.719 -26.906 1 48.66 79 PRO B C 1
ATOM 2971 O O . PRO B 1 79 ? -8.031 -36.531 -27.719 1 48.66 79 PRO B O 1
ATOM 2974 N N . VAL B 1 80 ? -9.938 -37.312 -27.406 1 51.94 80 VAL B N 1
ATOM 2975 C CA . VAL B 1 80 ? -10.164 -37.562 -28.828 1 51.94 80 VAL B CA 1
ATOM 2976 C C . VAL B 1 80 ? -10.32 -36.25 -29.578 1 51.94 80 VAL B C 1
ATOM 2978 O O . VAL B 1 80 ? -10.25 -36.188 -30.797 1 51.94 80 VAL B O 1
ATOM 2981 N N . ALA B 1 81 ? -10.828 -35.188 -28.828 1 50.28 81 ALA B N 1
ATOM 2982 C CA . ALA B 1 81 ? -11.18 -33.938 -29.516 1 50.28 81 ALA B CA 1
ATOM 2983 C C . ALA B 1 81 ? -9.961 -33.031 -29.688 1 50.28 81 ALA B C 1
ATOM 2985 O O . ALA B 1 81 ? -9.078 -33.031 -28.828 1 50.28 81 ALA B O 1
ATOM 2986 N N . ASN B 1 82 ? -9.422 -32.812 -30.781 1 53.94 82 ASN B N 1
ATOM 2987 C CA . ASN B 1 82 ? -8.422 -31.828 -31.172 1 53.94 82 ASN B CA 1
ATOM 2988 C C . ASN B 1 82 ? -8.492 -30.578 -30.297 1 53.94 82 ASN B C 1
ATOM 2990 O O . ASN B 1 82 ? -8.75 -29.484 -30.812 1 53.94 82 ASN B O 1
ATOM 2994 N N . THR B 1 83 ? -8.695 -30.812 -29.062 1 58.47 83 THR B N 1
ATOM 2995 C CA . THR B 1 83 ? -9 -29.625 -28.266 1 58.47 83 THR B CA 1
ATOM 2996 C C . THR B 1 83 ? -7.719 -28.875 -27.906 1 58.47 83 THR B C 1
ATOM 2998 O O . THR B 1 83 ? -6.676 -29.484 -27.672 1 58.47 83 THR B O 1
ATOM 3001 N N . VAL B 1 84 ? -7.586 -27.594 -28.203 1 66.5 84 VAL B N 1
ATOM 3002 C CA . VAL B 1 84 ? -6.543 -26.609 -27.969 1 66.5 84 VAL B CA 1
ATOM 3003 C C . VAL B 1 84 ? -6.176 -26.594 -26.484 1 66.5 84 VAL B C 1
ATOM 3005 O O . VAL B 1 84 ? -7.055 -26.641 -25.625 1 66.5 84 VAL B O 1
ATOM 3008 N N . CYS B 1 85 ? -4.871 -26.859 -26.297 1 78.06 85 CYS B N 1
ATOM 3009 C CA . CYS B 1 85 ? -4.371 -26.75 -24.922 1 78.06 85 CYS B CA 1
ATOM 3010 C C . CYS B 1 85 ? -4.797 -25.438 -24.297 1 78.06 85 CYS B C 1
ATOM 3012 O O . CYS B 1 85 ? -4.887 -24.406 -24.969 1 78.06 85 CYS B O 1
ATOM 3014 N N . SER B 1 86 ? -5.289 -25.562 -23.031 1 85.06 86 SER B N 1
ATOM 3015 C CA . SER B 1 86 ? -5.652 -24.344 -22.297 1 85.06 86 SER B CA 1
ATOM 3016 C C . SER B 1 86 ? -4.43 -23.719 -21.641 1 85.06 86 SER B C 1
ATOM 3018 O O . SER B 1 86 ? -3.559 -24.422 -21.125 1 85.06 86 SER B O 1
ATOM 3020 N N . ALA B 1 87 ? -4.328 -22.422 -21.812 1 88.06 87 ALA B N 1
ATOM 3021 C CA . ALA B 1 87 ? -3.203 -21.641 -21.297 1 88.06 87 ALA B CA 1
ATOM 3022 C C . ALA B 1 87 ? -3.686 -20.406 -20.531 1 88.06 87 ALA B C 1
ATOM 3024 O O . ALA B 1 87 ? -4.848 -20.016 -20.641 1 88.06 87 ALA B O 1
ATOM 3025 N N . GLY B 1 88 ? -2.785 -19.891 -19.688 1 91.75 88 GLY B N 1
ATOM 3026 C CA . GLY B 1 88 ? -3.125 -18.703 -18.938 1 91.75 88 GLY B CA 1
ATOM 3027 C C . GLY B 1 88 ? -1.91 -17.984 -18.375 1 91.75 88 GLY B C 1
ATOM 3028 O O . GLY B 1 88 ? -0.778 -18.438 -18.547 1 91.75 88 GLY B O 1
ATOM 3029 N N . GLU B 1 89 ? -2.172 -16.781 -17.906 1 93.81 89 GLU B N 1
ATOM 3030 C CA . GLU B 1 89 ? -1.186 -15.977 -17.188 1 93.81 89 GLU B CA 1
ATOM 3031 C C . GLU B 1 89 ? -1.687 -15.609 -15.805 1 93.81 89 GLU B C 1
ATOM 3033 O O . GLU B 1 89 ? -2.854 -15.242 -15.633 1 93.81 89 GLU B O 1
ATOM 3038 N N . ALA B 1 90 ? -0.783 -15.805 -14.836 1 93.94 90 ALA B N 1
ATOM 3039 C CA . ALA B 1 90 ? -1.167 -15.523 -13.453 1 93.94 90 ALA B CA 1
ATOM 3040 C C . ALA B 1 90 ? -0.33 -14.391 -12.875 1 93.94 90 ALA B C 1
ATOM 3042 O O . ALA B 1 90 ? 0.875 -14.305 -13.125 1 93.94 90 ALA B O 1
ATOM 3043 N N . LEU B 1 91 ? -0.981 -13.492 -12.273 1 95.69 91 LEU B N 1
ATOM 3044 C CA . LEU B 1 91 ? -0.323 -12.555 -11.367 1 95.69 91 LEU B CA 1
ATOM 3045 C C . LEU B 1 91 ? -0.517 -12.977 -9.914 1 95.69 91 LEU B C 1
ATOM 3047 O O . LEU B 1 91 ? -1.649 -13.055 -9.438 1 95.69 91 LEU B O 1
ATOM 3051 N N . GLN B 1 92 ? 0.581 -13.273 -9.273 1 93.19 92 GLN B N 1
ATOM 3052 C CA . GLN B 1 92 ? 0.545 -13.742 -7.895 1 93.19 92 GLN B CA 1
ATOM 3053 C C . GLN B 1 92 ? 1.261 -12.773 -6.961 1 93.19 92 GLN B C 1
ATOM 3055 O O . GLN B 1 92 ? 2.373 -12.328 -7.254 1 93.19 92 GLN B O 1
ATOM 3060 N N . PHE B 1 93 ? 0.592 -12.367 -5.906 1 94.06 93 PHE B N 1
ATOM 3061 C CA . PHE B 1 93 ? 1.187 -11.43 -4.969 1 94.06 93 PHE B CA 1
ATOM 3062 C C . PHE B 1 93 ? 0.809 -11.781 -3.535 1 94.06 93 PHE B C 1
ATOM 3064 O O . PHE B 1 93 ? -0.297 -12.258 -3.279 1 94.06 93 PHE B O 1
ATOM 3071 N N . LEU B 1 94 ? 1.676 -11.516 -2.625 1 89.38 94 LEU B N 1
ATOM 3072 C CA . LEU B 1 94 ? 1.519 -11.914 -1.23 1 89.38 94 LEU B CA 1
ATOM 3073 C C . LEU B 1 94 ? 0.619 -10.938 -0.484 1 89.38 94 LEU B C 1
ATOM 3075 O O . LEU B 1 94 ? 0.628 -9.734 -0.769 1 89.38 94 LEU B O 1
ATOM 3079 N N . PRO B 1 95 ? -0.093 -11.461 0.531 1 91.56 95 PRO B N 1
ATOM 3080 C CA . PRO B 1 95 ? -0.945 -10.586 1.339 1 91.56 95 PRO B CA 1
ATOM 3081 C C . PRO B 1 95 ? -0.153 -9.508 2.08 1 91.56 95 PRO B C 1
ATOM 3083 O O . PRO B 1 95 ? -0.697 -8.453 2.406 1 91.56 95 PRO B O 1
ATOM 3086 N N . ASP B 1 96 ? 1.085 -9.711 2.318 1 89.06 96 ASP B N 1
ATOM 3087 C CA . ASP B 1 96 ? 1.854 -8.836 3.197 1 89.06 96 ASP B CA 1
ATOM 3088 C C . ASP B 1 96 ? 2.219 -7.531 2.49 1 89.06 96 ASP B C 1
ATOM 3090 O O .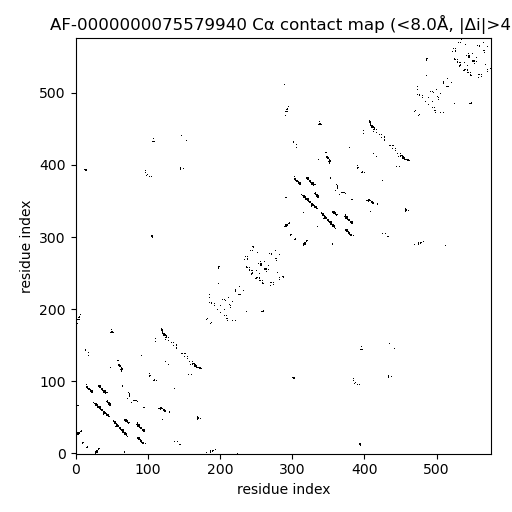 ASP B 1 96 ? 2.756 -6.613 3.109 1 89.06 96 ASP B O 1
ATOM 3094 N N . ILE B 1 97 ? 1.895 -7.395 1.223 1 93.81 97 ILE B N 1
ATOM 3095 C CA . ILE B 1 97 ? 2.129 -6.125 0.548 1 93.81 97 ILE B CA 1
ATOM 3096 C C . ILE B 1 97 ? 1.084 -5.105 0.992 1 93.81 97 ILE B C 1
ATOM 3098 O O . ILE B 1 97 ? 1.207 -3.912 0.699 1 93.81 97 ILE B O 1
ATOM 3102 N N . PHE B 1 98 ? 0.081 -5.594 1.663 1 95.19 98 PHE B N 1
ATOM 3103 C CA . PHE B 1 98 ? -0.966 -4.723 2.178 1 95.19 98 PHE B CA 1
ATOM 3104 C C . PHE B 1 98 ? -0.79 -4.488 3.674 1 95.19 98 PHE B C 1
ATOM 3106 O O . PHE B 1 98 ? -0.158 -5.293 4.363 1 95.19 98 PHE B O 1
ATOM 3113 N N . PRO B 1 99 ? -1.397 -3.385 4.141 1 92.44 99 PRO B N 1
ATOM 3114 C CA . PRO B 1 99 ? -1.373 -3.152 5.586 1 92.44 99 PRO B CA 1
ATOM 3115 C C . PRO B 1 99 ? -2.092 -4.246 6.371 1 92.44 99 PRO B C 1
ATOM 3117 O O . PRO B 1 99 ? -3.061 -4.828 5.879 1 92.44 99 PRO B O 1
ATOM 3120 N N . VAL B 1 100 ? -1.654 -4.496 7.602 1 83.19 100 VAL B N 1
ATOM 3121 C CA . VAL B 1 100 ? -2.186 -5.559 8.453 1 83.19 100 VAL B CA 1
ATOM 3122 C C . VAL B 1 100 ? -3.641 -5.258 8.805 1 83.19 100 VAL B C 1
ATOM 3124 O O . VAL B 1 100 ? -4.477 -6.164 8.844 1 83.19 100 VAL B O 1
ATOM 3127 N N . HIS B 1 101 ? -4.027 -4.066 9.062 1 84.19 101 HIS B N 1
ATOM 3128 C CA . HIS B 1 101 ? -5.398 -3.695 9.398 1 84.19 101 HIS B CA 1
ATOM 3129 C C . HIS B 1 101 ? -6.07 -2.975 8.234 1 84.19 101 HIS B C 1
ATOM 3131 O O . HIS B 1 101 ? -6.66 -1.908 8.414 1 84.19 101 HIS B O 1
ATOM 3137 N N . ILE B 1 102 ? -5.891 -3.646 7.129 1 92.38 102 ILE B N 1
ATOM 3138 C CA . ILE B 1 102 ? -6.375 -3.062 5.883 1 92.38 102 ILE B CA 1
ATOM 3139 C C . ILE B 1 102 ? -7.875 -2.795 5.988 1 92.38 102 ILE B C 1
ATOM 3141 O O . ILE B 1 102 ? -8.383 -1.838 5.398 1 92.38 102 ILE B O 1
ATOM 3145 N N . GLU B 1 103 ? -8.625 -3.561 6.793 1 87.56 103 GLU B N 1
ATOM 3146 C CA . GLU B 1 103 ? -10.07 -3.453 6.941 1 87.56 103 GLU B CA 1
ATOM 3147 C C . GLU B 1 103 ? -10.461 -2.143 7.621 1 87.56 103 GLU B C 1
ATOM 3149 O O . GLU B 1 103 ? -11.586 -1.666 7.469 1 87.56 103 GLU B O 1
ATOM 3154 N N . ASN B 1 104 ? -9.516 -1.569 8.312 1 85.19 104 ASN B N 1
ATOM 3155 C CA . ASN B 1 104 ? -9.797 -0.361 9.078 1 85.19 104 ASN B CA 1
ATOM 3156 C C . ASN B 1 104 ? -9.359 0.895 8.328 1 85.19 104 ASN B C 1
ATOM 3158 O O . ASN B 1 104 ? -9.523 2.01 8.828 1 85.19 104 ASN B O 1
ATOM 3162 N N . LEU B 1 105 ? -8.836 0.771 7.195 1 90.5 105 LEU B N 1
ATOM 3163 C CA . LEU B 1 105 ? -8.32 1.899 6.434 1 90.5 105 LEU B CA 1
ATOM 3164 C C . LEU B 1 105 ? -9.281 2.293 5.316 1 90.5 105 LEU B C 1
ATOM 3166 O O . LEU B 1 105 ? -9.5 1.521 4.379 1 90.5 105 LEU B O 1
ATOM 3170 N N . PRO B 1 106 ? -9.734 3.443 5.34 1 87.06 106 PRO B N 1
ATOM 3171 C CA . PRO B 1 106 ? -10.781 3.855 4.402 1 87.06 106 PRO B CA 1
ATOM 3172 C C . PRO B 1 106 ? -10.32 3.791 2.947 1 87.06 106 PRO B C 1
ATOM 3174 O O . PRO B 1 106 ? -11.094 3.375 2.074 1 87.06 106 PRO B O 1
ATOM 3177 N N . ASP B 1 107 ? -9.117 4.176 2.723 1 92.25 107 ASP B N 1
ATOM 3178 C CA . ASP B 1 107 ? -8.641 4.242 1.344 1 92.25 107 ASP B CA 1
ATOM 3179 C C . ASP B 1 107 ? -8.469 2.848 0.75 1 92.25 107 ASP B C 1
ATOM 3181 O O . ASP B 1 107 ? -8.406 2.689 -0.47 1 92.25 107 ASP B O 1
ATOM 3185 N N . TYR B 1 108 ? -8.438 1.785 1.606 1 94.88 108 TYR B N 1
ATOM 3186 C CA . TYR B 1 108 ? -8.266 0.407 1.158 1 94.88 108 TYR B CA 1
ATOM 3187 C C . TYR B 1 108 ? -9.602 -0.327 1.137 1 94.88 108 TYR B C 1
ATOM 3189 O O . TYR B 1 108 ? -9.656 -1.521 0.832 1 94.88 108 TYR B O 1
ATOM 3197 N N . GLN B 1 109 ? -10.648 0.299 1.43 1 91.12 109 GLN B N 1
ATOM 3198 C CA . GLN B 1 109 ? -11.906 -0.383 1.688 1 91.12 109 GLN B CA 1
ATOM 3199 C C . GLN B 1 109 ? -12.344 -1.205 0.48 1 91.12 109 GLN B C 1
ATOM 3201 O O . GLN B 1 109 ? -12.773 -2.352 0.625 1 91.12 109 GLN B O 1
ATOM 3206 N N . GLU B 1 110 ? -12.273 -0.617 -0.658 1 94.56 110 GLU B N 1
ATOM 3207 C CA . GLU B 1 110 ? -12.703 -1.323 -1.86 1 94.56 110 GLU B CA 1
ATOM 3208 C C . GLU B 1 110 ? -11.805 -2.518 -2.154 1 94.56 110 GLU B C 1
ATOM 3210 O O . GLU B 1 110 ? -12.281 -3.584 -2.545 1 94.56 110 GLU B O 1
ATOM 3215 N N . ILE B 1 111 ? -10.516 -2.311 -1.985 1 96.88 111 ILE B N 1
ATOM 3216 C CA . ILE B 1 111 ? -9.562 -3.396 -2.193 1 96.88 111 ILE B CA 1
ATOM 3217 C C . ILE B 1 111 ? -9.812 -4.5 -1.168 1 96.88 111 ILE B C 1
ATOM 3219 O O . ILE B 1 111 ? -9.812 -5.684 -1.512 1 96.88 111 ILE B O 1
ATOM 3223 N N . TYR B 1 112 ? -10.039 -4.102 0.061 1 95.69 112 TYR B N 1
ATOM 3224 C CA . TYR B 1 112 ? -10.312 -5.059 1.124 1 95.69 112 TYR B CA 1
ATOM 3225 C C . TYR B 1 112 ? -11.523 -5.914 0.787 1 95.69 112 TYR B C 1
ATOM 3227 O O . TYR B 1 112 ? -11.484 -7.141 0.915 1 95.69 112 TYR B O 1
ATOM 3235 N N . ARG B 1 113 ? -12.523 -5.289 0.349 1 95.19 113 ARG B N 1
ATOM 3236 C CA . ARG B 1 113 ? -13.75 -6.008 0.003 1 95.19 113 ARG B CA 1
ATOM 3237 C C . ARG B 1 113 ? -13.508 -6.973 -1.153 1 95.19 113 ARG B C 1
ATOM 3239 O O . ARG B 1 113 ? -14.016 -8.102 -1.146 1 95.19 113 ARG B O 1
ATOM 3246 N N . LEU B 1 114 ? -12.812 -6.504 -2.123 1 97.81 114 LEU B N 1
ATOM 3247 C CA . LEU B 1 114 ? -12.484 -7.355 -3.262 1 97.81 114 LEU B CA 1
ATOM 3248 C C . LEU B 1 114 ? -11.688 -8.578 -2.816 1 97.81 114 LEU B C 1
ATOM 3250 O O . LEU B 1 114 ? -11.977 -9.703 -3.238 1 97.81 114 LEU B O 1
ATOM 3254 N N . LEU B 1 115 ? -10.664 -8.359 -1.998 1 96.81 115 LEU B N 1
ATOM 3255 C CA . LEU B 1 115 ? -9.805 -9.445 -1.543 1 96.81 115 LEU B CA 1
ATOM 3256 C C . LEU B 1 115 ? -10.586 -10.43 -0.679 1 96.81 115 LEU B C 1
ATOM 3258 O O . LEU B 1 115 ? -10.336 -11.633 -0.719 1 96.81 115 LEU B O 1
ATOM 3262 N N . ARG B 1 116 ? -11.555 -9.922 0.045 1 93.44 116 ARG B N 1
ATOM 3263 C CA . ARG B 1 116 ? -12.438 -10.805 0.808 1 93.44 116 ARG B CA 1
ATOM 3264 C C . ARG B 1 116 ? -13.281 -11.664 -0.119 1 93.44 116 ARG B C 1
ATOM 3266 O O . ARG B 1 116 ? -13.445 -12.867 0.119 1 93.44 116 ARG B O 1
ATOM 3273 N N . LYS B 1 117 ? -13.812 -11.078 -1.104 1 95.69 117 LYS B N 1
ATOM 3274 C CA . LYS B 1 117 ? -14.617 -11.812 -2.076 1 95.69 117 LYS B CA 1
ATOM 3275 C C . LYS B 1 117 ? -13.789 -12.891 -2.777 1 95.69 117 LYS B C 1
ATOM 3277 O O . LYS B 1 117 ? -14.32 -13.938 -3.158 1 95.69 117 LYS B O 1
ATOM 3282 N N . SER B 1 118 ? -12.531 -12.594 -2.9 1 96.88 118 SER B N 1
ATOM 3283 C CA . SER B 1 118 ? -11.656 -13.516 -3.621 1 96.88 118 SER B CA 1
ATOM 3284 C C . SER B 1 118 ? -11.578 -14.859 -2.914 1 96.88 118 SER B C 1
ATOM 3286 O O . SER B 1 118 ? -11.172 -15.859 -3.514 1 96.88 118 SER B O 1
ATOM 3288 N N . GLN B 1 119 ? -11.953 -14.938 -1.644 1 92.81 119 GLN B N 1
ATOM 3289 C CA . GLN B 1 119 ? -11.977 -16.188 -0.901 1 92.81 119 GLN B CA 1
ATOM 3290 C C . GLN B 1 119 ? -13.047 -17.125 -1.44 1 92.81 119 GLN B C 1
ATOM 3292 O O . GLN B 1 119 ? -13.023 -18.328 -1.157 1 92.81 119 GLN B O 1
ATOM 3297 N N . TYR B 1 120 ? -13.984 -16.594 -2.227 1 91.31 120 TYR B N 1
ATOM 3298 C CA . TYR B 1 120 ? -15 -17.359 -2.941 1 91.31 120 TYR B CA 1
ATOM 3299 C C . TYR B 1 120 ? -14.562 -17.641 -4.375 1 91.31 120 TYR B C 1
ATOM 3301 O O . TYR B 1 120 ? -15.219 -18.391 -5.102 1 91.31 120 TYR B O 1
ATOM 3309 N N . GLY B 1 121 ? -13.469 -17.094 -4.754 1 96.12 121 GLY B N 1
ATOM 3310 C CA . GLY B 1 121 ? -13.195 -16.984 -6.18 1 96.12 121 GLY B CA 1
ATOM 3311 C C . GLY B 1 121 ? -14.141 -16.047 -6.895 1 96.12 121 GLY B C 1
ATOM 3312 O O . GLY B 1 121 ? -15.336 -16.016 -6.617 1 96.12 121 GLY B O 1
ATOM 3313 N N . VAL B 1 122 ? -13.578 -15.188 -7.758 1 98.19 122 VAL B N 1
ATOM 3314 C CA . VAL B 1 122 ? -14.406 -14.219 -8.461 1 98.19 122 VAL B CA 1
ATOM 3315 C C . VAL B 1 122 ? -14.109 -14.266 -9.953 1 98.19 122 VAL B C 1
ATOM 3317 O O . VAL B 1 122 ? -12.945 -14.312 -10.359 1 98.19 122 VAL B O 1
ATOM 3320 N N . ARG B 1 123 ? -15.117 -14.281 -10.781 1 98.38 123 ARG B N 1
ATOM 3321 C CA . ARG B 1 123 ? -15.023 -14.133 -12.227 1 98.38 123 ARG B CA 1
ATOM 3322 C C . ARG B 1 123 ? -15.508 -12.75 -12.664 1 98.38 123 ARG B C 1
ATOM 3324 O O . ARG B 1 123 ? -16.484 -12.234 -12.133 1 98.38 123 ARG B O 1
ATOM 3331 N N . PHE B 1 124 ? -14.82 -12.133 -13.609 1 98.44 124 PHE B N 1
ATOM 3332 C CA . PHE B 1 124 ? -15.141 -10.789 -14.078 1 98.44 124 PHE B CA 1
ATOM 3333 C C . PHE B 1 124 ? -15.523 -10.805 -15.547 1 98.44 124 PHE B C 1
ATOM 3335 O O . PHE B 1 124 ? -14.859 -11.445 -16.359 1 98.44 124 PHE B O 1
ATOM 3342 N N . TYR B 1 125 ? -16.562 -9.969 -15.945 1 96.69 125 TYR B N 1
ATOM 3343 C CA . TYR B 1 125 ? -17.109 -10.148 -17.281 1 96.69 125 TYR B CA 1
ATOM 3344 C C . TYR B 1 125 ? -17.234 -8.812 -18 1 96.69 125 TYR B C 1
ATOM 3346 O O . TYR B 1 125 ? -17.75 -8.75 -19.125 1 96.69 125 TYR B O 1
ATOM 3354 N N . ASP B 1 126 ? -16.875 -7.711 -17.438 1 97.12 126 ASP B N 1
ATOM 3355 C CA . ASP B 1 126 ? -17.047 -6.426 -18.125 1 97.12 126 ASP B CA 1
ATOM 3356 C C . ASP B 1 126 ? -16.281 -6.398 -19.438 1 97.12 126 ASP B C 1
ATOM 3358 O O . ASP B 1 126 ? -15.148 -6.879 -19.516 1 97.12 126 ASP B O 1
ATOM 3362 N N . LYS B 1 127 ? -16.891 -5.797 -20.422 1 95.88 127 LYS B N 1
ATOM 3363 C CA . LYS B 1 127 ? -16.266 -5.676 -21.734 1 95.88 127 LYS B CA 1
ATOM 3364 C C . LYS B 1 127 ? -14.992 -4.844 -21.672 1 95.88 127 LYS B C 1
ATOM 3366 O O . LYS B 1 127 ? -14.961 -3.795 -21.031 1 95.88 127 LYS B O 1
ATOM 3371 N N . GLY B 1 128 ? -13.953 -5.383 -22.312 1 96.69 128 GLY B N 1
ATOM 3372 C CA . GLY B 1 128 ? -12.703 -4.648 -22.422 1 96.69 128 GLY B CA 1
ATOM 3373 C C . GLY B 1 128 ? -11.781 -4.852 -21.234 1 96.69 128 GLY B C 1
ATOM 3374 O O . GLY B 1 128 ? -10.594 -4.52 -21.297 1 96.69 128 GLY B O 1
ATOM 3375 N N . LEU B 1 129 ? -12.336 -5.402 -20.141 1 98 129 LEU B N 1
ATOM 3376 C CA . LEU B 1 129 ? -11.562 -5.559 -18.922 1 98 129 LEU B CA 1
ATOM 3377 C C . LEU B 1 129 ? -10.375 -6.492 -19.141 1 98 129 LEU B C 1
ATOM 3379 O O . LEU B 1 129 ? -9.266 -6.215 -18.688 1 98 129 LEU B O 1
ATOM 3383 N N . TYR B 1 130 ? -10.586 -7.531 -19.828 1 98.19 130 TYR B N 1
ATOM 3384 C CA . TYR B 1 130 ? -9.547 -8.516 -20.094 1 98.19 130 TYR B CA 1
ATOM 3385 C C . TYR B 1 130 ? -8.352 -7.867 -20.781 1 98.19 130 TYR B C 1
ATOM 3387 O O . TYR B 1 130 ? -7.211 -8.031 -20.344 1 98.19 130 TYR B O 1
ATOM 3395 N N . ASP B 1 131 ? -8.602 -7.156 -21.828 1 98.06 131 ASP B N 1
ATOM 3396 C CA . ASP B 1 131 ? -7.531 -6.512 -22.578 1 98.06 131 ASP B CA 1
ATOM 3397 C C . ASP B 1 131 ? -6.789 -5.492 -21.719 1 98.06 131 ASP B C 1
ATOM 3399 O O . ASP B 1 131 ? -5.566 -5.375 -21.812 1 98.06 131 ASP B O 1
ATOM 3403 N N . GLU B 1 132 ? -7.535 -4.789 -20.953 1 98.06 132 GLU B N 1
ATOM 3404 C CA . GLU B 1 132 ? -6.934 -3.797 -20.062 1 98.06 132 GLU B CA 1
ATOM 3405 C C . GLU B 1 132 ? -6.004 -4.453 -19.047 1 98.06 132 GLU B C 1
ATOM 3407 O O . GLU B 1 132 ? -4.867 -4.008 -18.859 1 98.06 132 GLU B O 1
ATOM 3412 N N . VAL B 1 133 ? -6.5 -5.461 -18.406 1 98.38 133 VAL B N 1
ATOM 3413 C CA . VAL B 1 133 ? -5.723 -6.141 -17.375 1 98.38 133 VAL B CA 1
ATOM 3414 C C . VAL B 1 133 ? -4.512 -6.824 -18.016 1 98.38 133 VAL B C 1
ATOM 3416 O O . VAL B 1 133 ? -3.414 -6.789 -17.453 1 98.38 133 VAL B O 1
ATOM 3419 N N . LYS B 1 134 ? -4.684 -7.395 -19.125 1 97.81 134 LYS B N 1
ATOM 3420 C CA . LYS B 1 134 ? -3.578 -8.031 -19.844 1 97.81 134 LYS B CA 1
ATOM 3421 C C . LYS B 1 134 ? -2.479 -7.02 -20.156 1 97.81 134 LYS B C 1
ATOM 3423 O O . LYS B 1 134 ? -1.292 -7.312 -20 1 97.81 134 LYS B O 1
ATOM 3428 N N . GLU B 1 135 ? -2.859 -5.914 -20.594 1 97.69 135 GLU B N 1
ATOM 3429 C CA . GLU B 1 135 ? -1.896 -4.852 -20.875 1 97.69 135 GLU B CA 1
ATOM 3430 C C . GLU B 1 135 ? -1.142 -4.449 -19.609 1 97.69 135 GLU B C 1
ATOM 3432 O O . GLU B 1 135 ? 0.064 -4.199 -19.656 1 97.69 135 GLU B O 1
ATOM 3437 N N . LEU B 1 136 ? -1.814 -4.348 -18.547 1 97.69 136 LEU B N 1
ATOM 3438 C CA . LEU B 1 136 ? -1.191 -3.973 -17.281 1 97.69 136 LEU B CA 1
ATOM 3439 C C . LEU B 1 136 ? -0.224 -5.055 -16.812 1 97.69 136 LEU B C 1
ATOM 3441 O O . LEU B 1 136 ? 0.822 -4.75 -16.234 1 97.69 136 LEU B O 1
ATOM 3445 N N . PHE B 1 137 ? -0.592 -6.344 -17.047 1 96 137 PHE B N 1
ATOM 3446 C CA . PHE B 1 137 ? 0.343 -7.43 -16.766 1 96 137 PHE B CA 1
ATOM 3447 C C . PHE B 1 137 ? 1.657 -7.211 -17.516 1 96 137 PHE B C 1
ATOM 3449 O O . PHE B 1 137 ? 2.734 -7.32 -16.922 1 96 137 PHE B O 1
ATOM 3456 N N . GLN B 1 138 ? 1.562 -6.883 -18.75 1 94.06 138 GLN B N 1
ATOM 3457 C CA . GLN B 1 138 ? 2.736 -6.676 -19.594 1 94.06 138 GLN B CA 1
ATOM 3458 C C . GLN B 1 138 ? 3.545 -5.469 -19.109 1 94.06 138 GLN B C 1
ATOM 3460 O O . GLN B 1 138 ? 4.773 -5.516 -19.078 1 94.06 138 GLN B O 1
ATOM 3465 N N . GLU B 1 139 ? 2.859 -4.445 -18.781 1 94.38 139 GLU B N 1
ATOM 3466 C CA . GLU B 1 139 ? 3.52 -3.252 -18.266 1 94.38 139 GLU B CA 1
ATOM 3467 C C . GLU B 1 139 ? 4.297 -3.559 -16.984 1 94.38 139 GLU B C 1
ATOM 3469 O O . GLU B 1 139 ? 5.41 -3.061 -16.797 1 94.38 139 GLU B O 1
ATOM 3474 N N . MET B 1 140 ? 3.695 -4.289 -16.188 1 91.81 140 MET B N 1
ATOM 3475 C CA . MET B 1 140 ? 4.277 -4.609 -14.883 1 91.81 140 MET B CA 1
ATOM 3476 C C . MET B 1 140 ? 5.633 -5.285 -15.047 1 91.81 140 MET B C 1
ATOM 3478 O O . MET B 1 140 ? 6.543 -5.066 -14.242 1 91.81 140 MET B O 1
ATOM 3482 N N . ASP B 1 141 ? 5.777 -6.105 -16.062 1 87.88 141 ASP B N 1
ATOM 3483 C CA . ASP B 1 141 ? 7.008 -6.852 -16.312 1 87.88 141 ASP B CA 1
ATOM 3484 C C . ASP B 1 141 ? 8.18 -5.91 -16.578 1 87.88 141 ASP B C 1
ATOM 3486 O O . ASP B 1 141 ? 9.336 -6.273 -16.359 1 87.88 141 ASP B O 1
ATOM 3490 N N . LEU B 1 142 ? 7.848 -4.75 -16.984 1 89.94 142 LEU B N 1
ATOM 3491 C CA . LEU B 1 142 ? 8.883 -3.787 -17.344 1 89.94 142 LEU B CA 1
ATOM 3492 C C . LEU B 1 142 ? 9.172 -2.836 -16.188 1 89.94 142 LEU B C 1
ATOM 3494 O O . LEU B 1 142 ? 10.086 -2.012 -16.266 1 89.94 142 LEU B O 1
ATOM 3498 N N . LEU B 1 143 ? 8.43 -2.957 -15.156 1 90.56 143 LEU B N 1
ATOM 3499 C CA . LEU B 1 143 ? 8.508 -1.995 -14.062 1 90.56 143 LEU B CA 1
ATOM 3500 C C . LEU B 1 143 ? 9.172 -2.619 -12.836 1 90.56 143 LEU B C 1
ATOM 3502 O O . LEU B 1 143 ? 9.305 -3.842 -12.758 1 90.56 143 LEU B O 1
ATOM 3506 N N . LYS B 1 144 ? 9.625 -1.717 -11.93 1 87.5 144 LYS B N 1
ATOM 3507 C CA . LYS B 1 144 ? 10.266 -2.158 -10.695 1 87.5 144 LYS B CA 1
ATOM 3508 C C . LYS B 1 144 ? 9.75 -1.365 -9.5 1 87.5 144 LYS B C 1
ATOM 3510 O O . LYS B 1 144 ? 9.188 -0.28 -9.664 1 87.5 144 LYS B O 1
ATOM 3515 N N . HIS B 1 145 ? 9.828 -2.014 -8.375 1 90.38 145 HIS B N 1
ATOM 3516 C CA . HIS B 1 145 ? 9.641 -1.363 -7.086 1 90.38 145 HIS B CA 1
ATOM 3517 C C . HIS B 1 145 ? 8.289 -0.659 -7.016 1 90.38 145 HIS B C 1
ATOM 3519 O O . HIS B 1 145 ? 7.25 -1.281 -7.234 1 90.38 145 HIS B O 1
ATOM 3525 N N . THR B 1 146 ? 8.328 0.684 -6.773 1 93 146 THR B N 1
ATOM 3526 C CA . THR B 1 146 ? 7.109 1.445 -6.508 1 93 146 THR B CA 1
ATOM 3527 C C . THR B 1 146 ? 6.152 1.366 -7.691 1 93 146 THR B C 1
ATOM 3529 O O . THR B 1 146 ? 4.938 1.237 -7.508 1 93 146 THR B O 1
ATOM 3532 N N . ASN B 1 147 ? 6.688 1.428 -8.883 1 94.5 147 ASN B N 1
ATOM 3533 C CA . ASN B 1 147 ? 5.836 1.411 -10.07 1 94.5 147 ASN B CA 1
ATOM 3534 C C . ASN B 1 147 ? 5.109 0.077 -10.219 1 94.5 147 ASN B C 1
ATOM 3536 O O . ASN B 1 147 ? 3.984 0.03 -10.719 1 94.5 147 ASN B O 1
ATOM 3540 N N . ARG B 1 148 ? 5.75 -0.95 -9.805 1 94.06 148 ARG B N 1
ATOM 3541 C CA . ARG B 1 148 ? 5.07 -2.242 -9.797 1 94.06 148 ARG B CA 1
ATOM 3542 C C . ARG B 1 148 ? 3.904 -2.238 -8.812 1 94.06 148 ARG B C 1
ATOM 3544 O O . ARG B 1 148 ? 2.822 -2.74 -9.133 1 94.06 148 ARG B O 1
ATOM 3551 N N . LEU B 1 149 ? 4.105 -1.687 -7.656 1 94.94 149 LEU B N 1
ATOM 3552 C CA . LEU B 1 149 ? 3.047 -1.563 -6.664 1 94.94 149 LEU B CA 1
ATOM 3553 C C . LEU B 1 149 ? 1.873 -0.762 -7.215 1 94.94 149 LEU B C 1
ATOM 3555 O O . LEU B 1 149 ? 0.715 -1.147 -7.039 1 94.94 149 LEU B O 1
ATOM 3559 N N . ILE B 1 150 ? 2.207 0.291 -7.816 1 96.81 150 ILE B N 1
ATOM 3560 C CA . ILE B 1 150 ? 1.193 1.154 -8.414 1 96.81 150 ILE B CA 1
ATOM 3561 C C . ILE B 1 150 ? 0.371 0.361 -9.422 1 96.81 150 ILE B C 1
ATOM 3563 O O . ILE B 1 150 ? -0.859 0.446 -9.438 1 96.81 150 ILE B O 1
ATOM 3567 N N . THR B 1 151 ? 1.055 -0.393 -10.203 1 97.19 151 THR B N 1
ATOM 3568 C CA . THR B 1 151 ? 0.375 -1.167 -11.234 1 97.19 151 THR B CA 1
ATOM 3569 C C . THR B 1 151 ? -0.534 -2.223 -10.617 1 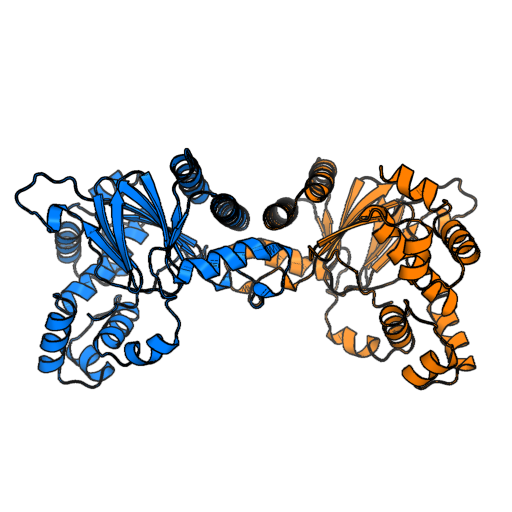97.19 151 THR B C 1
ATOM 3571 O O . THR B 1 151 ? -1.648 -2.449 -11.086 1 97.19 151 THR B O 1
ATOM 3574 N N . ILE B 1 152 ? -0.075 -2.857 -9.602 1 96.81 152 ILE B N 1
ATOM 3575 C CA . ILE B 1 152 ? -0.902 -3.836 -8.906 1 96.81 152 ILE B CA 1
ATOM 3576 C C . ILE B 1 152 ? -2.172 -3.164 -8.391 1 96.81 152 ILE B C 1
ATOM 3578 O O . ILE B 1 152 ? -3.275 -3.68 -8.57 1 96.81 152 ILE B O 1
ATOM 3582 N N . LEU B 1 153 ? -2.02 -2.027 -7.77 1 97.44 153 LEU B N 1
ATOM 3583 C CA . LEU B 1 153 ? -3.176 -1.308 -7.246 1 97.44 153 LEU B CA 1
ATOM 3584 C C . LEU B 1 153 ? -4.102 -0.869 -8.375 1 97.44 153 LEU B C 1
ATOM 3586 O O . LEU B 1 153 ? -5.324 -0.861 -8.219 1 97.44 153 LEU B O 1
ATOM 3590 N N . ARG B 1 154 ? -3.545 -0.469 -9.484 1 97.62 154 ARG B N 1
ATOM 3591 C CA . ARG B 1 154 ? -4.352 -0.115 -10.648 1 97.62 154 ARG B CA 1
ATOM 3592 C C . ARG B 1 154 ? -5.188 -1.302 -11.117 1 97.62 154 ARG B C 1
ATOM 3594 O O . ARG B 1 154 ? -6.371 -1.151 -11.43 1 97.62 154 ARG B O 1
ATOM 3601 N N . ILE B 1 155 ? -4.551 -2.447 -11.188 1 98.31 155 ILE B N 1
ATOM 3602 C CA . ILE B 1 155 ? -5.254 -3.658 -11.594 1 98.31 155 ILE B CA 1
ATOM 3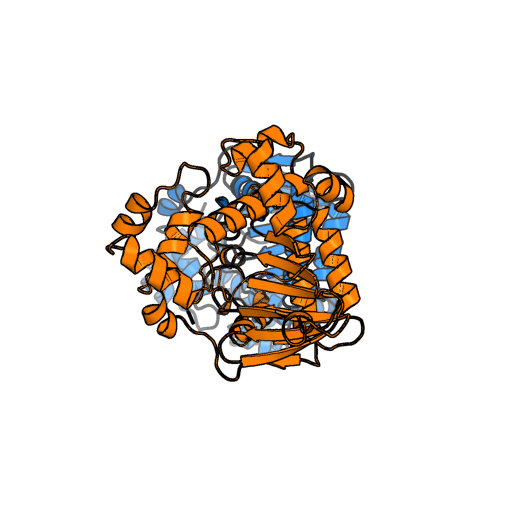603 C C . ILE B 1 155 ? -6.398 -3.941 -10.625 1 98.31 155 ILE B C 1
ATOM 3605 O O . ILE B 1 155 ? -7.543 -4.129 -11.039 1 98.31 155 ILE B O 1
ATOM 3609 N N . LEU B 1 156 ? -6.098 -3.941 -9.383 1 98.31 156 LEU B N 1
ATOM 3610 C CA . LEU B 1 156 ? -7.113 -4.215 -8.375 1 98.31 156 LEU B CA 1
ATOM 3611 C C . LEU B 1 156 ? -8.219 -3.166 -8.414 1 98.31 156 LEU B C 1
ATOM 3613 O O . LEU B 1 156 ? -9.398 -3.492 -8.25 1 98.31 156 LEU B O 1
ATOM 3617 N N . GLY B 1 157 ? -7.805 -1.912 -8.586 1 97.44 157 GLY B N 1
ATOM 3618 C CA . GLY B 1 157 ? -8.797 -0.861 -8.734 1 97.44 157 GLY B CA 1
ATOM 3619 C C . GLY B 1 157 ? -9.766 -1.112 -9.875 1 97.44 157 GLY B C 1
ATOM 3620 O O . GLY B 1 157 ? -10.977 -0.926 -9.727 1 97.44 157 GLY B O 1
ATOM 3621 N N . ARG B 1 158 ? -9.281 -1.529 -10.977 1 97.38 158 ARG B N 1
ATOM 3622 C CA . ARG B 1 158 ? -10.125 -1.83 -12.125 1 97.38 158 ARG B CA 1
ATOM 3623 C C . ARG B 1 158 ? -11.062 -2.994 -11.828 1 97.38 158 ARG B C 1
ATOM 3625 O O . ARG B 1 158 ? -12.227 -2.979 -12.234 1 97.38 158 ARG B O 1
ATOM 3632 N N . LEU B 1 159 ? -10.547 -4.004 -11.172 1 98.38 159 LEU B N 1
ATOM 3633 C CA . LEU B 1 159 ? -11.367 -5.156 -10.82 1 98.38 159 LEU B CA 1
ATOM 3634 C C . LEU B 1 159 ? -12.484 -4.762 -9.867 1 98.38 159 LEU B C 1
ATOM 3636 O O . LEU B 1 159 ? -13.602 -5.27 -9.969 1 98.38 159 LEU B O 1
ATOM 3640 N N . THR B 1 160 ? -12.195 -3.863 -8.977 1 97 160 THR B N 1
ATOM 3641 C CA . THR B 1 160 ? -13.211 -3.385 -8.039 1 97 160 THR B CA 1
ATOM 3642 C C . THR B 1 160 ? -14.336 -2.666 -8.781 1 97 160 THR B C 1
ATOM 3644 O O . THR B 1 160 ? -15.484 -2.672 -8.336 1 97 160 THR B O 1
ATOM 3647 N N . GLU B 1 161 ? -14.047 -2.049 -9.875 1 95.75 161 GLU B N 1
ATOM 3648 C CA . GLU B 1 161 ? -15.008 -1.251 -10.625 1 95.75 161 GLU B CA 1
ATOM 3649 C C . GLU B 1 161 ? -15.875 -2.131 -11.523 1 95.75 161 GLU B C 1
ATOM 3651 O O . GLU B 1 161 ? -16.875 -1.671 -12.07 1 95.75 161 GLU B O 1
ATOM 3656 N N . CYS B 1 162 ? -15.438 -3.387 -11.688 1 96.69 162 CYS B N 1
ATOM 3657 C CA . CYS B 1 162 ? -16.188 -4.297 -12.539 1 96.69 162 CYS B CA 1
ATOM 3658 C C . CYS B 1 162 ? -17.594 -4.508 -12 1 96.69 162 CYS B C 1
ATOM 3660 O O . CYS B 1 162 ? -17.781 -4.812 -10.82 1 96.69 162 CYS B O 1
ATOM 3662 N N . ARG B 1 163 ? -18.594 -4.402 -12.867 1 94.75 163 ARG B N 1
ATOM 3663 C CA . ARG B 1 163 ? -19.984 -4.504 -12.445 1 94.75 163 ARG B CA 1
ATOM 3664 C C . ARG B 1 163 ? -20.516 -5.922 -12.641 1 94.75 163 ARG B C 1
ATOM 3666 O O . ARG B 1 163 ? -21.391 -6.375 -11.898 1 94.75 163 ARG B O 1
ATOM 3673 N N . ASN B 1 164 ? -20.047 -6.539 -13.672 1 96.94 164 ASN B N 1
ATOM 3674 C CA . ASN B 1 164 ? -20.484 -7.902 -13.953 1 96.94 164 ASN B CA 1
ATOM 3675 C C . ASN B 1 164 ? -19.5 -8.93 -13.398 1 96.94 164 ASN B C 1
ATOM 3677 O O . ASN B 1 164 ? -18.531 -9.281 -14.055 1 96.94 164 ASN B O 1
ATOM 3681 N N . ILE B 1 165 ? -19.875 -9.406 -12.188 1 97.31 165 ILE B N 1
ATOM 3682 C CA . ILE B 1 165 ? -19 -10.391 -11.547 1 97.31 165 ILE B CA 1
ATOM 3683 C C . ILE B 1 165 ? -19.828 -11.617 -11.156 1 97.31 165 ILE B C 1
ATOM 3685 O O . ILE B 1 165 ? -21.047 -11.555 -11.047 1 97.31 165 ILE B O 1
ATOM 3689 N N . LYS B 1 166 ? -19.172 -12.727 -11.016 1 96.69 166 LYS B N 1
ATOM 3690 C CA . LYS B 1 166 ? -19.75 -13.961 -10.523 1 96.69 166 LYS B CA 1
ATOM 3691 C C . LYS B 1 166 ? -18.828 -14.633 -9.5 1 96.69 166 LYS B C 1
ATOM 3693 O O . LYS B 1 166 ? -17.625 -14.781 -9.742 1 96.69 166 LYS B O 1
ATOM 3698 N N . LEU B 1 167 ? -19.391 -15.008 -8.367 1 95 167 LEU B N 1
ATOM 3699 C CA . LEU B 1 167 ? -18.641 -15.805 -7.406 1 95 167 LEU B CA 1
ATOM 3700 C C . LEU B 1 167 ? -18.531 -17.25 -7.871 1 95 167 LEU B C 1
ATOM 3702 O O . LEU B 1 167 ? -19.484 -17.812 -8.422 1 95 167 LEU B O 1
ATOM 3706 N N . LEU B 1 168 ? -17.406 -17.828 -7.633 1 93.69 168 LEU B N 1
ATOM 3707 C CA . LEU B 1 168 ? -17.125 -19.156 -8.148 1 93.69 168 LEU B CA 1
ATOM 3708 C C . LEU B 1 168 ? -17.5 -20.219 -7.117 1 93.69 168 LEU B C 1
ATOM 3710 O O . LEU B 1 168 ? -17.656 -21.391 -7.461 1 93.69 168 LEU B O 1
ATOM 3714 N N . SER B 1 169 ? -17.578 -19.875 -5.867 1 87.94 169 SER B N 1
ATOM 3715 C CA . SER B 1 169 ? -18 -20.75 -4.781 1 87.94 169 SER B CA 1
ATOM 3716 C C . SER B 1 169 ? -19.078 -20.094 -3.92 1 87.94 169 SER B C 1
ATOM 3718 O O . SER B 1 169 ? -19.094 -18.875 -3.76 1 87.94 169 SER B O 1
ATOM 3720 N N . ASP B 1 170 ? -19.984 -20.891 -3.33 1 81.12 170 ASP B N 1
ATOM 3721 C CA . ASP B 1 170 ? -21.031 -20.375 -2.455 1 81.12 170 ASP B CA 1
ATOM 3722 C C . ASP B 1 170 ? -20.516 -20.156 -1.039 1 81.12 170 ASP B C 1
ATOM 3724 O O . ASP B 1 170 ? -21.141 -19.453 -0.241 1 81.12 170 ASP B O 1
ATOM 3728 N N . VAL B 1 171 ? -19.375 -20.797 -0.818 1 79.5 171 VAL B N 1
ATOM 3729 C CA . VAL B 1 171 ? -18.797 -20.672 0.518 1 79.5 171 VAL B CA 1
ATOM 3730 C C . VAL B 1 171 ? -17.359 -20.141 0.418 1 79.5 171 VAL B C 1
ATOM 3732 O O . VAL B 1 171 ? -16.609 -20.531 -0.482 1 79.5 171 VAL B O 1
ATOM 3735 N N . ALA B 1 172 ? -17.094 -19.203 1.327 1 85.12 172 ALA B N 1
ATOM 3736 C CA . ALA B 1 172 ? -15.719 -18.734 1.394 1 85.12 172 ALA B CA 1
ATOM 3737 C C . ALA B 1 172 ? -14.789 -19.812 1.929 1 85.12 172 ALA B C 1
ATOM 3739 O O . ALA B 1 172 ? -15.141 -20.547 2.857 1 85.12 172 ALA B O 1
ATOM 3740 N N . TYR B 1 173 ? -13.711 -19.938 1.229 1 78.62 173 TYR B N 1
ATOM 3741 C CA . TYR B 1 173 ? -12.719 -20.844 1.805 1 78.62 173 TYR B CA 1
ATOM 3742 C C . TYR B 1 173 ? -12.039 -20.219 3.01 1 78.62 173 TYR B C 1
ATOM 3744 O O . TYR B 1 173 ? -11.508 -19.109 2.922 1 78.62 173 TYR B O 1
ATOM 3752 N N . ASN B 1 174 ? -12.25 -20.609 4.234 1 62.97 174 ASN B N 1
ATOM 3753 C CA . ASN B 1 174 ? -11.641 -20.078 5.449 1 62.97 174 ASN B CA 1
ATOM 3754 C C . ASN B 1 174 ? -10.781 -21.109 6.152 1 62.97 174 ASN B C 1
ATOM 3756 O O . ASN B 1 174 ? -10.844 -22.297 5.82 1 62.97 174 ASN B O 1
ATOM 3760 N N . GLY B 1 175 ? -9.609 -20.734 6.887 1 53.62 175 GLY B N 1
ATOM 3761 C CA . GLY B 1 175 ? -8.672 -21.547 7.637 1 53.62 175 GLY B CA 1
ATOM 3762 C C . GLY B 1 175 ? -9.336 -22.672 8.422 1 53.62 175 GLY B C 1
ATOM 3763 O O . GLY B 1 175 ? -8.664 -23.531 8.977 1 53.62 175 GLY B O 1
ATOM 3764 N N . SER B 1 176 ? -10.414 -22.422 8.953 1 46.28 176 SER B N 1
ATOM 3765 C CA . SER B 1 176 ? -10.938 -23.562 9.711 1 46.28 176 SER B CA 1
ATOM 3766 C C . SER B 1 176 ? -10.867 -24.844 8.898 1 46.28 176 SER B C 1
ATOM 3768 O O . SER B 1 176 ? -10.656 -25.922 9.453 1 46.28 176 SER B O 1
ATOM 3770 N N . ASN B 1 177 ? -11.094 -24.812 7.734 1 42.75 177 ASN B N 1
ATOM 3771 C CA . ASN B 1 177 ? -10.906 -26.016 6.926 1 42.75 177 ASN B CA 1
ATOM 3772 C C . ASN B 1 177 ? -9.422 -26.344 6.762 1 42.75 177 ASN B C 1
ATOM 3774 O O . ASN B 1 177 ? -9.078 -27.438 6.305 1 42.75 177 ASN B O 1
ATOM 3778 N N . ARG B 1 178 ? -8.578 -25.344 7.102 1 45.16 178 ARG B N 1
ATOM 3779 C CA . ARG B 1 178 ? -7.125 -25.422 7.117 1 45.16 178 ARG B CA 1
ATOM 3780 C C . ARG B 1 178 ? -6.652 -26.547 8.039 1 45.16 178 ARG B C 1
ATOM 3782 O O . ARG B 1 178 ? -5.629 -27.188 7.777 1 45.16 178 ARG B O 1
ATOM 3789 N N . LEU B 1 179 ? -7.293 -26.578 9.164 1 41.22 179 LEU B N 1
ATOM 3790 C CA . LEU B 1 179 ? -6.855 -27.578 10.117 1 41.22 179 LEU B CA 1
ATOM 3791 C C . LEU B 1 179 ? -6.789 -28.953 9.461 1 41.22 179 LEU B C 1
ATOM 3793 O O . LEU B 1 179 ? -5.895 -29.75 9.766 1 41.22 179 LEU B O 1
ATOM 3797 N N . LEU B 1 180 ? -7.832 -29.328 8.867 1 42.56 180 LEU B N 1
ATOM 3798 C CA . LEU B 1 180 ? -7.852 -30.688 8.352 1 42.56 180 LEU B CA 1
ATOM 3799 C C . LEU B 1 180 ? -6.762 -30.891 7.301 1 42.56 180 LEU B C 1
ATOM 3801 O O . LEU B 1 180 ? -6.234 -32 7.152 1 42.56 180 LEU B O 1
ATOM 3805 N N . GLU B 1 181 ? -6.336 -29.891 6.648 1 46.69 181 GLU B N 1
ATOM 3806 C CA . GLU B 1 181 ? -5.488 -29.984 5.465 1 46.69 181 GLU B CA 1
ATOM 3807 C C . GLU B 1 181 ? -4.012 -30.031 5.844 1 46.69 181 GLU B C 1
ATOM 3809 O O . GLU B 1 181 ? -3.223 -30.734 5.211 1 46.69 181 GLU B O 1
ATOM 3814 N N . VAL B 1 182 ? -3.613 -29.281 6.867 1 45.38 182 VAL B N 1
ATOM 3815 C CA . VAL B 1 182 ? -2.203 -29.219 7.242 1 45.38 182 VAL B CA 1
ATOM 3816 C C . VAL B 1 182 ? -1.699 -30.594 7.633 1 45.38 182 VAL B C 1
ATOM 3818 O O . VAL B 1 182 ? -0.548 -30.953 7.359 1 45.38 182 VAL B O 1
ATOM 3821 N N . ASN B 1 183 ? -2.547 -31.438 8.195 1 49.84 183 ASN B N 1
ATOM 3822 C CA . ASN B 1 183 ? -2.062 -32.719 8.664 1 49.84 183 ASN B CA 1
ATOM 3823 C C . ASN B 1 183 ? -2.154 -33.781 7.574 1 49.84 183 ASN B C 1
ATOM 3825 O O . ASN B 1 183 ? -1.865 -34.969 7.82 1 49.84 183 ASN B O 1
ATOM 3829 N N . GLU B 1 184 ? -2.422 -33.375 6.469 1 59.88 184 GLU B N 1
ATOM 3830 C CA . GLU B 1 184 ? -2.514 -34.375 5.395 1 59.88 184 GLU B CA 1
ATOM 3831 C C . GLU B 1 184 ? -1.137 -34.688 4.816 1 59.88 184 GLU B C 1
ATOM 3833 O O . GLU B 1 184 ? -0.36 -33.781 4.516 1 59.88 184 GLU B O 1
ATOM 3838 N N . PRO B 1 185 ? -0.687 -35.938 4.879 1 68.69 185 PRO B N 1
ATOM 3839 C CA . PRO B 1 185 ? 0.643 -36.375 4.441 1 68.69 185 PRO B CA 1
ATOM 3840 C C . PRO B 1 185 ? 1.046 -35.781 3.096 1 68.69 185 PRO B C 1
ATOM 3842 O O . PRO B 1 185 ? 2.209 -35.406 2.9 1 68.69 185 PRO B O 1
ATOM 3845 N N . VAL B 1 186 ? 0.039 -35.562 2.299 1 72.75 186 VAL B N 1
ATOM 3846 C CA . VAL B 1 186 ? 0.347 -35.031 0.97 1 72.75 186 VAL B CA 1
ATOM 3847 C C . VAL B 1 186 ? 0.882 -33.625 1.082 1 72.75 186 VAL B C 1
ATOM 3849 O O . VAL B 1 186 ? 1.875 -33.25 0.44 1 72.75 186 VAL B O 1
ATOM 3852 N N . ASN B 1 187 ? 0.309 -32.938 1.985 1 67.88 187 ASN B N 1
ATOM 3853 C CA . ASN B 1 187 ? 0.756 -31.547 2.16 1 67.88 187 ASN B CA 1
ATOM 3854 C C . ASN B 1 187 ? 2.146 -31.484 2.785 1 67.88 187 ASN B C 1
ATOM 3856 O O . ASN B 1 187 ? 2.961 -30.641 2.412 1 67.88 187 ASN B O 1
ATOM 3860 N N . LYS B 1 188 ? 2.367 -32.312 3.631 1 72.75 188 LYS B N 1
ATOM 3861 C CA . LYS B 1 188 ? 3.682 -32.375 4.262 1 72.75 188 LYS B CA 1
ATOM 3862 C C . LYS B 1 188 ? 4.762 -32.719 3.252 1 72.75 188 LYS B C 1
ATOM 3864 O O . LYS B 1 188 ? 5.875 -32.219 3.303 1 72.75 188 LYS B O 1
ATOM 3869 N N . VAL B 1 189 ? 4.418 -33.625 2.328 1 80.38 189 VAL B N 1
ATOM 3870 C CA . VAL B 1 189 ? 5.363 -34.031 1.289 1 80.38 189 VAL B CA 1
ATOM 3871 C C . VAL B 1 189 ? 5.703 -32.812 0.414 1 80.38 189 VAL B C 1
ATOM 3873 O O . VAL B 1 189 ? 6.879 -32.531 0.17 1 80.38 189 VAL B O 1
ATOM 3876 N N . TYR B 1 190 ? 4.664 -32.156 0.06 1 73.31 190 TYR B N 1
ATOM 3877 C CA . TYR B 1 190 ? 4.898 -31 -0.792 1 73.31 190 TYR B CA 1
ATOM 3878 C C . TYR B 1 190 ? 5.75 -29.953 -0.074 1 73.31 190 TYR B C 1
ATOM 3880 O O . TYR B 1 190 ? 6.668 -29.391 -0.664 1 73.31 190 TYR B O 1
ATOM 3888 N N . THR B 1 191 ? 5.434 -29.703 1.186 1 67.75 191 THR B N 1
ATOM 3889 C CA . THR B 1 191 ? 6.215 -28.766 1.983 1 67.75 191 THR B CA 1
ATOM 3890 C C . THR B 1 191 ? 7.688 -29.172 2.004 1 67.75 191 THR B C 1
ATOM 3892 O O . THR B 1 191 ? 8.57 -28.328 1.804 1 67.75 191 THR B O 1
ATOM 3895 N N . TYR B 1 192 ? 7.898 -30.422 2.199 1 78.88 192 TYR B N 1
ATOM 3896 C CA . TYR B 1 192 ? 9.266 -30.922 2.205 1 78.88 192 TYR B CA 1
ATOM 3897 C C . TYR B 1 192 ? 9.938 -30.688 0.858 1 78.88 192 TYR B C 1
ATOM 3899 O O . TYR B 1 192 ? 11.062 -30.188 0.797 1 78.88 192 TYR B O 1
ATOM 3907 N N . LEU B 1 193 ? 9.258 -31.016 -0.206 1 81.69 193 LEU B N 1
ATOM 3908 C CA . LEU B 1 193 ? 9.836 -30.922 -1.543 1 81.69 193 LEU B CA 1
ATOM 3909 C C . LEU B 1 193 ? 10.164 -29.484 -1.905 1 81.69 193 LEU B C 1
ATOM 3911 O O . LEU B 1 193 ? 11.219 -29.203 -2.479 1 81.69 193 LEU B O 1
ATOM 3915 N N . PHE B 1 194 ? 9.32 -28.641 -1.523 1 73.5 194 PHE B N 1
ATOM 3916 C CA . PHE B 1 194 ? 9.531 -27.234 -1.859 1 73.5 194 PHE B CA 1
ATOM 3917 C C . PHE B 1 194 ? 10.734 -26.672 -1.112 1 73.5 194 PHE B C 1
ATOM 3919 O O . PHE B 1 194 ? 11.469 -25.844 -1.649 1 73.5 194 PHE B O 1
ATOM 3926 N N . ASN B 1 195 ? 10.852 -27.125 0.044 1 72.12 195 ASN B N 1
ATOM 3927 C CA . ASN B 1 195 ? 11.93 -26.594 0.874 1 72.12 195 ASN B CA 1
ATOM 3928 C C . ASN B 1 195 ? 13.266 -27.25 0.534 1 72.12 195 ASN B C 1
ATOM 3930 O O . ASN B 1 195 ? 14.328 -26.703 0.836 1 72.12 195 ASN B O 1
ATOM 3934 N N . HIS B 1 196 ? 13.18 -28.359 -0.212 1 80.38 196 HIS B N 1
ATOM 3935 C CA . HIS B 1 196 ? 14.406 -29.125 -0.38 1 80.38 196 HIS B CA 1
ATOM 3936 C C . HIS B 1 196 ? 14.648 -29.453 -1.848 1 80.38 196 HIS B C 1
ATOM 3938 O O . HIS B 1 196 ? 15.5 -30.297 -2.166 1 80.38 196 HIS B O 1
ATOM 3944 N N . PHE B 1 197 ? 13.93 -28.797 -2.768 1 85 197 PHE B N 1
ATOM 3945 C CA . PHE B 1 197 ? 13.945 -29.234 -4.156 1 85 197 PHE B CA 1
ATOM 3946 C C . PHE B 1 197 ? 15.32 -29.016 -4.777 1 85 197 PHE B C 1
ATOM 3948 O O . PHE B 1 197 ? 15.656 -29.641 -5.789 1 85 197 PHE B O 1
ATOM 3955 N N . LYS B 1 198 ? 16.062 -28.172 -4.211 1 86.5 198 LYS B N 1
ATOM 3956 C CA . LYS B 1 198 ? 17.375 -27.875 -4.785 1 86.5 198 LYS B CA 1
ATOM 3957 C C . LYS B 1 198 ? 18.406 -28.922 -4.395 1 86.5 198 LYS B C 1
ATOM 3959 O O . LYS B 1 198 ? 19.484 -28.984 -4.977 1 86.5 198 LYS B O 1
ATOM 3964 N N . GLU B 1 199 ? 18.094 -29.75 -3.48 1 86.56 199 GLU B N 1
ATOM 3965 C CA . GLU B 1 199 ? 19.016 -30.766 -2.977 1 86.56 199 GLU B CA 1
ATOM 3966 C C . GLU B 1 199 ? 18.594 -32.156 -3.406 1 86.56 199 GLU B C 1
ATOM 3968 O O . GLU B 1 199 ? 17.562 -32.312 -4.078 1 86.56 199 GLU B O 1
ATOM 3973 N N . LYS B 1 200 ? 19.594 -33.094 -3.1 1 90.19 200 LYS B N 1
ATOM 3974 C CA . LYS B 1 200 ? 19.219 -34.5 -3.328 1 90.19 200 LYS B CA 1
ATOM 3975 C C . LYS B 1 200 ? 18.109 -34.938 -2.369 1 90.19 200 LYS B C 1
ATOM 3977 O O . LYS B 1 200 ? 18.266 -34.812 -1.15 1 90.19 200 LYS B O 1
ATOM 3982 N N . VAL B 1 201 ? 17.016 -35.281 -2.994 1 91.19 201 VAL B N 1
ATOM 3983 C CA . VAL B 1 201 ? 15.867 -35.719 -2.197 1 91.19 201 VAL B CA 1
ATOM 3984 C C . VAL B 1 201 ? 15.766 -37.25 -2.189 1 91.19 201 VAL B C 1
ATOM 3986 O O . VAL B 1 201 ? 15.727 -37.875 -3.248 1 91.19 201 VAL B O 1
ATOM 3989 N N . LEU B 1 202 ? 15.82 -37.781 -0.995 1 90.69 202 LEU B N 1
ATOM 3990 C CA . LEU B 1 202 ? 15.664 -39.219 -0.827 1 90.69 202 LEU B CA 1
ATOM 3991 C C . LEU B 1 202 ? 14.273 -39.562 -0.279 1 90.69 202 LEU B C 1
ATOM 3993 O O . LEU B 1 202 ? 13.766 -38.875 0.591 1 90.69 202 LEU B O 1
ATOM 3997 N N . LEU B 1 203 ? 13.742 -40.656 -0.84 1 91.5 203 LEU B N 1
ATOM 3998 C CA . LEU B 1 203 ? 12.406 -41.062 -0.421 1 91.5 203 LEU B CA 1
ATOM 3999 C C . LEU B 1 203 ? 12.344 -41.281 1.089 1 91.5 203 LEU B C 1
ATOM 4001 O O . LEU B 1 203 ? 11.367 -40.906 1.734 1 91.5 203 LEU B O 1
ATOM 4005 N N . GLN B 1 204 ? 13.43 -41.844 1.584 1 92.06 204 GLN B N 1
ATOM 4006 C CA . GLN B 1 204 ? 13.469 -42.125 3.014 1 92.06 204 GLN B CA 1
ATOM 4007 C C . GLN B 1 204 ? 13.383 -40.844 3.838 1 92.06 204 GLN B C 1
ATOM 4009 O O . GLN B 1 204 ? 12.703 -40.812 4.871 1 92.06 204 GLN B O 1
ATOM 4014 N N . GLU B 1 205 ? 14.016 -39.844 3.418 1 91.31 205 GLU B N 1
ATOM 4015 C CA . GLU B 1 205 ? 14.016 -38.562 4.137 1 91.31 205 GLU B CA 1
ATOM 4016 C C . GLU B 1 205 ? 12.633 -37.906 4.113 1 91.31 205 GLU B C 1
ATOM 4018 O O . GLU B 1 205 ? 12.195 -37.344 5.117 1 91.31 205 GLU B O 1
ATOM 4023 N N . VAL B 1 206 ? 11.977 -38 2.959 1 90.81 206 VAL B N 1
ATOM 4024 C CA . VAL B 1 206 ? 10.625 -37.469 2.83 1 90.81 206 VAL B CA 1
ATOM 4025 C C . VAL B 1 206 ? 9.68 -38.25 3.748 1 90.81 206 VAL B C 1
ATOM 4027 O O . VAL B 1 206 ? 8.875 -37.656 4.465 1 90.81 206 VAL B O 1
ATOM 4030 N N . ALA B 1 207 ? 9.812 -39.531 3.729 1 91.06 207 ALA B N 1
ATOM 4031 C CA . ALA B 1 207 ? 8.969 -40.375 4.543 1 91.06 207 ALA B CA 1
ATOM 4032 C C . ALA B 1 207 ? 9.164 -40.094 6.031 1 91.06 207 ALA B C 1
ATOM 4034 O O . ALA B 1 207 ? 8.188 -40.031 6.785 1 91.06 207 ALA B O 1
ATOM 4035 N N . ASP B 1 208 ? 10.406 -39.938 6.445 1 90.69 208 ASP B N 1
ATOM 4036 C CA . ASP B 1 208 ? 10.719 -39.625 7.832 1 90.69 208 ASP B CA 1
ATOM 4037 C C . ASP B 1 208 ? 10.086 -38.281 8.242 1 90.69 208 ASP B C 1
ATOM 4039 O O . ASP B 1 208 ? 9.555 -38.156 9.344 1 90.69 208 ASP B O 1
ATOM 4043 N N . TYR B 1 209 ? 10.117 -37.406 7.375 1 84.81 209 TYR B N 1
ATOM 4044 C CA . TYR B 1 209 ? 9.57 -36.062 7.629 1 84.81 209 TYR B CA 1
ATOM 4045 C C . TYR B 1 209 ? 8.062 -36.125 7.875 1 84.81 209 TYR B C 1
ATOM 4047 O O . TYR B 1 209 ? 7.543 -35.438 8.75 1 84.81 209 TYR B O 1
ATOM 4055 N N . VAL B 1 210 ? 7.391 -36.969 7.098 1 81.38 210 VAL B N 1
ATOM 4056 C CA . VAL B 1 210 ? 5.938 -37.031 7.207 1 81.38 210 VAL B CA 1
ATOM 4057 C C . VAL B 1 210 ? 5.539 -38.125 8.164 1 81.38 210 VAL B C 1
ATOM 4059 O O . VAL B 1 210 ? 4.352 -38.375 8.383 1 81.38 210 VAL B O 1
ATOM 4062 N N . LYS B 1 211 ? 6.523 -38.875 8.719 1 87.19 211 LYS B N 1
ATOM 4063 C CA . LYS B 1 211 ? 6.352 -39.938 9.711 1 87.19 211 LYS B CA 1
ATOM 4064 C C . LYS B 1 211 ? 5.512 -41.094 9.148 1 87.19 211 LYS B C 1
ATOM 4066 O O . LYS B 1 211 ? 4.562 -41.531 9.797 1 87.19 211 LYS B O 1
ATOM 4071 N N . GLN B 1 212 ? 5.902 -41.531 7.977 1 84.62 212 GLN B N 1
ATOM 4072 C CA . GLN B 1 212 ? 5.27 -42.688 7.316 1 84.62 212 GLN B CA 1
ATOM 4073 C C . GLN B 1 212 ? 6.312 -43.594 6.699 1 84.62 212 GLN B C 1
ATOM 4075 O O . GLN B 1 212 ? 7.473 -43.219 6.547 1 84.62 212 GLN B O 1
ATOM 4080 N N . ASN B 1 213 ? 5.969 -44.844 6.5 1 89.75 213 ASN B N 1
ATOM 4081 C CA . ASN B 1 213 ? 6.82 -45.75 5.738 1 89.75 213 ASN B CA 1
ATOM 4082 C C . ASN B 1 213 ? 6.879 -45.375 4.266 1 89.75 213 ASN B C 1
ATOM 4084 O O . ASN B 1 213 ? 5.875 -44.938 3.691 1 89.75 213 ASN B O 1
ATOM 4088 N N . PRO B 1 214 ? 8.07 -45.5 3.645 1 91.06 214 PRO B N 1
ATOM 4089 C CA . PRO B 1 214 ? 8.266 -45.031 2.27 1 91.06 214 PRO B CA 1
ATOM 4090 C C . PRO B 1 214 ? 7.281 -45.656 1.286 1 91.06 214 PRO B C 1
ATOM 4092 O O . PRO B 1 214 ? 6.703 -44.938 0.457 1 91.06 214 PRO B O 1
ATOM 4095 N N . SER B 1 215 ? 7.094 -46.938 1.468 1 90.06 215 SER B N 1
ATOM 4096 C CA . SER B 1 215 ? 6.215 -47.625 0.524 1 90.06 215 SER B CA 1
ATOM 4097 C C . SER B 1 215 ? 4.773 -47.156 0.674 1 90.06 215 SER B C 1
ATOM 4099 O O . SER B 1 215 ? 4.078 -46.938 -0.321 1 90.06 215 SER B O 1
ATOM 4101 N N . ALA B 1 216 ? 4.285 -46.969 1.855 1 87.5 216 ALA B N 1
ATOM 4102 C CA . ALA B 1 216 ? 2.934 -46.5 2.135 1 87.5 216 ALA B CA 1
ATOM 4103 C C . ALA B 1 216 ? 2.758 -45.062 1.682 1 87.5 216 ALA B C 1
ATOM 4105 O O . ALA B 1 216 ? 1.722 -44.688 1.118 1 87.5 216 ALA B O 1
ATOM 4106 N N . LEU B 1 217 ? 3.799 -44.375 1.87 1 89 217 LEU B N 1
ATOM 4107 C CA . LEU B 1 217 ? 3.752 -42.969 1.488 1 89 217 LEU B CA 1
ATOM 4108 C C . LEU B 1 217 ? 3.623 -42.812 -0.024 1 89 217 LEU B C 1
ATOM 4110 O O . LEU B 1 217 ? 2.807 -42.031 -0.507 1 89 217 LEU B O 1
ATOM 4114 N N . CYS B 1 218 ? 4.422 -43.562 -0.724 1 87.12 218 CYS B N 1
ATOM 4115 C CA . CYS B 1 218 ? 4.395 -43.5 -2.18 1 87.12 218 CYS B CA 1
ATOM 4116 C C . CYS B 1 218 ? 3.016 -43.844 -2.719 1 87.12 218 CYS B C 1
ATOM 4118 O O . CYS B 1 218 ? 2.482 -43.156 -3.59 1 87.12 218 CYS B O 1
ATOM 4120 N N . ARG B 1 219 ? 2.445 -44.875 -2.133 1 82.31 219 ARG B N 1
ATOM 4121 C CA . ARG B 1 219 ? 1.127 -45.312 -2.572 1 82.31 219 ARG B CA 1
ATOM 4122 C C . ARG B 1 219 ? 0.064 -44.281 -2.256 1 82.31 219 ARG B C 1
ATOM 4124 O O . ARG B 1 219 ? -0.747 -43.938 -3.117 1 82.31 219 ARG B O 1
ATOM 4131 N N . TYR B 1 220 ? 0.102 -43.812 -1.078 1 77.88 220 TYR B N 1
ATOM 4132 C CA . TYR B 1 220 ? -0.852 -42.812 -0.623 1 77.88 220 TYR B CA 1
ATOM 4133 C C . TYR B 1 220 ? -0.755 -41.562 -1.467 1 77.88 220 TYR B C 1
ATOM 4135 O O . TYR B 1 220 ? -1.773 -41.031 -1.909 1 77.88 220 TYR B O 1
ATOM 4143 N N . PHE B 1 221 ? 0.436 -41.125 -1.664 1 81.44 221 PHE B N 1
ATOM 4144 C CA . PHE B 1 221 ? 0.692 -39.906 -2.418 1 81.44 221 PHE B CA 1
ATOM 4145 C C . PHE B 1 221 ? 0.18 -40.062 -3.848 1 81.44 221 PHE B C 1
ATOM 4147 O O . PHE B 1 221 ? -0.494 -39.156 -4.355 1 81.44 221 PHE B O 1
ATOM 4154 N N . LYS B 1 222 ? 0.501 -41.125 -4.438 1 76.88 222 LYS B N 1
ATOM 4155 C CA . LYS B 1 222 ? 0.067 -41.375 -5.812 1 76.88 222 LYS B CA 1
ATOM 4156 C C . LYS B 1 222 ? -1.454 -41.438 -5.902 1 76.88 222 LYS B C 1
ATOM 4158 O O . LYS B 1 222 ? -2.053 -40.906 -6.832 1 76.88 222 LYS B O 1
ATOM 4163 N N . GLN B 1 223 ? -2.012 -42.094 -4.98 1 71.25 223 GLN B N 1
ATOM 4164 C CA . GLN B 1 223 ? -3.465 -42.219 -4.945 1 71.25 223 GLN B CA 1
ATOM 4165 C C . GLN B 1 223 ? -4.141 -40.875 -4.812 1 71.25 223 GLN B C 1
ATOM 4167 O O . GLN B 1 223 ? -5.18 -40.625 -5.43 1 71.25 223 GLN B O 1
ATOM 4172 N N . ARG B 1 224 ? -3.463 -40.062 -4.121 1 64.94 224 ARG B N 1
ATOM 4173 C CA . ARG B 1 224 ? -4.086 -38.781 -3.787 1 64.94 224 ARG B CA 1
ATOM 4174 C C . ARG B 1 224 ? -3.775 -37.719 -4.844 1 64.94 224 ARG B C 1
ATOM 4176 O O . ARG B 1 224 ? -4.555 -36.781 -5.047 1 64.94 224 ARG B O 1
ATOM 4183 N N . THR B 1 225 ? -2.602 -37.906 -5.5 1 64.19 225 THR B N 1
ATOM 4184 C CA . THR B 1 225 ? -2.158 -36.812 -6.375 1 64.19 225 THR B CA 1
ATOM 4185 C C . THR B 1 225 ? -2.064 -37.312 -7.82 1 64.19 225 THR B C 1
ATOM 4187 O O . THR B 1 225 ? -1.909 -36.5 -8.742 1 64.19 225 THR B O 1
ATOM 4190 N N . ASP B 1 226 ? -2.141 -38.531 -8.078 1 65.38 226 ASP B N 1
ATOM 4191 C CA . ASP B 1 226 ? -1.974 -39.219 -9.367 1 65.38 226 ASP B CA 1
ATOM 4192 C C . ASP B 1 226 ? -0.553 -39.031 -9.898 1 65.38 226 ASP B C 1
ATOM 4194 O O . ASP B 1 226 ? -0.309 -39.188 -11.094 1 65.38 226 ASP B O 1
ATOM 4198 N N . LYS B 1 227 ? 0.357 -38.625 -9.023 1 73.25 227 LYS B N 1
ATOM 4199 C CA . LYS B 1 227 ? 1.763 -38.438 -9.383 1 73.25 227 LYS B CA 1
ATOM 4200 C C . LYS B 1 227 ? 2.676 -39.062 -8.328 1 73.25 227 LYS B C 1
ATOM 4202 O O . LYS B 1 227 ? 2.271 -39.25 -7.18 1 73.25 227 LYS B O 1
ATOM 4207 N N . SER B 1 228 ? 3.787 -39.5 -8.812 1 84.62 228 SER B N 1
ATOM 4208 C CA . SER B 1 228 ? 4.781 -39.906 -7.84 1 84.62 228 SER B CA 1
ATOM 4209 C C . SER B 1 228 ? 5.445 -38.719 -7.16 1 84.62 228 SER B C 1
ATOM 4211 O O . SER B 1 228 ? 5.402 -37.625 -7.676 1 84.62 228 SER B O 1
ATOM 4213 N N . ILE B 1 229 ? 6.023 -38.969 -6.066 1 86.06 229 ILE B N 1
ATOM 4214 C CA . ILE B 1 229 ? 6.727 -37.938 -5.301 1 86.06 229 ILE B CA 1
ATOM 4215 C C . ILE B 1 229 ? 7.836 -37.312 -6.156 1 86.06 229 ILE B C 1
ATOM 4217 O O . ILE B 1 229 ? 8.008 -36.094 -6.176 1 86.06 229 ILE B O 1
ATOM 4221 N N . PHE B 1 230 ? 8.469 -38.125 -6.91 1 86.5 230 PHE B N 1
ATOM 4222 C CA . PHE B 1 230 ? 9.602 -37.625 -7.68 1 86.5 230 PHE B CA 1
ATOM 4223 C C . PHE B 1 230 ? 9.133 -36.906 -8.953 1 86.5 230 PHE B C 1
ATOM 4225 O O . PHE B 1 230 ? 9.812 -36.031 -9.461 1 86.5 230 PHE B O 1
ATOM 4232 N N . GLN B 1 231 ? 7.949 -37.312 -9.453 1 83.19 231 GLN B N 1
ATOM 4233 C CA . GLN B 1 231 ? 7.344 -36.531 -10.516 1 83.19 231 GLN B CA 1
ATOM 4234 C C . GLN B 1 231 ? 7.02 -35.125 -10.031 1 83.19 231 GLN B C 1
ATOM 4236 O O . GLN B 1 231 ? 7.258 -34.156 -10.742 1 83.19 231 GLN B O 1
ATOM 4241 N N . CYS B 1 232 ? 6.52 -35.094 -8.812 1 81 232 CYS B N 1
ATOM 4242 C CA . CYS B 1 232 ? 6.223 -33.812 -8.211 1 81 232 CYS B CA 1
ATOM 4243 C C . CYS B 1 232 ? 7.5 -33 -7.996 1 81 232 CYS B C 1
ATOM 4245 O O . CYS B 1 232 ? 7.531 -31.797 -8.258 1 81 232 CYS B O 1
ATOM 4247 N N . LEU B 1 233 ? 8.508 -33.625 -7.551 1 86.5 233 LEU B N 1
ATOM 4248 C CA . LEU B 1 233 ? 9.805 -33 -7.383 1 86.5 233 LEU B CA 1
ATOM 4249 C C . LEU B 1 233 ? 10.289 -32.406 -8.703 1 86.5 233 LEU B C 1
ATOM 4251 O O . LEU B 1 233 ? 10.727 -31.25 -8.75 1 86.5 233 LEU B O 1
ATOM 4255 N N . ALA B 1 234 ? 10.148 -33.125 -9.719 1 86.81 234 ALA B N 1
ATOM 4256 C CA . ALA B 1 234 ? 10.586 -32.688 -11.039 1 86.81 234 ALA B CA 1
ATOM 4257 C C . ALA B 1 234 ? 9.797 -31.453 -11.484 1 86.81 234 ALA B C 1
ATOM 4259 O O . ALA B 1 234 ? 10.375 -30.5 -12.031 1 86.81 234 ALA B O 1
ATOM 4260 N N . GLU B 1 235 ? 8.57 -31.5 -11.25 1 80.5 235 GLU B N 1
ATOM 4261 C CA . GLU B 1 235 ? 7.719 -30.375 -11.641 1 80.5 235 GLU B CA 1
ATOM 4262 C C . GLU B 1 235 ? 8.109 -29.094 -10.891 1 80.5 235 GLU B C 1
ATOM 4264 O O . GLU B 1 235 ? 8.164 -28.016 -11.477 1 80.5 235 GLU B O 1
ATOM 4269 N N . ILE B 1 236 ? 8.336 -29.25 -9.625 1 78.25 236 ILE B N 1
ATOM 4270 C CA . ILE B 1 236 ? 8.766 -28.125 -8.805 1 78.25 236 ILE B CA 1
ATOM 4271 C C . ILE B 1 236 ? 10.078 -27.562 -9.344 1 78.25 236 ILE B C 1
ATOM 4273 O O . ILE B 1 236 ? 10.234 -26.344 -9.5 1 78.25 236 ILE B O 1
ATOM 4277 N N . ARG B 1 237 ? 10.961 -28.422 -9.602 1 85 237 ARG B N 1
ATOM 4278 C CA . ARG B 1 237 ? 12.273 -28.031 -10.102 1 85 237 ARG B CA 1
ATOM 4279 C C . ARG B 1 237 ? 12.164 -27.359 -11.461 1 85 237 ARG B C 1
ATOM 4281 O O . ARG B 1 237 ? 12.828 -26.344 -11.719 1 85 237 ARG B O 1
ATOM 4288 N N . ILE B 1 238 ? 11.328 -27.875 -12.312 1 83.88 238 ILE B N 1
ATOM 4289 C CA . ILE B 1 238 ? 11.18 -27.328 -13.656 1 83.88 238 ILE B CA 1
ATOM 4290 C C . ILE B 1 238 ? 10.492 -25.969 -13.586 1 83.88 238 ILE B C 1
ATOM 4292 O O . ILE B 1 238 ? 10.844 -25.062 -14.336 1 83.88 238 ILE B O 1
ATOM 4296 N N . GLU B 1 239 ? 9.578 -25.906 -12.711 1 73.94 239 GLU B N 1
ATOM 4297 C CA . GLU B 1 239 ? 8.953 -24.594 -12.508 1 73.94 239 GLU B CA 1
ATOM 4298 C C . GLU B 1 239 ? 9.984 -23.547 -12.117 1 73.94 239 GLU B C 1
ATOM 4300 O O . GLU B 1 239 ? 9.961 -22.422 -12.617 1 73.94 239 GLU B O 1
ATOM 4305 N N . HIS B 1 240 ? 10.789 -23.859 -11.242 1 76.38 240 HIS B N 1
ATOM 4306 C CA . HIS B 1 240 ? 11.875 -22.969 -10.836 1 76.38 240 HIS B CA 1
ATOM 4307 C C . HIS B 1 240 ? 12.789 -22.641 -12.008 1 76.38 240 HIS B C 1
ATOM 4309 O O . HIS B 1 240 ? 13.203 -21.484 -12.164 1 76.38 240 HIS B O 1
ATOM 4315 N N . ALA B 1 241 ? 13.008 -23.594 -12.758 1 81.44 241 ALA B N 1
ATOM 4316 C CA . ALA B 1 241 ? 13.844 -23.406 -13.938 1 81.44 241 ALA B CA 1
ATOM 4317 C C . ALA B 1 241 ? 13.203 -22.422 -14.914 1 81.44 241 ALA B C 1
ATOM 4319 O O . ALA B 1 241 ? 13.883 -21.562 -15.469 1 81.44 241 ALA B O 1
ATOM 4320 N N . CYS B 1 242 ? 11.961 -22.625 -15.078 1 74.38 242 CYS B N 1
ATOM 4321 C CA . CYS B 1 242 ? 11.234 -21.719 -15.969 1 74.38 242 CYS B CA 1
ATOM 4322 C C . CYS B 1 242 ? 11.336 -20.281 -15.484 1 74.38 242 CYS B C 1
ATOM 4324 O O . CYS B 1 242 ? 11.531 -19.359 -16.281 1 74.38 242 CYS B O 1
ATOM 4326 N N . LYS B 1 243 ? 11.281 -20.141 -14.258 1 68.44 243 LYS B N 1
ATOM 4327 C CA . LYS B 1 243 ? 11.414 -18.828 -13.656 1 68.44 243 LYS B CA 1
ATOM 4328 C C . LYS B 1 243 ? 12.789 -18.234 -13.922 1 68.44 243 LYS B C 1
ATOM 4330 O O . LYS B 1 243 ? 12.914 -17.062 -14.32 1 68.44 243 LYS B O 1
ATOM 4335 N N . LEU B 1 244 ? 13.742 -19.047 -13.719 1 73.69 244 LEU B N 1
ATOM 4336 C CA . LEU B 1 244 ? 15.117 -18.594 -13.93 1 73.69 244 LEU B CA 1
ATOM 4337 C C . LEU B 1 244 ? 15.352 -18.25 -15.398 1 73.69 244 LEU B C 1
ATOM 4339 O O . LEU B 1 244 ? 16.062 -17.281 -15.703 1 73.69 244 LEU B O 1
ATOM 4343 N N . LEU B 1 245 ? 14.719 -19 -16.234 1 76.94 245 LEU B N 1
ATOM 4344 C CA . LEU B 1 245 ? 14.867 -18.75 -17.672 1 76.94 245 LEU B CA 1
ATOM 4345 C C . LEU B 1 245 ? 14.227 -17.422 -18.047 1 76.94 245 LEU B C 1
ATOM 4347 O O . LEU B 1 245 ? 14.695 -16.75 -18.969 1 76.94 245 LEU B O 1
ATOM 4351 N N . SER B 1 246 ? 13.258 -17.141 -17.312 1 64.88 246 SER B N 1
ATOM 4352 C CA . SER B 1 246 ? 12.477 -15.938 -17.641 1 64.88 246 SER B CA 1
ATOM 4353 C C . SER B 1 246 ? 13.164 -14.68 -17.125 1 64.88 246 SER B C 1
ATOM 4355 O O . SER B 1 246 ? 13.031 -13.609 -17.719 1 64.88 246 SER B O 1
ATOM 4357 N N . TYR B 1 247 ? 13.938 -14.828 -16.047 1 59.91 247 TYR B N 1
ATOM 4358 C CA . TYR B 1 247 ? 14.328 -13.562 -15.445 1 59.91 247 TYR B CA 1
ATOM 4359 C C . TYR B 1 247 ? 15.844 -13.469 -15.297 1 59.91 247 TYR B C 1
ATOM 4361 O O . TYR B 1 247 ? 16.375 -12.453 -14.828 1 59.91 247 TYR B O 1
ATOM 4369 N N . SER B 1 248 ? 16.453 -14.578 -15.625 1 62.97 248 SER B N 1
ATOM 4370 C CA . SER B 1 248 ? 17.906 -14.562 -15.445 1 62.97 248 SER B CA 1
ATOM 4371 C C . SER B 1 248 ? 18.625 -14.805 -16.766 1 62.97 248 SER B C 1
ATOM 4373 O O . SER B 1 248 ? 18 -15.164 -17.766 1 62.97 248 SER B O 1
ATOM 4375 N N . ASN B 1 249 ? 19.891 -14.43 -16.719 1 76.19 249 ASN B N 1
ATOM 4376 C CA . ASN B 1 249 ? 20.734 -14.719 -17.875 1 76.19 249 ASN B CA 1
ATOM 4377 C C . ASN B 1 249 ? 21.609 -15.945 -17.625 1 76.19 249 ASN B C 1
ATOM 4379 O O . ASN B 1 249 ? 22.656 -16.109 -18.281 1 76.19 249 ASN B O 1
ATOM 4383 N N . LEU B 1 250 ? 21.188 -16.734 -16.734 1 81.88 250 LEU B N 1
ATOM 4384 C CA . LEU B 1 250 ? 21.938 -17.938 -16.438 1 81.88 250 LEU B CA 1
ATOM 4385 C C . LEU B 1 250 ? 21.922 -18.906 -17.609 1 81.88 250 LEU B C 1
ATOM 4387 O O . LEU B 1 250 ? 20.938 -18.953 -18.359 1 81.88 250 LEU B O 1
ATOM 4391 N N . SER B 1 251 ? 23.094 -19.547 -17.75 1 89.38 251 SER B N 1
ATOM 4392 C CA . SER B 1 251 ? 23.125 -20.578 -18.781 1 89.38 251 SER B CA 1
ATOM 4393 C C . SER B 1 251 ? 22.188 -21.734 -18.422 1 89.38 251 SER B C 1
ATOM 4395 O O . SER B 1 251 ? 21.812 -21.906 -17.266 1 89.38 251 SER B O 1
ATOM 4397 N N . VAL B 1 252 ? 21.859 -22.484 -19.438 1 90.69 252 VAL B N 1
ATOM 4398 C CA . VAL B 1 252 ? 21 -23.641 -19.234 1 90.69 252 VAL B CA 1
ATOM 4399 C C . VAL B 1 252 ? 21.609 -24.578 -18.203 1 90.69 252 VAL B C 1
ATOM 4401 O O . VAL B 1 252 ? 20.906 -25.141 -17.359 1 90.69 252 VAL B O 1
ATOM 4404 N N . SER B 1 253 ? 22.938 -24.688 -18.266 1 92.19 253 SER B N 1
ATOM 4405 C CA . SER B 1 253 ? 23.641 -25.531 -17.312 1 92.19 253 SER B CA 1
ATOM 4406 C C . SER B 1 253 ? 23.516 -25 -15.898 1 92.19 253 SER B C 1
ATOM 4408 O O . SER B 1 253 ? 23.234 -25.75 -14.961 1 92.19 253 SER B O 1
ATOM 4410 N N . GLN B 1 254 ? 23.672 -23.781 -15.742 1 91.12 254 GLN B N 1
ATOM 4411 C CA . GLN B 1 254 ? 23.547 -23.141 -14.43 1 91.12 254 GLN B CA 1
ATOM 4412 C C . GLN B 1 254 ? 22.125 -23.281 -13.875 1 91.12 254 GLN B C 1
ATOM 4414 O O . GLN B 1 254 ? 21.953 -23.562 -12.688 1 91.12 254 GLN B O 1
ATOM 4419 N N . ILE B 1 255 ? 21.203 -23.141 -14.75 1 90.62 255 ILE B N 1
ATOM 4420 C CA . ILE B 1 255 ? 19.797 -23.219 -14.352 1 90.62 255 ILE B CA 1
ATOM 4421 C C . ILE B 1 255 ? 19.469 -24.641 -13.914 1 90.62 255 ILE B C 1
ATOM 4423 O O . ILE B 1 255 ? 18.75 -24.844 -12.93 1 90.62 255 ILE B O 1
ATOM 4427 N N . ALA B 1 256 ? 20.047 -25.578 -14.633 1 92.75 256 ALA B N 1
ATOM 4428 C CA . ALA B 1 256 ? 19.828 -26.969 -14.258 1 92.75 256 ALA B CA 1
ATOM 4429 C C . ALA B 1 256 ? 20.266 -27.234 -12.82 1 92.75 256 ALA B C 1
ATOM 4431 O O . ALA B 1 256 ? 19.5 -27.766 -12.016 1 92.75 256 ALA B O 1
ATOM 4432 N N . PHE B 1 257 ? 21.422 -26.734 -12.523 1 89.5 257 PHE B N 1
ATOM 4433 C CA . PHE B 1 257 ? 22 -26.984 -11.203 1 89.5 257 PHE B CA 1
ATOM 4434 C C . PHE B 1 257 ? 21.266 -26.156 -10.141 1 89.5 257 PHE B C 1
ATOM 4436 O O . PHE B 1 257 ? 20.984 -26.672 -9.055 1 89.5 257 PHE B O 1
ATOM 4443 N N . GLU B 1 258 ? 20.906 -25 -10.492 1 86.56 258 GLU B N 1
ATOM 4444 C CA . GLU B 1 258 ? 20.203 -24.125 -9.562 1 86.56 258 GLU B CA 1
ATOM 4445 C C . GLU B 1 258 ? 18.797 -24.641 -9.258 1 86.56 258 GLU B C 1
ATOM 4447 O O . GLU B 1 258 ? 18.203 -24.297 -8.234 1 86.56 258 GLU B O 1
ATOM 4452 N N . SER B 1 259 ? 18.375 -25.406 -10.141 1 88.12 259 SER B N 1
ATOM 4453 C CA . SER B 1 259 ? 17.016 -25.938 -9.992 1 88.12 259 SER B CA 1
ATOM 4454 C C . SER B 1 259 ? 17.016 -27.297 -9.297 1 88.12 259 SER B C 1
ATOM 4456 O O . SER B 1 259 ? 15.961 -27.891 -9.07 1 88.12 259 SER B O 1
ATOM 4458 N N . GLY B 1 260 ? 18.156 -27.828 -8.977 1 90.94 260 GLY B N 1
ATOM 4459 C CA . GLY B 1 260 ? 18.234 -29.031 -8.172 1 90.94 260 GLY B CA 1
ATOM 4460 C C . GLY B 1 260 ? 18.609 -30.266 -8.977 1 90.94 260 GLY B C 1
ATOM 4461 O O . GLY B 1 260 ? 18.625 -31.375 -8.445 1 90.94 260 GLY B O 1
ATOM 4462 N N . PHE B 1 261 ? 18.922 -30.094 -10.258 1 92.38 261 PHE B N 1
ATOM 4463 C CA . PHE B 1 261 ? 19.344 -31.219 -11.078 1 92.38 261 PHE B CA 1
ATOM 4464 C C . PHE B 1 261 ? 20.859 -31.406 -11.008 1 92.38 261 PHE B C 1
ATOM 4466 O O . PHE B 1 261 ? 21.609 -30.438 -10.93 1 92.38 261 PHE B O 1
ATOM 4473 N N . ASN B 1 262 ? 21.25 -32.719 -11.008 1 88.94 262 ASN B N 1
ATOM 4474 C CA . ASN B 1 262 ? 22.672 -33.031 -10.977 1 88.94 262 ASN B CA 1
ATOM 4475 C C . ASN B 1 262 ? 23.172 -33.5 -12.336 1 88.94 262 ASN B C 1
ATOM 4477 O O . ASN B 1 262 ? 24.312 -34 -12.445 1 88.94 262 ASN B O 1
ATOM 4481 N N . SER B 1 263 ? 22.359 -33.5 -13.281 1 91.5 263 SER B N 1
ATOM 4482 C CA . SER B 1 263 ? 22.672 -33.875 -14.656 1 91.5 263 SER B CA 1
ATOM 4483 C C . SER B 1 263 ? 21.922 -33 -15.656 1 91.5 263 SER B C 1
ATOM 4485 O O . SER B 1 263 ? 20.688 -33 -15.68 1 91.5 263 SER B O 1
ATOM 4487 N N . VAL B 1 264 ? 22.734 -32.312 -16.516 1 92 264 VAL B N 1
ATOM 4488 C CA . VAL B 1 264 ? 22.141 -31.391 -17.484 1 92 264 VAL B CA 1
ATOM 4489 C C . VAL B 1 264 ? 21.312 -32.188 -18.5 1 92 264 VAL B C 1
ATOM 4491 O O . VAL B 1 264 ? 20.172 -31.812 -18.797 1 92 264 VAL B O 1
ATOM 4494 N N . PRO B 1 265 ? 21.844 -33.312 -18.953 1 91.19 265 PRO B N 1
ATOM 4495 C CA . PRO B 1 265 ? 21.016 -34.094 -19.875 1 91.19 265 PRO B CA 1
ATOM 4496 C C . PRO B 1 265 ? 19.688 -34.531 -19.266 1 91.19 265 PRO B C 1
ATOM 4498 O O . PRO B 1 265 ? 18.641 -34.5 -19.922 1 91.19 265 PRO B O 1
ATOM 4501 N N . TYR B 1 266 ? 19.781 -34.938 -18 1 92.25 266 TYR B N 1
ATOM 4502 C CA . TYR B 1 266 ? 18.562 -35.344 -17.312 1 92.25 266 TYR B CA 1
ATOM 4503 C C . TYR B 1 266 ? 17.625 -34.156 -17.141 1 92.25 266 TYR B C 1
ATOM 4505 O O . TYR B 1 266 ? 16.406 -34.281 -17.297 1 92.25 266 TYR B O 1
ATOM 4513 N N . PHE B 1 267 ? 18.156 -33.031 -16.812 1 94.62 267 PHE B N 1
ATOM 4514 C CA . PHE B 1 267 ? 17.359 -31.812 -16.719 1 94.62 267 PHE B CA 1
ATOM 4515 C C . PHE B 1 267 ? 16.656 -31.516 -18.031 1 94.62 267 PHE B C 1
ATOM 4517 O O . PHE B 1 267 ? 15.445 -31.281 -18.062 1 94.62 267 PHE B O 1
ATOM 4524 N N . ILE B 1 268 ? 17.359 -31.562 -19.125 1 90.31 268 ILE B N 1
ATOM 4525 C CA . ILE B 1 268 ? 16.812 -31.234 -20.438 1 90.31 268 ILE B CA 1
ATOM 4526 C C . ILE B 1 268 ? 15.68 -32.219 -20.766 1 90.31 268 ILE B C 1
ATOM 4528 O O . ILE B 1 268 ? 14.633 -31.797 -21.266 1 90.31 268 ILE B O 1
ATOM 4532 N N . LYS B 1 269 ? 15.883 -33.438 -20.484 1 92 269 LYS B N 1
ATOM 4533 C CA . LYS B 1 269 ? 14.867 -34.469 -20.734 1 92 269 LYS B CA 1
ATOM 4534 C C . LYS B 1 269 ? 13.594 -34.188 -19.922 1 92 269 LYS B C 1
ATOM 4536 O O . LYS B 1 269 ? 12.492 -34.219 -20.469 1 92 269 LYS B O 1
ATOM 4541 N N . GLN B 1 270 ? 13.75 -33.906 -18.656 1 89.56 270 GLN B N 1
ATOM 4542 C CA . GLN B 1 270 ? 12.617 -33.625 -17.781 1 89.56 270 GLN B CA 1
ATOM 4543 C C . GLN B 1 270 ? 11.906 -32.344 -18.203 1 89.56 270 GLN B C 1
ATOM 4545 O O . GLN B 1 270 ? 10.672 -32.281 -18.203 1 89.56 270 GLN B O 1
ATOM 4550 N N . PHE B 1 271 ? 12.664 -31.328 -18.547 1 89.19 271 PHE B N 1
ATOM 4551 C CA . PHE B 1 271 ? 12.125 -30.047 -18.969 1 89.19 271 PHE B CA 1
ATOM 4552 C C . PHE B 1 271 ? 11.234 -30.219 -20.188 1 89.19 271 PHE B C 1
ATOM 4554 O O . PHE B 1 271 ? 10.102 -29.734 -20.219 1 89.19 271 PHE B O 1
ATOM 4561 N N . GLN B 1 272 ? 11.75 -30.984 -21.109 1 86.5 272 GLN B N 1
ATOM 4562 C CA . GLN B 1 272 ? 11.008 -31.234 -22.344 1 86.5 272 GLN B CA 1
ATOM 4563 C C . GLN B 1 272 ? 9.742 -32.031 -22.062 1 86.5 272 GLN B C 1
ATOM 4565 O O . GLN B 1 272 ? 8.688 -31.766 -22.641 1 86.5 272 GLN B O 1
ATOM 4570 N N . SER B 1 273 ? 9.906 -33 -21.297 1 82.25 273 SER B N 1
ATOM 4571 C CA . SER B 1 273 ? 8.773 -33.875 -20.969 1 82.25 273 SER B CA 1
ATOM 4572 C C . SER B 1 273 ? 7.648 -33.062 -20.312 1 82.25 273 SER B C 1
ATOM 4574 O O . SER B 1 273 ? 6.469 -33.344 -20.578 1 82.25 273 SER B O 1
ATOM 4576 N N . ILE B 1 274 ? 8.039 -32.156 -19.562 1 76.81 274 ILE B N 1
ATOM 4577 C CA . ILE B 1 274 ? 7.059 -31.438 -18.75 1 76.81 274 ILE B CA 1
ATOM 4578 C C . ILE B 1 274 ? 6.547 -30.203 -19.516 1 76.81 274 ILE B C 1
ATOM 4580 O O . ILE B 1 274 ? 5.348 -29.922 -19.5 1 76.81 274 ILE B O 1
ATOM 4584 N N . THR B 1 275 ? 7.465 -29.469 -20.234 1 74.12 275 THR B N 1
ATOM 4585 C CA . THR B 1 275 ? 7.086 -28.203 -20.844 1 74.12 275 THR B CA 1
ATOM 4586 C C . THR B 1 275 ? 6.832 -28.391 -22.344 1 74.12 275 THR B C 1
ATOM 4588 O O . THR B 1 275 ? 6.289 -27.5 -23 1 74.12 275 THR B O 1
ATOM 4591 N N . GLU B 1 276 ? 7.238 -29.5 -22.844 1 74.25 276 GLU B N 1
ATOM 4592 C CA . GLU B 1 276 ? 7.133 -29.875 -24.25 1 74.25 276 GLU B CA 1
ATOM 4593 C C . GLU B 1 276 ? 8.023 -28.969 -25.109 1 74.25 276 GLU B C 1
ATOM 4595 O O . GLU B 1 276 ? 7.797 -28.844 -26.312 1 74.25 276 GLU B O 1
ATOM 4600 N N . LYS B 1 277 ? 8.969 -28.266 -24.469 1 78.88 277 LYS B N 1
ATOM 4601 C CA . LYS B 1 277 ? 9.984 -27.438 -25.125 1 78.88 277 LYS B CA 1
ATOM 4602 C C . LYS B 1 277 ? 11.352 -27.625 -24.469 1 78.88 277 LYS B C 1
ATOM 4604 O O . LYS B 1 277 ? 11.438 -28.016 -23.297 1 78.88 277 LYS B O 1
ATOM 4609 N N . THR B 1 278 ? 12.344 -27.406 -25.281 1 87 278 THR B N 1
ATOM 4610 C CA . THR B 1 278 ? 13.672 -27.344 -24.688 1 87 278 THR B CA 1
ATOM 4611 C C . THR B 1 278 ? 13.859 -26.031 -23.922 1 87 278 THR B C 1
ATOM 4613 O O . THR B 1 278 ? 13.148 -25.062 -24.172 1 87 278 THR B O 1
ATOM 4616 N N . PRO B 1 279 ? 14.773 -26.141 -22.922 1 87.88 279 PRO B N 1
ATOM 4617 C CA . PRO B 1 279 ? 15.047 -24.891 -22.234 1 87.88 279 PRO B CA 1
ATOM 4618 C C . PRO B 1 279 ? 15.391 -23.75 -23.188 1 87.88 279 PRO B C 1
ATOM 4620 O O . PRO B 1 279 ? 14.961 -22.609 -22.969 1 87.88 279 PRO B O 1
ATOM 4623 N N . GLY B 1 280 ? 16.094 -23.984 -24.172 1 84.75 280 GLY B N 1
ATOM 4624 C CA . GLY B 1 280 ? 16.422 -22.984 -25.172 1 84.75 280 GLY B CA 1
ATOM 4625 C C . GLY B 1 280 ? 15.211 -22.438 -25.891 1 84.75 280 GLY B C 1
ATOM 4626 O O . GLY B 1 280 ? 15.07 -21.219 -26.047 1 84.75 280 GLY B O 1
ATOM 4627 N N . GLU B 1 281 ? 14.375 -23.297 -26.344 1 78.88 281 GLU B N 1
ATOM 4628 C CA . GLU B 1 281 ? 13.133 -22.922 -27.031 1 78.88 281 GLU B CA 1
ATOM 4629 C C . GLU B 1 281 ? 12.25 -22.078 -26.109 1 78.88 281 GLU B C 1
ATOM 4631 O O . GLU B 1 281 ? 11.609 -21.125 -26.562 1 78.88 281 GLU B O 1
ATOM 4636 N N . TYR B 1 282 ? 12.195 -22.578 -24.922 1 77.94 282 TYR B N 1
ATOM 4637 C CA . TYR B 1 282 ? 11.398 -21.875 -23.922 1 77.94 282 TYR B CA 1
ATOM 4638 C C . TYR B 1 282 ? 11.883 -20.438 -23.766 1 77.94 282 TYR B C 1
ATOM 4640 O O . TYR B 1 282 ? 11.078 -19.5 -23.75 1 77.94 282 TYR B O 1
ATOM 4648 N N . ARG B 1 283 ? 13.141 -20.266 -23.594 1 79.62 283 ARG B N 1
ATOM 4649 C CA . ARG B 1 283 ? 13.734 -18.938 -23.469 1 79.62 283 ARG B CA 1
ATOM 4650 C C . ARG B 1 283 ? 13.422 -18.078 -24.688 1 79.62 283 ARG B C 1
ATOM 4652 O O . ARG B 1 283 ? 13.102 -16.891 -24.547 1 79.62 283 ARG B O 1
ATOM 4659 N N . GLU B 1 284 ? 13.516 -18.609 -25.828 1 73.38 284 GLU B N 1
ATOM 4660 C CA . GLU B 1 284 ? 13.188 -17.891 -27.062 1 73.38 284 GLU B CA 1
ATOM 4661 C C . GLU B 1 284 ? 11.727 -17.469 -27.078 1 73.38 284 GLU B C 1
ATOM 4663 O O . GLU B 1 284 ? 11.398 -16.359 -27.531 1 73.38 284 GLU B O 1
ATOM 4668 N N . LEU B 1 285 ? 11.008 -18.328 -26.594 1 63.94 285 LEU B N 1
ATOM 4669 C CA . LEU B 1 285 ? 9.57 -18.109 -26.594 1 63.94 285 LEU B CA 1
ATOM 4670 C C . LEU B 1 285 ? 9.203 -16.922 -25.703 1 63.94 285 LEU B C 1
ATOM 4672 O O . LEU B 1 285 ? 8.289 -16.156 -26.031 1 63.94 285 LEU B O 1
ATOM 4676 N N . ILE B 1 286 ? 9.969 -16.828 -24.719 1 59.25 286 ILE B N 1
ATOM 4677 C CA . ILE B 1 286 ? 9.602 -15.766 -23.766 1 59.25 286 ILE B CA 1
ATOM 4678 C C . ILE B 1 286 ? 10.383 -14.5 -24.094 1 59.25 286 ILE B C 1
ATOM 4680 O O . ILE B 1 286 ? 10.289 -13.5 -23.375 1 59.25 286 ILE B O 1
ATOM 4684 N N . GLY B 1 287 ? 10.992 -14.562 -25.156 1 57.69 287 GLY B N 1
ATOM 4685 C CA . GLY B 1 287 ? 11.664 -13.398 -25.703 1 57.69 287 GLY B CA 1
ATOM 4686 C C . GLY B 1 287 ? 12.992 -13.094 -25.047 1 57.69 287 GLY B C 1
ATOM 4687 O O . GLY B 1 287 ? 13.359 -11.93 -24.875 1 57.69 287 GLY B O 1
ATOM 4688 N N . ARG B 1 288 ? 13.617 -14.062 -24.422 1 57.97 288 ARG B N 1
ATOM 4689 C CA . ARG B 1 288 ? 14.938 -13.883 -23.828 1 57.97 288 ARG B CA 1
ATOM 4690 C C . ARG B 1 288 ? 16 -14.617 -24.641 1 57.97 288 ARG B C 1
ATOM 4692 O O . ARG B 1 288 ? 15.711 -15.625 -25.297 1 57.97 288 ARG B O 1
#

pLDDT: mean 82.28, std 15.09, range [36.41, 98.69]

Solvent-accessible surface area (backbone atoms only — not comparable to full-atom values): 29858 Å² total; per-residue (Å²): 122,57,56,36,57,47,83,83,82,50,54,86,60,27,60,55,35,79,45,78,33,81,53,61,77,59,65,47,22,20,29,67,33,30,33,40,37,37,29,70,31,39,39,29,42,35,35,28,58,85,15,68,41,77,49,40,53,64,38,37,36,36,36,16,58,53,35,36,32,30,54,42,36,40,29,77,75,41,70,88,48,91,48,58,68,22,19,31,38,34,41,34,34,47,66,70,77,41,27,87,61,34,83,76,34,43,31,36,41,63,58,42,52,49,55,58,48,12,28,16,19,33,36,54,64,46,87,66,47,49,63,53,49,51,51,49,55,58,50,39,74,76,44,58,33,54,57,31,51,41,47,53,51,50,50,51,46,53,59,60,68,50,80,46,64,44,69,42,21,97,50,68,54,56,64,77,64,42,61,70,47,64,74,30,60,57,28,42,48,39,49,50,40,68,75,38,40,58,43,92,77,50,64,63,58,53,18,57,72,58,70,45,55,52,70,60,44,51,52,51,38,23,73,44,66,76,38,49,70,64,57,50,44,48,50,56,24,42,51,50,31,51,50,44,48,71,74,44,88,65,50,71,63,54,36,28,46,68,22,28,38,93,40,57,69,59,37,46,52,52,36,25,71,73,69,73,34,46,71,67,55,47,26,49,70,72,71,88,122,60,58,36,56,46,82,82,80,48,54,86,61,27,61,56,36,82,46,78,32,81,53,61,75,60,65,48,22,22,30,65,34,30,34,39,36,38,28,70,31,38,39,28,43,34,35,28,57,86,16,68,40,78,47,39,53,63,37,37,36,35,37,17,57,54,34,36,32,29,54,44,37,41,27,76,76,41,70,88,49,92,46,55,68,20,19,32,38,34,43,34,33,47,66,69,77,41,27,87,64,36,84,76,34,43,31,36,40,64,58,43,51,48,54,56,48,13,28,15,19,33,36,54,63,45,85,67,46,51,61,52,49,52,51,49,56,58,50,38,75,76,44,59,33,53,56,31,53,41,47,52,50,50,50,52,45,53,58,59,66,49,79,45,66,44,70,43,21,96,50,67,54,56,66,76,64,41,61,69,47,66,74,31,58,56,27,42,46,39,49,50,41,70,76,38,39,57,43,93,79,50,65,62,59,52,18,58,72,56,70,44,57,52,70,61,44,50,53,51,38,24,72,47,64,76,38,47,71,64,56,50,44,48,51,54,23,43,51,48,30,52,49,43,47,71,75,44,89,65,48,72,64,54,36,28,45,68,23,28,38,92,40,57,70,58,37,48,54,51,37,25,72,72,69,73,35,44,69,67,55,48,25,50,70,72,70,89

Radius of gyration: 29.71 Å; Cα contacts (8 Å, |Δi|>4): 1073; chains: 2; bounding box: 47×94×71 Å

Organism: Bacteroides fragilis (strain ATCC 25285 / DSM 2151 / CCUG 4856 / JCM 11019 / LMG 10263 / NCTC 9343 / Onslow / VPI 2553 / EN-2) (NCBI:txid272559)

Nearest PDB structures (foldseek):
  6swi-assembly1_A  TM=9.402E-01  e=1.473E-06  Geobacillus stearothermophilus
  3w6v-assembly1_A  TM=9.160E-01  e=2.078E-06  Streptomyces griseus
  3oou-assembly1_A  TM=9.228E-01  e=5.198E-06  Listeria innocua
  3lsg-assembly1_A  TM=8.708E-01  e=3.903E-06  Fusobacterium nucleatum subsp. nucleatum
  4fe7-assembly1_A-2  TM=6.271E-01  e=4.377E-06  Escherichia coli